Protein AF-A0A0K6FQG5-F1 (afdb_monomer_lite)

Secondary structure (DSSP, 8-state):
------HHHHTTSHHHHHHHHS---HHHHHHHHHHTHHHHHHHHHHHHHHHHHHHHHHHHHTS-TTSGGG--TTS-PSPPBP-S---TT--HHHHS-HHHHHHTBTT--EEES-SSSSPPPB-TTTHHHHHHH-S-SS--GGGTTS-----TT-----GGGEEE-HHHHHHHHHHHHHHT-TTBBHHHHHHT-S-EEESSSS----B-HHHHHHHHHHHHHHHHHHHHS-HHHHHHS----TT---GGGTTT--SEEEPPHHHHHHHHHT--SEEEEEEEHHHHHTT---EEEHHHHHHHHHHHH--SS--GGGEEEEEEEEE------TT----S---TT-HHHHHHHHHHHTTS-S-------S------TT--GGG-

Structure (mmCIF, N/CA/C/O backbone):
data_AF-A0A0K6FQG5-F1
#
_entry.id   AF-A0A0K6FQG5-F1
#
loop_
_atom_site.group_PDB
_atom_site.id
_atom_site.type_symbol
_atom_site.label_atom_id
_atom_site.label_alt_id
_atom_site.label_comp_id
_atom_site.label_asym_id
_atom_site.label_entity_id
_atom_site.label_seq_id
_atom_site.pdbx_PDB_ins_code
_atom_site.Cartn_x
_atom_site.Cartn_y
_atom_site.Cartn_z
_atom_site.occupancy
_atom_site.B_iso_or_equiv
_atom_site.auth_seq_id
_atom_site.auth_comp_id
_atom_site.auth_asym_id
_atom_site.auth_atom_id
_atom_site.pdbx_PDB_model_num
ATOM 1 N N . MET A 1 1 ? -14.816 -0.258 10.501 1.00 55.09 1 MET A N 1
ATOM 2 C CA . MET A 1 1 ? -14.285 -0.954 11.692 1.00 55.09 1 MET A CA 1
ATOM 3 C C . MET A 1 1 ? -13.390 0.042 12.407 1.00 55.09 1 MET A C 1
ATOM 5 O O . MET A 1 1 ? -12.502 0.565 11.747 1.00 55.09 1 MET A O 1
ATOM 9 N N . MET A 1 2 ? -13.666 0.404 13.661 1.00 68.50 2 MET A N 1
ATOM 10 C CA . MET A 1 2 ? -12.716 1.226 14.423 1.00 68.50 2 MET A CA 1
ATOM 11 C C . MET A 1 2 ? -11.515 0.359 14.812 1.00 68.50 2 MET A C 1
ATOM 13 O O . MET A 1 2 ? -11.697 -0.850 14.994 1.00 68.50 2 MET A O 1
ATOM 17 N N . PRO A 1 3 ? -10.298 0.919 14.884 1.00 79.81 3 PRO A N 1
ATOM 18 C CA . PRO A 1 3 ? -9.159 0.154 15.356 1.00 79.81 3 PRO A CA 1
ATOM 19 C C . PRO A 1 3 ? -9.402 -0.267 16.805 1.00 79.81 3 PRO A C 1
ATOM 21 O O . PRO A 1 3 ? -9.909 0.515 17.607 1.00 79.81 3 PRO A O 1
ATOM 24 N N . PHE A 1 4 ? -9.050 -1.507 17.123 1.00 84.31 4 PHE A N 1
ATOM 25 C CA . PHE A 1 4 ? -9.175 -2.050 18.468 1.00 84.31 4 PHE A CA 1
ATOM 26 C C . PHE A 1 4 ? -7.778 -2.366 19.012 1.00 84.31 4 PHE A C 1
ATOM 28 O O . PHE A 1 4 ? -6.953 -2.892 18.248 1.00 84.31 4 PHE A O 1
ATOM 35 N N . PRO A 1 5 ? -7.486 -2.051 20.286 1.00 86.44 5 PRO A N 1
ATOM 36 C CA . PRO A 1 5 ? -6.176 -2.325 20.849 1.00 86.44 5 PRO A CA 1
ATOM 37 C C . PRO A 1 5 ? -5.856 -3.830 20.807 1.00 86.44 5 PRO A C 1
ATOM 39 O O . PRO A 1 5 ? -6.753 -4.657 20.992 1.00 86.44 5 PRO A O 1
ATOM 42 N N . PRO A 1 6 ? -4.591 -4.221 20.560 1.00 84.25 6 PRO A N 1
ATOM 43 C CA . PRO A 1 6 ? -4.158 -5.601 20.754 1.00 84.25 6 PRO A CA 1
ATOM 44 C C . PRO A 1 6 ? -4.453 -6.076 22.184 1.00 84.25 6 PRO A C 1
ATOM 46 O O . PRO A 1 6 ? -4.366 -5.289 23.126 1.00 84.25 6 PRO A O 1
ATOM 49 N N . MET A 1 7 ? -4.728 -7.373 22.365 1.00 84.31 7 MET A N 1
ATOM 50 C CA . MET A 1 7 ? -5.053 -7.936 23.685 1.00 84.31 7 MET A CA 1
ATOM 51 C C . MET A 1 7 ? -3.976 -7.621 24.733 1.00 84.31 7 MET A C 1
ATOM 53 O O . MET A 1 7 ? -4.290 -7.165 25.824 1.00 84.31 7 MET A O 1
ATOM 57 N N . VAL A 1 8 ? -2.696 -7.762 24.385 1.00 85.50 8 VAL A N 1
ATOM 58 C CA . VAL A 1 8 ? -1.580 -7.403 25.275 1.00 85.50 8 VAL A CA 1
ATOM 59 C C . VAL A 1 8 ? -1.562 -5.930 25.710 1.00 85.50 8 VAL A C 1
ATOM 61 O O . VAL A 1 8 ? -1.014 -5.623 26.765 1.00 85.50 8 VAL A O 1
ATOM 64 N N . ASP A 1 9 ? -2.140 -5.010 24.935 1.00 86.56 9 ASP A N 1
ATOM 65 C CA . ASP A 1 9 ? -2.264 -3.610 25.349 1.00 86.56 9 ASP A CA 1
ATOM 66 C C . ASP A 1 9 ? -3.501 -3.390 26.224 1.00 86.56 9 ASP A C 1
ATOM 68 O O . ASP A 1 9 ? -3.400 -2.654 27.203 1.00 86.56 9 ASP A O 1
ATOM 72 N N . LEU A 1 10 ? -4.614 -4.083 25.946 1.00 89.44 10 LEU A N 1
ATOM 73 C CA . LEU A 1 10 ? -5.800 -4.086 26.816 1.00 89.44 10 LEU A CA 1
ATOM 74 C C . LEU A 1 10 ? -5.474 -4.609 28.213 1.00 89.44 10 LEU A C 1
ATOM 76 O O . LEU A 1 10 ? -5.873 -4.007 29.200 1.00 89.44 10 LEU A O 1
ATOM 80 N N . LEU A 1 11 ? -4.696 -5.690 28.308 1.00 89.00 11 LEU A N 1
ATOM 81 C CA . LEU A 1 11 ? -4.311 -6.301 29.586 1.00 89.00 11 LEU A CA 1
ATOM 82 C C . LEU A 1 11 ? -3.440 -5.393 30.468 1.00 89.00 11 LEU A C 1
ATOM 84 O O . LEU A 1 11 ? -3.278 -5.670 31.652 1.00 89.00 11 LEU A O 1
ATOM 88 N N . LYS A 1 12 ? -2.869 -4.313 29.919 1.00 90.12 12 LYS A N 1
ATOM 89 C CA . LYS A 1 12 ? -2.133 -3.307 30.703 1.00 90.12 12 LYS A CA 1
ATOM 90 C C . LYS A 1 12 ? -3.043 -2.233 31.288 1.00 90.12 12 LYS A C 1
ATOM 92 O O . LYS A 1 12 ? -2.564 -1.407 32.065 1.00 90.12 12 LYS A O 1
ATOM 97 N N . TRP A 1 13 ? -4.300 -2.159 30.857 1.00 93.50 13 TRP A N 1
ATOM 98 C CA . TRP A 1 13 ? -5.221 -1.150 31.353 1.00 93.50 13 TRP A CA 1
ATOM 99 C C . TRP A 1 13 ? -5.676 -1.537 32.757 1.00 93.50 13 TRP A C 1
ATOM 101 O O . TRP A 1 13 ? -6.203 -2.640 32.903 1.00 93.50 13 TRP A O 1
ATOM 111 N N . PRO A 1 14 ? -5.538 -0.642 33.757 1.00 93.75 14 PRO A N 1
ATOM 112 C CA . PRO A 1 14 ? -5.918 -0.936 35.138 1.00 93.75 14 PRO A CA 1
ATOM 113 C C . PRO A 1 14 ? -7.326 -1.526 35.257 1.00 93.75 14 PRO A C 1
ATOM 115 O O . PRO A 1 14 ? -7.511 -2.548 35.904 1.00 93.75 14 PRO A O 1
ATOM 118 N N . ILE A 1 15 ? -8.286 -0.959 34.522 1.00 93.56 15 ILE A N 1
ATOM 119 C CA . ILE A 1 15 ? -9.682 -1.406 34.501 1.00 93.56 15 ILE A CA 1
ATOM 120 C C . ILE A 1 15 ? -9.857 -2.857 34.030 1.00 93.56 15 ILE A C 1
ATOM 122 O O . ILE A 1 15 ? -10.652 -3.600 34.594 1.00 93.56 15 ILE A O 1
ATOM 126 N N . ILE A 1 16 ? -9.086 -3.294 33.030 1.00 92.44 16 ILE A N 1
ATOM 127 C CA . ILE A 1 16 ? -9.144 -4.665 32.512 1.00 92.44 16 ILE A CA 1
ATOM 128 C C . ILE A 1 16 ? -8.348 -5.607 33.416 1.00 92.44 16 ILE A C 1
ATOM 130 O O . ILE A 1 16 ? -8.808 -6.710 33.700 1.00 92.44 16 ILE A O 1
ATOM 134 N N . SER A 1 17 ? -7.172 -5.190 33.896 1.00 91.81 17 SER A N 1
ATOM 135 C CA . SER A 1 17 ? -6.370 -6.017 34.801 1.00 91.81 17 SER A CA 1
ATOM 136 C C . SER A 1 17 ? -7.091 -6.275 36.124 1.00 91.81 17 SER A C 1
ATOM 138 O O . SER A 1 17 ? -7.125 -7.414 36.573 1.00 91.81 17 SER A O 1
ATOM 140 N N . GLU A 1 18 ? -7.736 -5.262 36.711 1.00 92.31 18 GLU A N 1
ATOM 141 C CA . GLU A 1 18 ? -8.492 -5.404 37.962 1.00 92.31 18 GLU A CA 1
ATOM 142 C C . GLU A 1 18 ? -9.685 -6.357 37.800 1.00 92.31 18 GLU A C 1
ATOM 144 O O . GLU A 1 18 ? -9.924 -7.189 38.674 1.00 92.31 18 GLU A O 1
ATOM 149 N N . LEU A 1 19 ? -10.390 -6.300 36.663 1.00 91.69 19 LEU A N 1
ATOM 150 C CA . LEU A 1 19 ? -11.475 -7.236 36.347 1.00 91.69 19 LEU A CA 1
ATOM 151 C C . LEU A 1 19 ? -10.999 -8.692 36.248 1.00 91.69 19 LEU A C 1
ATOM 153 O O . LEU A 1 19 ? -11.741 -9.600 36.613 1.00 91.69 19 LEU A O 1
ATOM 157 N N . LEU A 1 20 ? -9.781 -8.921 35.749 1.00 89.81 20 LEU A N 1
ATOM 158 C CA . LEU A 1 20 ? -9.225 -10.262 35.538 1.00 89.81 20 LEU A CA 1
ATOM 159 C C . LEU A 1 20 ? -8.500 -10.831 36.766 1.00 89.81 20 LEU A C 1
ATOM 161 O O . LEU A 1 20 ? -8.368 -12.049 36.881 1.00 89.81 20 LEU A O 1
ATOM 165 N N . GLU A 1 21 ? -8.004 -9.980 37.664 1.00 91.94 21 GLU A N 1
ATOM 166 C CA . GLU A 1 21 ? -7.303 -10.400 38.886 1.00 91.94 21 GLU A CA 1
ATOM 167 C C . GLU A 1 21 ? -8.256 -10.855 40.001 1.00 91.94 21 GLU A C 1
ATOM 169 O O . GLU A 1 21 ? -7.856 -11.611 40.892 1.00 91.94 21 GLU A O 1
ATOM 174 N N . VAL A 1 22 ? -9.515 -10.413 39.966 1.00 91.19 22 VAL A N 1
ATOM 175 C CA . VAL A 1 22 ? -10.526 -10.774 40.961 1.00 91.19 22 VAL A CA 1
ATOM 176 C C . VAL A 1 22 ? -11.215 -12.084 40.559 1.00 91.19 22 VAL A C 1
ATOM 178 O O . VAL A 1 22 ? -11.902 -12.153 39.546 1.00 91.19 22 VAL A O 1
ATOM 181 N N . ASP A 1 23 ? -11.068 -13.124 41.385 1.00 91.62 23 ASP A N 1
ATOM 182 C CA . ASP A 1 23 ? -11.775 -14.403 41.216 1.00 91.62 23 ASP A CA 1
ATOM 183 C C . ASP A 1 23 ? -13.245 -14.255 41.652 1.00 91.62 23 ASP A C 1
ATOM 185 O O . ASP A 1 23 ? -13.585 -14.377 42.833 1.00 91.62 23 ASP A O 1
ATOM 189 N N . ILE A 1 24 ? -14.107 -13.906 40.697 1.00 93.88 24 ILE A N 1
ATOM 190 C CA . ILE A 1 24 ? -15.563 -13.770 40.848 1.00 93.88 24 ILE A CA 1
ATOM 191 C C . ILE A 1 24 ? -16.290 -14.672 39.853 1.00 93.88 24 ILE A C 1
ATOM 193 O O . ILE A 1 24 ? -15.749 -15.063 38.819 1.00 93.88 24 ILE A O 1
ATOM 197 N N . ASP A 1 25 ? -17.538 -15.012 40.170 1.00 95.81 25 ASP A N 1
ATOM 198 C CA . ASP A 1 25 ? -18.388 -15.771 39.261 1.00 95.81 25 ASP A CA 1
ATOM 199 C C . ASP A 1 25 ? -18.732 -14.970 37.990 1.00 95.81 25 ASP A C 1
ATOM 201 O O . ASP A 1 25 ? -18.613 -13.743 37.939 1.00 95.81 25 ASP A O 1
ATOM 205 N N . ALA A 1 26 ? -19.161 -15.689 36.951 1.00 93.50 26 ALA A N 1
ATOM 206 C CA . ALA A 1 26 ? -19.410 -15.118 35.631 1.00 93.50 26 ALA A CA 1
ATOM 207 C C . ALA A 1 26 ? -20.498 -14.031 35.630 1.00 93.50 26 ALA A C 1
ATOM 209 O O . ALA A 1 26 ? -20.348 -13.041 34.915 1.00 93.50 26 ALA A O 1
ATOM 210 N N . ASP A 1 27 ? -21.550 -14.179 36.443 1.00 95.94 27 ASP A N 1
ATOM 211 C CA . ASP A 1 27 ? -22.651 -13.211 36.494 1.00 95.94 27 ASP A CA 1
ATOM 212 C C . ASP A 1 27 ? -22.171 -11.904 37.139 1.00 95.94 27 ASP A C 1
ATOM 214 O O . ASP A 1 27 ? -22.425 -10.811 36.627 1.00 95.94 27 ASP A O 1
ATOM 218 N N . THR A 1 28 ? -21.396 -12.009 38.224 1.00 95.06 28 THR A N 1
ATOM 219 C CA . THR A 1 28 ? -20.769 -10.847 38.866 1.00 95.06 28 THR A CA 1
ATOM 220 C C . THR A 1 28 ? -19.756 -10.164 37.938 1.00 95.06 28 THR A C 1
ATOM 222 O O . THR A 1 28 ? -19.692 -8.935 37.904 1.00 95.06 28 THR A O 1
ATOM 225 N N . MET A 1 29 ? -18.979 -10.927 37.159 1.00 94.00 29 MET A N 1
ATOM 226 C CA . MET A 1 29 ? -18.024 -10.374 36.189 1.00 94.00 29 MET A CA 1
ATOM 227 C C . MET A 1 29 ? -18.731 -9.624 35.058 1.00 94.00 29 MET A C 1
ATOM 229 O O . MET A 1 29 ? -18.299 -8.532 34.690 1.00 94.00 29 MET A O 1
ATOM 233 N N . GLN A 1 30 ? -19.829 -10.173 34.537 1.00 93.75 30 GLN A N 1
ATOM 234 C CA . GLN A 1 30 ? -20.623 -9.508 33.510 1.00 93.75 30 GLN A CA 1
ATOM 235 C C . GLN A 1 30 ? -21.228 -8.200 34.032 1.00 93.75 30 GLN A C 1
ATOM 237 O O . GLN A 1 30 ? -21.072 -7.170 33.382 1.00 93.75 30 GLN A O 1
ATOM 242 N N . ALA A 1 31 ? -21.838 -8.214 35.221 1.00 95.75 31 ALA A N 1
ATOM 243 C CA . ALA A 1 31 ? -22.397 -7.003 35.822 1.00 95.75 31 ALA A CA 1
ATOM 244 C C . ALA A 1 31 ? -21.328 -5.913 36.012 1.00 95.75 31 ALA A C 1
ATOM 246 O O . ALA A 1 31 ? -21.564 -4.750 35.703 1.00 95.75 31 ALA A O 1
ATOM 247 N N . ARG A 1 32 ? -20.119 -6.289 36.449 1.00 95.31 32 ARG A N 1
ATOM 248 C CA . ARG A 1 32 ? -18.979 -5.365 36.564 1.00 95.31 32 ARG A CA 1
ATOM 249 C C . ARG A 1 32 ? -18.522 -4.811 35.217 1.00 95.31 32 ARG A C 1
ATOM 251 O O . ARG A 1 32 ? -18.139 -3.650 35.148 1.00 95.31 32 ARG A O 1
ATOM 258 N N . PHE A 1 33 ? -18.525 -5.628 34.166 1.00 93.50 33 PHE A N 1
ATOM 259 C CA . PHE A 1 33 ? -18.174 -5.177 32.821 1.00 93.50 33 PHE A CA 1
ATOM 260 C C . PHE A 1 33 ? -19.204 -4.175 32.285 1.00 93.50 33 PHE A C 1
ATOM 262 O O . PHE A 1 33 ? -18.814 -3.144 31.750 1.00 93.50 33 PHE A O 1
ATOM 269 N N . GLU A 1 34 ? -20.498 -4.441 32.489 1.00 95.62 34 GLU A N 1
ATOM 270 C CA . GLU A 1 34 ? -21.596 -3.525 32.144 1.00 95.62 34 GLU A CA 1
ATOM 271 C C . GLU A 1 34 ? -21.513 -2.213 32.947 1.00 95.62 34 GLU A C 1
ATOM 273 O O . GLU A 1 34 ? -21.691 -1.134 32.392 1.00 95.62 34 GLU A O 1
ATOM 278 N N . GLU A 1 35 ? -21.161 -2.273 34.238 1.00 96.50 35 GLU A N 1
ATOM 279 C CA . GLU A 1 35 ? -20.920 -1.081 35.070 1.00 96.50 35 GLU A CA 1
ATOM 280 C C . GLU A 1 35 ? -19.742 -0.221 34.576 1.00 96.50 35 GLU A C 1
ATOM 282 O O . GLU A 1 35 ? -19.717 0.984 34.825 1.00 96.50 35 GLU A O 1
ATOM 287 N N . LEU A 1 36 ? -18.764 -0.833 33.902 1.00 95.94 36 LEU A N 1
ATOM 288 C CA . LEU A 1 36 ? -17.532 -0.198 33.429 1.00 95.94 36 LEU A CA 1
ATOM 289 C C . LEU A 1 36 ? -17.530 0.100 31.921 1.00 95.94 36 LEU A C 1
ATOM 291 O O . LEU A 1 36 ? -16.521 0.583 31.405 1.00 95.94 36 LEU A O 1
ATOM 295 N N . GLU A 1 37 ? -18.631 -0.167 31.213 1.00 94.31 37 GLU A N 1
ATOM 296 C CA . GLU A 1 37 ? -18.724 -0.067 29.751 1.00 94.31 37 GLU A CA 1
ATOM 297 C C . GLU A 1 37 ? -18.268 1.307 29.237 1.00 94.31 37 GLU A C 1
ATOM 299 O O . GLU A 1 37 ? -17.354 1.382 28.414 1.00 94.31 37 GLU A O 1
ATOM 304 N N . ASP A 1 38 ? -18.817 2.390 29.798 1.00 95.31 38 ASP A N 1
ATOM 305 C CA . ASP A 1 38 ? -18.481 3.767 29.414 1.00 95.31 38 ASP A CA 1
ATOM 306 C C . ASP A 1 38 ? -16.981 4.078 29.595 1.00 95.31 38 ASP A C 1
ATOM 308 O O . ASP A 1 38 ? -16.353 4.709 28.742 1.00 95.31 38 ASP A O 1
ATOM 312 N N . GLU A 1 39 ? -16.371 3.609 30.690 1.00 95.56 39 GLU A N 1
ATOM 313 C CA . GLU A 1 39 ? -14.951 3.848 30.970 1.00 95.56 39 GLU A CA 1
ATOM 314 C C . GLU A 1 39 ? -14.048 3.046 30.018 1.00 95.56 39 GLU A C 1
ATOM 316 O O . GLU A 1 39 ? -13.030 3.556 29.538 1.00 95.56 39 GLU A O 1
ATOM 321 N N . ILE A 1 40 ? -14.435 1.810 29.683 1.00 93.06 40 ILE A N 1
ATOM 322 C CA . ILE A 1 40 ? -13.745 0.989 28.680 1.00 93.06 40 ILE A CA 1
ATOM 323 C C . ILE A 1 40 ? -13.843 1.649 27.299 1.00 93.06 40 ILE A C 1
ATOM 325 O O . ILE A 1 40 ? -12.835 1.743 26.590 1.00 93.06 40 ILE A O 1
ATOM 329 N N . GLU A 1 41 ? -15.021 2.144 26.912 1.00 91.81 41 GLU A N 1
ATOM 330 C CA . GLU A 1 41 ? -15.205 2.872 25.655 1.00 91.81 41 GLU A CA 1
ATOM 331 C C . GLU A 1 41 ? -14.341 4.136 25.586 1.00 91.81 41 GLU A C 1
ATOM 333 O O . GLU A 1 41 ? -13.708 4.401 24.556 1.00 91.81 41 GLU A O 1
ATOM 338 N N . ASP A 1 42 ? -14.270 4.903 26.674 1.00 93.44 42 ASP A N 1
ATOM 339 C CA . ASP A 1 42 ? -13.433 6.097 26.770 1.00 93.44 42 ASP A CA 1
ATOM 340 C C . ASP A 1 42 ? -11.940 5.761 26.629 1.00 93.44 42 ASP A C 1
ATOM 342 O O . ASP A 1 42 ? -11.217 6.450 25.897 1.00 93.44 42 ASP A O 1
ATOM 346 N N . GLN A 1 43 ? -11.476 4.664 27.239 1.00 93.81 43 GLN A N 1
ATOM 347 C CA . GLN A 1 43 ? -10.104 4.168 27.076 1.00 93.81 43 GLN A CA 1
ATOM 348 C C . GLN A 1 43 ? -9.817 3.740 25.630 1.00 93.81 43 GLN A C 1
ATOM 350 O O . GLN A 1 43 ? -8.783 4.117 25.070 1.00 93.81 43 GLN A O 1
ATOM 355 N N . ILE A 1 44 ? -10.744 3.029 24.975 1.00 91.31 44 ILE A N 1
ATOM 356 C CA . ILE A 1 44 ? -10.625 2.661 23.552 1.00 91.31 44 ILE A CA 1
ATOM 357 C C . ILE A 1 44 ? -10.539 3.912 22.679 1.00 91.31 44 ILE A C 1
ATOM 359 O O . ILE A 1 44 ? -9.676 3.994 21.800 1.00 91.31 44 ILE A O 1
ATOM 363 N N . ARG A 1 45 ? -11.388 4.913 22.930 1.00 91.12 45 ARG A N 1
ATOM 364 C CA . ARG A 1 45 ? -11.408 6.168 22.168 1.00 91.12 45 ARG A CA 1
ATOM 365 C C . ARG A 1 45 ? -10.119 6.969 22.364 1.00 91.12 45 ARG A C 1
ATOM 367 O O . ARG A 1 45 ? -9.581 7.511 21.394 1.00 91.12 45 ARG A O 1
ATOM 374 N N . SER A 1 46 ? -9.597 7.006 23.589 1.00 92.62 46 SER A N 1
ATOM 375 C CA . SER A 1 46 ? -8.318 7.636 23.937 1.00 92.62 46 SER A CA 1
ATOM 376 C C . SER A 1 46 ? -7.132 6.945 23.252 1.00 92.62 46 SER A C 1
ATOM 378 O O . SER A 1 46 ? -6.296 7.602 22.617 1.00 92.62 46 SER A O 1
ATOM 380 N N . TRP A 1 47 ? -7.093 5.610 23.294 1.00 92.88 47 TRP A N 1
ATOM 381 C CA . TRP A 1 47 ? -6.080 4.817 22.602 1.00 92.88 47 TRP A CA 1
ATOM 382 C C . TRP A 1 47 ? -6.131 5.043 21.088 1.00 92.88 47 TRP A C 1
ATOM 384 O O . TRP A 1 47 ? -5.109 5.378 20.488 1.00 92.88 47 TRP A O 1
ATOM 394 N N . ALA A 1 48 ? -7.316 4.952 20.476 1.00 91.00 48 ALA A N 1
ATOM 395 C CA . ALA A 1 48 ? -7.490 5.161 19.040 1.00 91.00 48 ALA A CA 1
ATOM 396 C C . ALA A 1 48 ? -7.027 6.564 18.624 1.00 91.00 48 ALA A C 1
ATOM 398 O O . ALA A 1 48 ? -6.249 6.697 17.681 1.00 91.00 48 ALA A O 1
ATOM 399 N N . SER A 1 49 ? -7.412 7.597 19.381 1.00 91.88 49 SER A N 1
ATOM 400 C CA . SER A 1 49 ? -6.990 8.986 19.141 1.00 91.88 49 SER A CA 1
ATOM 401 C C . SER A 1 49 ? -5.471 9.151 19.223 1.00 91.88 49 SER A C 1
ATOM 403 O O . SER A 1 49 ? -4.872 9.857 18.410 1.00 91.88 49 SER A O 1
ATOM 405 N N . THR A 1 50 ? -4.829 8.467 20.174 1.00 92.62 50 THR A N 1
ATOM 406 C CA . THR A 1 50 ? -3.368 8.464 20.309 1.00 92.62 50 THR A CA 1
ATOM 407 C C . THR A 1 50 ? -2.713 7.831 19.083 1.00 92.62 50 THR A C 1
ATOM 409 O O . THR A 1 50 ? -1.767 8.395 18.531 1.00 92.62 50 THR A O 1
ATOM 412 N N . VAL A 1 51 ? -3.225 6.692 18.606 1.00 91.81 51 VAL A N 1
ATOM 413 C CA . VAL A 1 51 ? -2.671 6.051 17.409 1.00 91.81 51 VAL A CA 1
ATOM 414 C C . VAL A 1 51 ? -2.884 6.904 16.161 1.00 91.81 51 VAL A C 1
ATOM 416 O O . VAL A 1 51 ? -1.946 7.090 15.384 1.00 91.81 51 VAL A O 1
ATOM 419 N N . GLU A 1 52 ? -4.081 7.461 15.970 1.00 93.62 52 GLU A N 1
ATOM 420 C CA . GLU A 1 52 ? -4.368 8.343 14.839 1.00 93.62 52 GLU A CA 1
ATOM 421 C C . GLU A 1 52 ? -3.419 9.551 14.815 1.00 93.62 52 GLU A C 1
ATOM 423 O O . GLU A 1 52 ? -2.850 9.875 13.768 1.00 93.62 52 GLU A O 1
ATOM 428 N N . ALA A 1 53 ? -3.181 10.177 15.973 1.00 93.56 53 ALA A N 1
ATOM 429 C CA . ALA A 1 53 ? -2.242 11.286 16.101 1.00 93.56 53 ALA A CA 1
ATOM 430 C C . ALA A 1 53 ? -0.815 10.883 15.698 1.00 93.56 53 ALA A C 1
ATOM 432 O O . ALA A 1 53 ? -0.145 11.630 14.979 1.00 93.56 53 ALA A O 1
ATOM 433 N N . VAL A 1 54 ? -0.357 9.692 16.103 1.00 94.12 54 VAL A N 1
ATOM 434 C CA . VAL A 1 54 ? 0.969 9.189 15.721 1.00 94.12 54 VAL A CA 1
ATOM 435 C C . VAL A 1 54 ? 1.055 8.914 14.220 1.00 94.12 54 VAL A C 1
ATOM 437 O O . VAL A 1 54 ? 2.006 9.362 13.583 1.00 94.12 54 VAL A O 1
ATOM 440 N N . LEU A 1 55 ? 0.057 8.256 13.625 1.00 94.50 55 LEU A N 1
ATOM 441 C CA . LEU A 1 55 ? 0.040 7.977 12.184 1.00 94.50 55 LEU A CA 1
ATOM 442 C C . LEU A 1 55 ? 0.033 9.265 11.352 1.00 94.50 55 LEU A C 1
ATOM 444 O O . LEU A 1 55 ? 0.790 9.383 10.385 1.00 94.50 55 LEU A O 1
ATOM 448 N N . VAL A 1 56 ? -0.756 10.268 11.749 1.00 94.38 56 VAL A N 1
ATOM 449 C CA . VAL A 1 56 ? -0.742 11.581 11.090 1.00 94.38 56 VAL A CA 1
ATOM 450 C C . VAL A 1 56 ? 0.608 12.272 11.259 1.00 94.38 56 VAL A C 1
ATOM 452 O O . VAL A 1 56 ? 1.123 12.854 10.302 1.00 94.38 56 VAL A O 1
ATOM 455 N N . ASN A 1 57 ? 1.229 12.184 12.435 1.00 94.06 57 ASN A N 1
ATOM 456 C CA . ASN A 1 57 ? 2.568 12.728 12.638 1.00 94.06 57 ASN A CA 1
ATOM 457 C C . ASN A 1 57 ? 3.625 12.032 11.756 1.00 94.06 57 ASN A C 1
ATOM 459 O O . ASN A 1 57 ? 4.523 12.697 11.233 1.00 94.06 57 ASN A O 1
ATOM 463 N N . THR A 1 58 ? 3.492 10.725 11.522 1.00 94.31 58 THR A N 1
ATOM 464 C CA . THR A 1 58 ? 4.347 9.958 10.603 1.00 94.31 58 THR A CA 1
ATOM 465 C C . THR A 1 58 ? 4.217 10.447 9.155 1.00 94.31 58 THR A C 1
ATOM 467 O O . THR A 1 58 ? 5.234 10.611 8.469 1.00 94.31 58 THR A O 1
ATOM 470 N N . LEU A 1 59 ? 3.000 10.759 8.692 1.00 92.81 59 LEU A N 1
ATOM 471 C CA . LEU A 1 59 ? 2.772 11.360 7.366 1.00 92.81 59 LEU A CA 1
ATOM 472 C C . LEU A 1 59 ? 3.388 12.769 7.257 1.00 92.81 59 LEU A C 1
ATOM 474 O O . LEU A 1 59 ? 4.013 13.110 6.252 1.00 92.81 59 LEU A O 1
ATOM 478 N N . LYS A 1 60 ? 3.278 13.578 8.317 1.00 89.12 60 LYS A N 1
ATOM 479 C CA . LYS A 1 60 ? 3.815 14.951 8.353 1.00 89.12 60 LYS A CA 1
ATOM 480 C C . LYS A 1 60 ? 5.338 15.000 8.368 1.00 89.12 60 LYS A C 1
ATOM 482 O O . LYS A 1 60 ? 5.937 15.705 7.566 1.00 89.12 60 LYS A O 1
ATOM 487 N N . THR A 1 61 ? 5.969 14.236 9.257 1.00 86.81 61 THR A N 1
ATOM 488 C CA . THR A 1 61 ? 7.426 14.291 9.498 1.00 86.81 61 THR A CA 1
ATOM 489 C C . THR A 1 61 ? 8.240 13.884 8.266 1.00 86.81 61 THR A C 1
ATOM 491 O O . THR A 1 61 ? 9.391 14.275 8.096 1.00 86.81 61 THR A O 1
ATOM 494 N N . SER A 1 62 ? 7.644 13.079 7.395 1.00 79.19 62 SER A N 1
ATOM 495 C CA . SER A 1 62 ? 8.283 12.537 6.199 1.00 79.19 62 SER A CA 1
ATOM 496 C C . SER A 1 62 ? 8.015 13.356 4.932 1.00 79.19 62 SER A C 1
ATOM 498 O O . SER A 1 62 ? 8.659 13.112 3.909 1.00 79.19 62 SER A O 1
ATOM 500 N N . SER A 1 63 ? 7.107 14.332 4.993 1.00 69.88 63 SER A N 1
ATOM 501 C CA . SER A 1 63 ? 6.861 15.273 3.904 1.00 69.88 63 SER A CA 1
ATOM 502 C C . SER A 1 63 ? 8.007 16.287 3.862 1.00 69.88 63 SER A C 1
ATOM 504 O O . SER A 1 63 ? 8.285 16.978 4.840 1.00 69.88 63 SER A O 1
ATOM 506 N N . SER A 1 64 ? 8.738 16.338 2.746 1.00 61.28 64 SER A N 1
ATOM 507 C CA . SER A 1 64 ? 9.839 17.292 2.581 1.00 61.28 64 SER A CA 1
ATOM 508 C C . SER A 1 64 ? 9.301 18.731 2.644 1.00 61.28 64 SER A C 1
ATOM 510 O O . SER A 1 64 ? 8.197 18.967 2.155 1.00 61.28 64 SER A O 1
ATOM 512 N N . PRO A 1 65 ? 10.069 19.725 3.133 1.00 56.81 65 PRO A N 1
ATOM 513 C CA . PRO A 1 65 ? 9.654 21.134 3.122 1.00 56.81 65 PRO A CA 1
ATOM 514 C C . PRO A 1 65 ? 9.315 21.683 1.726 1.00 56.81 65 PRO A C 1
ATOM 516 O O . PRO A 1 65 ? 8.715 22.739 1.611 1.00 56.81 65 PRO A O 1
ATOM 519 N N . ALA A 1 66 ? 9.726 21.000 0.653 1.00 56.06 66 ALA A N 1
ATOM 520 C CA . ALA A 1 66 ? 9.379 21.377 -0.717 1.00 56.06 66 ALA A CA 1
ATOM 521 C C . ALA A 1 66 ? 7.958 20.944 -1.136 1.00 56.06 66 ALA A C 1
ATOM 523 O O . ALA A 1 66 ? 7.421 21.505 -2.084 1.00 56.06 66 ALA A O 1
ATOM 524 N N . ASP A 1 67 ? 7.361 19.980 -0.427 1.00 53.62 67 ASP A N 1
ATOM 525 C CA . ASP A 1 67 ? 5.996 19.482 -0.643 1.00 53.62 67 ASP A CA 1
ATOM 526 C C . ASP A 1 67 ? 5.038 19.956 0.479 1.00 53.62 67 ASP A C 1
ATOM 528 O O . ASP A 1 67 ? 3.903 19.488 0.575 1.00 53.62 67 ASP A O 1
ATOM 532 N N . SER A 1 68 ? 5.491 20.859 1.365 1.00 51.47 68 SER A N 1
ATOM 533 C CA . SER A 1 68 ? 4.757 21.266 2.575 1.00 51.47 68 SER A CA 1
ATOM 534 C C . SER A 1 68 ? 3.579 22.203 2.325 1.00 51.47 68 SER A C 1
ATOM 536 O O . SER A 1 68 ? 2.753 22.365 3.221 1.00 51.47 68 SER A O 1
ATOM 538 N N . ASP A 1 69 ? 3.477 22.799 1.135 1.00 50.94 69 ASP A N 1
ATOM 539 C CA . ASP A 1 69 ? 2.373 23.709 0.798 1.00 50.94 69 ASP A CA 1
ATOM 540 C C . ASP A 1 69 ? 1.009 22.987 0.749 1.00 50.94 69 ASP A C 1
ATOM 542 O O . ASP A 1 69 ? -0.027 23.637 0.844 1.00 50.94 69 ASP A O 1
ATOM 546 N N . ASP A 1 70 ? 0.999 21.649 0.665 1.00 53.22 70 ASP A N 1
ATOM 547 C CA . ASP A 1 70 ? -0.215 20.830 0.505 1.00 53.22 70 ASP A CA 1
ATOM 548 C C . ASP A 1 70 ? -0.775 20.272 1.836 1.00 53.22 70 ASP A C 1
ATOM 550 O O . ASP A 1 70 ? -1.903 19.791 1.889 1.00 53.22 70 ASP A O 1
ATOM 554 N N . TRP A 1 71 ? -0.009 20.328 2.938 1.00 54.91 71 TRP A N 1
ATOM 555 C CA . TRP A 1 71 ? -0.349 19.647 4.208 1.00 54.91 71 TRP A CA 1
ATOM 556 C C . TRP A 1 71 ? -0.511 20.586 5.403 1.00 54.91 71 TRP A C 1
ATOM 558 O O . TRP A 1 71 ? -0.379 20.166 6.558 1.00 54.91 71 TRP A O 1
ATOM 568 N N . ASN A 1 72 ? -0.773 21.864 5.141 1.00 53.62 72 ASN A N 1
ATOM 569 C CA . ASN A 1 72 ? -0.965 22.849 6.190 1.00 53.62 72 ASN A CA 1
ATOM 570 C C . ASN A 1 72 ? -2.262 22.532 6.951 1.00 53.62 72 ASN A C 1
ATOM 572 O O . ASN A 1 72 ? -3.333 22.908 6.504 1.00 53.62 72 ASN A O 1
ATOM 576 N N . LEU A 1 73 ? -2.165 21.803 8.068 1.00 50.88 73 LEU A N 1
ATOM 577 C CA . LEU A 1 73 ? -3.314 21.272 8.818 1.00 50.88 73 LEU A CA 1
ATOM 578 C C . LEU A 1 73 ? -4.227 22.362 9.407 1.00 50.88 73 LEU A C 1
ATOM 580 O O . LEU A 1 73 ? -5.352 22.061 9.797 1.00 50.88 73 LEU A O 1
ATOM 584 N N . ASP A 1 74 ? -3.721 23.596 9.495 1.00 52.75 74 ASP A N 1
ATOM 585 C CA . ASP A 1 74 ? -4.477 24.775 9.931 1.00 52.75 74 ASP A CA 1
ATOM 586 C C . ASP A 1 74 ? -5.408 25.304 8.824 1.00 52.75 74 ASP A C 1
ATOM 588 O O . ASP A 1 74 ? -6.364 26.024 9.104 1.00 52.75 74 ASP A O 1
ATOM 592 N N . SER A 1 75 ? -5.155 24.936 7.563 1.00 51.81 75 SER A N 1
ATOM 593 C CA . SER A 1 75 ? -6.183 24.922 6.525 1.00 51.81 75 SER A CA 1
ATOM 594 C C . SER A 1 75 ? -6.821 23.543 6.548 1.00 51.81 75 SER A C 1
ATOM 596 O O . SER A 1 75 ? -6.114 22.541 6.539 1.00 51.81 75 SER A O 1
ATOM 598 N N . GLU A 1 76 ? -8.150 23.475 6.598 1.00 54.91 76 GLU A N 1
ATOM 599 C CA . GLU A 1 76 ? -8.882 22.228 6.380 1.00 54.91 76 GLU A CA 1
ATOM 600 C C . GLU A 1 76 ? -8.280 21.523 5.156 1.00 54.91 76 GLU A C 1
ATOM 602 O O . GLU A 1 76 ? -8.406 22.006 4.030 1.00 54.91 76 GLU A O 1
ATOM 607 N N . GLY A 1 77 ? -7.530 20.438 5.384 1.00 56.22 77 GLY A N 1
ATOM 608 C CA . GLY A 1 77 ? -6.921 19.681 4.296 1.00 56.22 77 GLY A CA 1
ATOM 609 C C . GLY A 1 77 ? -8.001 19.267 3.294 1.00 56.22 77 GLY A C 1
ATOM 610 O O . GLY A 1 77 ? -9.174 19.180 3.678 1.00 56.22 77 GLY A O 1
ATOM 611 N N . PRO A 1 78 ? -7.644 19.019 2.021 1.00 61.88 78 PRO A N 1
ATOM 612 C CA . PRO A 1 78 ? -8.630 18.692 1.001 1.00 61.88 78 PRO A CA 1
ATOM 613 C C . PRO A 1 78 ? -9.540 17.559 1.505 1.00 61.88 78 PRO A C 1
ATOM 615 O O . PRO A 1 78 ? -9.043 16.556 2.037 1.00 61.88 78 PRO A O 1
ATOM 618 N N . PRO A 1 79 ? -10.869 17.759 1.458 1.00 72.94 79 PRO A N 1
ATOM 619 C CA . PRO A 1 79 ? -11.804 16.888 2.148 1.00 72.94 79 PRO A CA 1
ATOM 620 C C . PRO A 1 79 ? -11.755 15.498 1.525 1.00 72.94 79 PRO A C 1
ATOM 622 O O . PRO A 1 79 ? -11.803 15.374 0.307 1.00 72.94 79 PRO A O 1
ATOM 625 N N . LEU A 1 80 ? -11.713 14.455 2.360 1.00 82.31 80 LEU A N 1
ATOM 626 C CA . LEU A 1 80 ? -12.000 13.086 1.930 1.00 82.31 80 LEU A CA 1
ATOM 627 C C . LEU A 1 80 ? -13.337 13.089 1.174 1.00 82.31 80 LEU A C 1
ATOM 629 O O . LEU A 1 80 ? -14.358 13.497 1.732 1.00 82.31 80 LEU A O 1
ATOM 633 N N . GLN A 1 81 ? -13.323 12.653 -0.081 1.00 81.69 81 GLN A N 1
ATOM 634 C CA . GLN A 1 81 ? -14.516 12.551 -0.912 1.00 81.69 81 GLN A CA 1
ATOM 635 C C . GLN A 1 81 ? -14.940 11.092 -0.974 1.00 81.69 81 GLN A C 1
ATOM 637 O O . GLN A 1 81 ? -14.174 10.233 -1.408 1.00 81.69 81 GLN A O 1
ATOM 642 N N . LEU A 1 82 ? -16.166 10.835 -0.530 1.00 82.06 82 LEU A N 1
ATOM 643 C CA . LEU A 1 82 ? -16.838 9.558 -0.717 1.00 82.06 82 LEU A CA 1
ATOM 644 C C . LEU A 1 82 ? -17.710 9.677 -1.959 1.00 82.06 82 LEU A C 1
ATOM 646 O O . LEU A 1 82 ? -18.472 10.634 -2.093 1.00 82.06 82 LEU A O 1
ATOM 650 N N . GLU A 1 83 ? -17.578 8.729 -2.878 1.00 76.19 83 GLU A N 1
ATOM 651 C CA . GLU A 1 83 ? -18.428 8.693 -4.069 1.00 76.19 83 GLU A CA 1
ATOM 652 C C . GLU A 1 83 ? -19.780 8.051 -3.793 1.00 76.19 83 GLU A C 1
ATOM 654 O O . GLU A 1 83 ? -20.744 8.315 -4.512 1.00 76.19 83 GLU A O 1
ATOM 659 N N . TYR A 1 84 ? -19.858 7.186 -2.784 1.00 71.69 84 TYR A N 1
ATOM 660 C CA . TYR A 1 84 ? -21.126 6.578 -2.429 1.00 71.69 84 TYR A CA 1
ATOM 661 C C . TYR A 1 84 ? -22.064 7.636 -1.840 1.00 71.69 84 TYR A C 1
ATOM 663 O O . TYR A 1 84 ? -21.726 8.290 -0.850 1.00 71.69 84 TYR A O 1
ATOM 671 N N . GLU A 1 85 ? -23.253 7.785 -2.431 1.00 63.06 85 GLU A N 1
ATOM 672 C CA . GLU A 1 85 ? -24.331 8.589 -1.857 1.00 63.06 85 GLU A CA 1
ATOM 673 C C . GLU A 1 85 ? -24.741 7.957 -0.527 1.00 63.06 85 GLU A C 1
ATOM 675 O O . GLU A 1 85 ? -25.514 6.999 -0.464 1.00 63.06 85 GLU A O 1
ATOM 680 N N . ILE A 1 86 ? -24.170 8.464 0.561 1.00 63.59 86 ILE A N 1
ATOM 681 C CA . ILE A 1 86 ? -24.620 8.096 1.892 1.00 63.59 86 ILE A CA 1
ATOM 682 C C . ILE A 1 86 ? -26.038 8.659 2.034 1.00 63.59 86 ILE A C 1
ATOM 684 O O . ILE A 1 86 ? -26.229 9.857 1.796 1.00 63.59 86 ILE A O 1
ATOM 688 N N . PRO A 1 87 ? -27.037 7.835 2.403 1.00 70.75 87 PRO A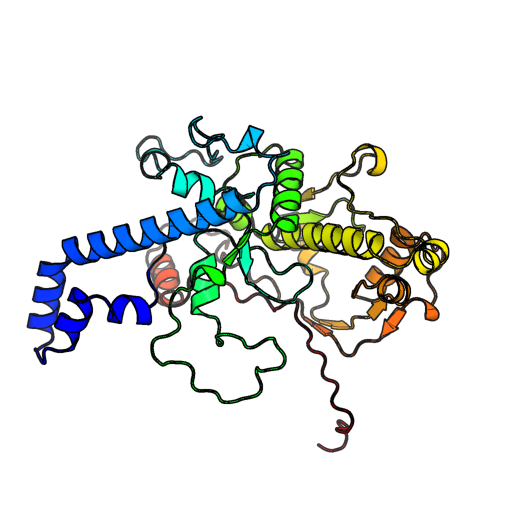 N 1
ATOM 689 C CA . PRO A 1 87 ? -28.377 8.329 2.663 1.00 70.75 87 PRO A CA 1
ATOM 690 C C . PRO A 1 87 ? -28.316 9.533 3.617 1.00 70.75 87 PRO A C 1
ATOM 692 O O . PRO A 1 87 ? -27.585 9.477 4.613 1.00 70.75 87 PRO A O 1
ATOM 695 N N . PRO A 1 88 ? -29.076 10.610 3.349 1.00 62.12 88 PRO A N 1
ATOM 696 C CA . PRO A 1 88 ? -28.955 11.889 4.057 1.00 62.12 88 PRO A CA 1
ATOM 697 C C . PRO A 1 88 ? -29.151 11.791 5.580 1.00 62.12 88 PRO A C 1
ATOM 699 O O . PRO A 1 88 ? -28.790 12.707 6.311 1.00 62.12 88 PRO A O 1
ATOM 702 N N . GLU A 1 89 ? -29.692 10.677 6.070 1.00 62.44 89 GLU A N 1
ATOM 703 C CA . GLU A 1 89 ? -30.000 10.424 7.478 1.00 62.44 89 GLU A CA 1
ATOM 704 C C . GLU A 1 89 ? -28.796 9.960 8.321 1.00 62.44 89 GLU A C 1
ATOM 706 O O . GLU A 1 89 ? -28.905 9.873 9.541 1.00 62.44 89 GLU A O 1
ATOM 711 N N . THR A 1 90 ? -27.627 9.703 7.720 1.00 60.66 90 THR A N 1
ATOM 712 C CA . THR A 1 90 ? -26.399 9.383 8.476 1.00 60.66 90 THR A CA 1
ATOM 713 C C . THR A 1 90 ? -25.185 10.069 7.863 1.00 60.66 90 THR A C 1
ATOM 715 O O . THR A 1 90 ? -24.492 9.463 7.051 1.00 60.66 90 THR A O 1
ATOM 718 N N . PRO A 1 91 ? -24.857 11.318 8.234 1.00 68.06 91 PRO A N 1
ATOM 719 C CA . PRO A 1 91 ? -23.657 11.960 7.722 1.00 68.06 91 PRO A CA 1
ATOM 720 C C . PRO A 1 91 ? -22.421 11.308 8.359 1.00 68.06 91 PRO A C 1
ATOM 722 O O . PRO A 1 91 ? -21.890 11.765 9.368 1.00 68.06 91 PRO A O 1
ATOM 725 N N . LEU A 1 92 ? -21.956 10.199 7.771 1.00 76.62 92 LEU A N 1
ATOM 726 C CA . LEU A 1 92 ? -20.741 9.483 8.176 1.00 76.62 92 LEU A CA 1
ATOM 727 C C . LEU A 1 92 ? -19.572 10.459 8.315 1.00 76.62 92 LEU A C 1
ATOM 729 O O . LEU A 1 92 ? -18.807 10.375 9.269 1.00 76.62 92 LEU A O 1
ATOM 733 N N . MET A 1 93 ? -19.490 11.415 7.389 1.00 78.00 93 MET A N 1
ATOM 734 C CA . MET A 1 93 ? -18.471 12.453 7.383 1.00 78.00 93 MET A CA 1
ATOM 735 C C . MET A 1 93 ? -18.472 13.271 8.673 1.00 78.00 93 MET A C 1
ATOM 737 O O . MET A 1 93 ? -17.398 13.467 9.237 1.00 78.00 93 MET A O 1
ATOM 741 N N . ASP A 1 94 ? -19.631 13.662 9.205 1.00 80.44 94 ASP A N 1
ATOM 742 C CA . ASP A 1 94 ? -19.733 14.466 10.434 1.00 80.44 94 ASP A CA 1
ATOM 743 C C . ASP A 1 94 ? -19.249 13.710 11.678 1.00 80.44 94 ASP A C 1
ATOM 745 O O . ASP A 1 94 ? -18.832 14.323 12.657 1.00 80.44 94 ASP A O 1
ATOM 749 N N . ARG A 1 95 ? -19.244 12.372 11.628 1.00 84.38 95 ARG A N 1
ATOM 750 C CA . ARG A 1 95 ? -18.745 11.513 12.713 1.00 84.38 95 ARG A CA 1
ATOM 751 C C . ARG A 1 95 ? -17.236 11.283 12.658 1.00 84.38 95 ARG A C 1
ATOM 753 O O . ARG A 1 95 ? -16.659 10.838 13.646 1.00 84.38 95 ARG A O 1
ATOM 760 N N . LEU A 1 96 ? -16.598 11.538 11.516 1.00 87.81 96 LEU A N 1
ATOM 761 C CA . LEU A 1 96 ? -15.164 11.329 11.340 1.00 87.81 96 LEU A CA 1
ATOM 762 C C . LEU A 1 96 ? -14.395 12.587 11.729 1.00 87.81 96 LEU A C 1
ATOM 764 O O . LEU A 1 96 ? -14.632 13.666 11.178 1.00 87.81 96 LEU A O 1
ATOM 768 N N . THR A 1 97 ? -13.414 12.426 12.617 1.00 88.50 97 THR A N 1
ATOM 769 C CA . THR A 1 97 ? -12.485 13.511 12.945 1.00 88.50 97 THR A CA 1
ATOM 770 C C . THR A 1 97 ? -11.661 13.898 11.706 1.00 88.50 97 THR A C 1
ATOM 772 O O . THR A 1 97 ? -11.454 13.059 10.820 1.00 88.50 97 THR A O 1
ATOM 775 N N . PRO A 1 98 ? -11.138 15.135 11.611 1.00 88.88 98 PRO A N 1
ATOM 776 C CA . PRO A 1 98 ? -10.245 15.524 10.515 1.00 88.88 98 PRO A CA 1
ATOM 777 C C . PRO A 1 98 ? -9.037 14.586 10.357 1.00 88.88 98 PRO A C 1
ATOM 779 O O . PRO A 1 98 ? -8.654 14.243 9.239 1.00 88.88 98 PRO A O 1
ATOM 782 N N . THR A 1 99 ? -8.485 14.112 11.476 1.00 91.06 99 THR A N 1
ATOM 783 C CA . THR A 1 99 ? -7.387 13.137 11.533 1.00 91.06 99 THR A CA 1
ATOM 784 C C . THR A 1 99 ? -7.802 11.809 10.903 1.00 91.06 99 THR A C 1
ATOM 786 O O . THR A 1 99 ? -7.112 11.304 10.019 1.00 91.06 99 THR A O 1
ATOM 789 N N . THR A 1 100 ? -8.969 11.278 11.280 1.00 92.06 100 THR A N 1
ATOM 790 C CA . THR A 1 100 ? -9.512 10.042 10.706 1.00 92.06 100 THR A CA 1
ATOM 791 C C . THR A 1 100 ? -9.769 10.195 9.206 1.00 92.06 100 THR A C 1
ATOM 793 O O . THR A 1 100 ? -9.384 9.327 8.426 1.00 92.06 100 THR A O 1
ATOM 796 N N . ARG A 1 101 ? -10.366 11.315 8.769 1.00 91.81 101 ARG A N 1
ATOM 797 C CA . ARG A 1 101 ? -10.608 11.594 7.341 1.00 91.81 101 ARG A CA 1
ATOM 798 C C . ARG A 1 101 ? -9.306 11.574 6.541 1.00 91.81 101 ARG A C 1
ATOM 800 O O . ARG A 1 101 ? -9.267 10.976 5.472 1.00 91.81 101 ARG A O 1
ATOM 807 N N . LEU A 1 102 ? -8.240 12.170 7.081 1.00 92.44 102 LEU A N 1
ATOM 808 C CA . LEU A 1 102 ? -6.915 12.167 6.466 1.00 92.44 102 LEU A CA 1
ATOM 809 C C . LEU A 1 102 ? -6.353 10.750 6.326 1.00 92.44 102 LEU A C 1
ATOM 811 O O . LEU A 1 102 ? -5.899 10.367 5.251 1.00 92.44 102 LEU A O 1
ATOM 815 N N . LEU A 1 103 ? -6.404 9.962 7.400 1.00 94.25 103 LEU A N 1
ATOM 816 C CA . LEU A 1 103 ? -5.883 8.594 7.425 1.00 94.25 103 LEU A CA 1
ATOM 817 C C . LEU A 1 103 ? -6.652 7.636 6.506 1.00 94.25 103 LEU A C 1
ATOM 819 O O . LEU A 1 103 ? -6.074 6.662 6.028 1.00 94.25 103 LEU A O 1
ATOM 823 N N . LEU A 1 104 ? -7.930 7.915 6.238 1.00 94.81 104 LEU A N 1
ATOM 824 C CA . LEU A 1 104 ? -8.767 7.131 5.329 1.00 94.81 104 LEU A CA 1
ATOM 825 C C . LEU A 1 104 ? -8.536 7.443 3.842 1.00 94.81 104 LEU A C 1
ATOM 827 O O . LEU A 1 104 ? -9.062 6.714 2.997 1.00 94.81 104 LEU A O 1
ATOM 831 N N . ARG A 1 105 ? -7.768 8.483 3.492 1.00 95.31 105 ARG A N 1
ATOM 832 C CA . ARG A 1 105 ? -7.463 8.800 2.087 1.00 95.31 105 ARG A CA 1
ATOM 833 C C . ARG A 1 105 ? -6.617 7.705 1.440 1.00 95.31 105 ARG A C 1
ATOM 835 O O . ARG A 1 105 ? -5.703 7.148 2.046 1.00 95.31 105 ARG A O 1
ATOM 842 N N . ALA A 1 106 ? -6.884 7.437 0.166 1.00 96.44 106 ALA A N 1
ATOM 843 C CA . ALA A 1 106 ? -6.177 6.427 -0.618 1.00 96.44 106 ALA A CA 1
ATOM 844 C C . ALA A 1 106 ? -4.689 6.738 -0.877 1.00 96.44 106 ALA A C 1
ATOM 846 O O . ALA A 1 106 ? -3.942 5.842 -1.278 1.00 96.44 106 ALA A O 1
ATOM 847 N N . ASP A 1 107 ? -4.248 7.976 -0.642 1.00 96.56 107 ASP A N 1
ATOM 848 C CA . ASP A 1 107 ? -2.849 8.407 -0.705 1.00 96.56 107 ASP A CA 1
ATOM 849 C C . ASP A 1 107 ? -2.149 8.502 0.665 1.00 96.56 107 ASP A C 1
ATOM 851 O O . ASP A 1 107 ? -0.937 8.726 0.711 1.00 96.56 107 ASP A O 1
ATOM 855 N N . SER A 1 108 ? -2.849 8.234 1.772 1.00 96.38 108 SER A N 1
ATOM 856 C CA . SER A 1 108 ? -2.262 8.077 3.110 1.00 96.38 108 SER A CA 1
ATOM 857 C C . SER A 1 108 ? -1.654 6.681 3.263 1.00 96.38 108 SER A C 1
ATOM 859 O O . SER A 1 108 ? -2.215 5.792 3.903 1.00 96.38 108 SER A O 1
ATOM 861 N N . VAL A 1 109 ? -0.509 6.473 2.606 1.00 96.69 109 VAL A N 1
ATOM 862 C CA . VAL A 1 109 ? 0.117 5.152 2.462 1.00 96.69 109 VAL A CA 1
ATOM 863 C C . VAL A 1 109 ? 1.218 4.919 3.495 1.00 96.69 109 VAL A C 1
ATOM 865 O O . VAL A 1 109 ? 2.190 5.675 3.593 1.00 96.69 109 VAL A O 1
ATOM 868 N N . PHE A 1 110 ? 1.111 3.797 4.200 1.00 96.00 110 PHE A N 1
ATOM 869 C CA . PHE A 1 110 ? 2.084 3.336 5.181 1.00 96.00 110 PHE A CA 1
ATOM 870 C C . PHE A 1 110 ? 2.767 2.046 4.732 1.00 96.00 110 PHE A C 1
ATOM 872 O O . PHE A 1 110 ? 2.342 1.366 3.795 1.00 96.00 110 PHE A O 1
ATOM 879 N N . ARG A 1 111 ? 3.847 1.700 5.425 1.00 93.38 111 ARG A N 1
ATOM 880 C CA . ARG A 1 111 ? 4.527 0.409 5.330 1.00 93.38 111 ARG A CA 1
ATOM 881 C C . ARG A 1 111 ? 5.078 0.021 6.690 1.00 93.38 111 ARG A C 1
ATOM 883 O O . ARG A 1 111 ? 5.296 0.889 7.531 1.00 93.38 111 ARG A O 1
ATOM 890 N N . VAL A 1 112 ? 5.384 -1.257 6.869 1.00 89.12 112 VAL A N 1
ATOM 891 C CA . VAL A 1 112 ? 6.196 -1.675 8.016 1.00 89.12 112 VAL A CA 1
ATOM 892 C C . VAL A 1 112 ? 7.675 -1.486 7.702 1.00 89.12 112 VAL A C 1
ATOM 894 O O . VAL A 1 112 ? 8.087 -1.523 6.535 1.00 89.12 112 VAL A O 1
ATOM 897 N N . SER A 1 113 ? 8.465 -1.239 8.743 1.00 83.94 113 SER A N 1
ATOM 898 C CA . SER A 1 113 ? 9.923 -1.217 8.701 1.00 83.94 113 SER A CA 1
ATOM 899 C C . SER A 1 113 ? 10.481 -2.591 8.304 1.00 83.94 113 SER A C 1
ATOM 901 O O . SER A 1 113 ? 10.847 -3.415 9.135 1.00 83.94 113 SER A O 1
ATOM 903 N N . GLU A 1 114 ? 10.506 -2.861 7.000 1.00 80.19 114 GLU A N 1
ATOM 904 C CA . GLU A 1 114 ? 11.078 -4.068 6.409 1.00 80.19 114 GLU A CA 1
ATOM 905 C C . GLU A 1 114 ? 12.111 -3.717 5.336 1.00 80.19 114 GLU A C 1
ATOM 907 O O . GLU A 1 114 ? 11.969 -2.732 4.604 1.00 80.19 114 GLU A O 1
ATOM 912 N N . ASP A 1 115 ? 13.103 -4.598 5.180 1.00 73.69 115 ASP A N 1
ATOM 913 C CA . ASP A 1 115 ? 14.142 -4.531 4.139 1.00 73.69 115 ASP A CA 1
ATOM 914 C C . ASP A 1 115 ? 13.641 -4.974 2.749 1.00 73.69 115 ASP A C 1
ATOM 916 O O . ASP A 1 115 ? 14.420 -5.337 1.860 1.00 73.69 115 ASP A O 1
ATOM 920 N N . THR A 1 116 ? 12.326 -4.987 2.536 1.00 80.44 116 THR A N 1
ATOM 921 C CA . THR A 1 116 ? 11.729 -5.357 1.255 1.00 80.44 116 THR A CA 1
ATOM 922 C C . THR A 1 116 ? 11.723 -4.164 0.303 1.00 80.44 116 THR A C 1
ATOM 924 O O . THR A 1 116 ? 11.433 -3.021 0.664 1.00 80.44 116 THR A O 1
ATOM 927 N N . ILE A 1 117 ? 12.074 -4.426 -0.959 1.00 76.69 117 ILE A N 1
ATOM 928 C CA . ILE A 1 117 ? 11.954 -3.426 -2.019 1.00 76.69 117 ILE A CA 1
ATOM 929 C C . ILE A 1 117 ? 10.462 -3.264 -2.279 1.00 76.69 117 ILE A C 1
ATOM 931 O O . ILE A 1 117 ? 9.861 -4.127 -2.906 1.00 76.69 117 ILE A O 1
ATOM 935 N N . ALA A 1 118 ? 9.902 -2.161 -1.785 1.00 85.50 118 ALA A N 1
ATOM 936 C CA . ALA A 1 118 ? 8.502 -1.797 -1.954 1.00 85.50 118 ALA A CA 1
ATOM 937 C C . ALA A 1 118 ? 7.500 -2.832 -1.373 1.00 85.50 118 ALA A C 1
ATOM 939 O O . ALA A 1 118 ? 6.883 -3.598 -2.120 1.00 85.50 118 ALA A O 1
ATOM 940 N N . PRO A 1 119 ? 7.335 -2.866 -0.033 1.00 89.44 119 PRO A N 1
ATOM 941 C CA . PRO A 1 119 ? 6.346 -3.726 0.623 1.00 89.44 119 PRO A CA 1
ATOM 942 C C . PRO A 1 119 ? 4.915 -3.407 0.175 1.00 89.44 119 PRO A C 1
ATOM 944 O O . PRO A 1 119 ? 4.642 -2.349 -0.395 1.00 89.44 119 PRO A O 1
ATOM 947 N N . LEU A 1 120 ? 3.980 -4.311 0.476 1.00 88.00 120 LEU A N 1
ATOM 948 C CA . LEU A 1 120 ? 2.558 -4.054 0.262 1.00 88.00 120 LEU A CA 1
ATOM 949 C C . LEU A 1 120 ? 2.143 -2.790 1.045 1.00 88.00 120 LEU A C 1
ATOM 951 O O . LEU A 1 120 ? 2.473 -2.687 2.232 1.00 88.00 120 LEU A O 1
ATOM 955 N N . PRO A 1 121 ? 1.443 -1.832 0.413 1.00 94.06 121 PRO A N 1
ATOM 956 C CA . PRO A 1 121 ? 0.970 -0.644 1.100 1.00 94.06 121 PRO A CA 1
ATOM 957 C C . PRO A 1 121 ? -0.040 -1.017 2.181 1.00 94.06 121 PRO A C 1
ATOM 959 O O . PRO A 1 121 ? -0.904 -1.878 1.981 1.00 94.06 121 PRO A O 1
ATOM 962 N N . LEU A 1 122 ? 0.077 -0.332 3.312 1.00 93.69 122 LEU A N 1
ATOM 963 C CA . LEU A 1 122 ? -0.826 -0.437 4.444 1.00 93.69 122 LEU A CA 1
ATOM 964 C C . LEU A 1 122 ? -1.632 0.848 4.584 1.00 93.69 122 LEU A C 1
ATOM 966 O O . LEU A 1 122 ? -1.120 1.946 4.356 1.00 93.69 122 LEU A O 1
ATOM 970 N N . TYR A 1 123 ? -2.886 0.685 4.986 1.00 94.94 123 TYR A N 1
ATOM 971 C CA . TYR A 1 123 ? -3.860 1.758 5.117 1.00 94.94 123 TYR A CA 1
ATOM 972 C C . TYR A 1 123 ? -4.546 1.677 6.465 1.00 94.94 123 TYR A C 1
ATOM 974 O O . TYR A 1 123 ? -4.750 0.589 6.999 1.00 94.94 123 TYR A O 1
ATOM 982 N N . TYR A 1 124 ? -4.934 2.819 7.014 1.00 93.81 124 TYR A N 1
ATOM 983 C CA . TYR A 1 124 ? -5.770 2.846 8.204 1.00 93.81 124 TYR A CA 1
ATOM 984 C C . TYR A 1 124 ? -7.205 2.386 7.863 1.00 93.81 124 TYR A C 1
ATOM 986 O O . TYR A 1 124 ? -7.735 2.779 6.819 1.00 93.81 124 TYR A O 1
ATOM 994 N N . PRO A 1 125 ? -7.868 1.572 8.708 1.00 91.81 125 PRO A N 1
ATOM 995 C CA . PRO A 1 125 ? -7.376 0.901 9.918 1.00 91.81 125 PRO A CA 1
ATOM 996 C C . PRO A 1 125 ? -6.823 -0.519 9.649 1.00 91.81 125 PRO A C 1
ATOM 998 O O . PRO A 1 125 ? -6.551 -1.274 10.574 1.00 91.81 125 PRO A O 1
ATOM 1001 N N . GLU A 1 126 ? -6.643 -0.934 8.399 1.00 87.19 126 GLU A N 1
ATOM 1002 C CA . GLU A 1 126 ? -6.154 -2.281 8.057 1.00 87.19 126 GLU A CA 1
ATOM 1003 C C . GLU A 1 126 ? -4.717 -2.581 8.518 1.00 87.19 126 GLU A C 1
ATOM 1005 O O . GLU A 1 126 ? -4.308 -3.742 8.565 1.00 87.19 126 GLU A O 1
ATOM 1010 N N . ILE A 1 127 ? -3.950 -1.557 8.901 1.00 86.88 127 ILE A N 1
ATOM 1011 C CA . ILE A 1 127 ? -2.617 -1.720 9.498 1.00 86.88 127 ILE A CA 1
ATOM 1012 C C . ILE A 1 127 ? -2.680 -2.607 10.753 1.00 86.88 127 ILE A C 1
ATOM 1014 O O . ILE A 1 127 ? -1.783 -3.421 10.967 1.00 86.88 127 ILE A O 1
ATOM 1018 N N . PHE A 1 128 ? -3.735 -2.497 11.571 1.00 82.69 128 PHE A N 1
ATOM 1019 C CA . PHE A 1 128 ? -3.783 -3.171 12.874 1.00 82.69 128 PHE A CA 1
ATOM 1020 C C . PHE A 1 128 ? -3.876 -4.692 12.768 1.00 82.69 128 PHE A C 1
ATOM 1022 O O . PHE A 1 128 ? -3.025 -5.347 13.368 1.00 82.69 128 PHE A O 1
ATOM 1029 N N . PRO A 1 129 ? -4.798 -5.289 11.981 1.00 79.81 129 PRO A N 1
ATOM 1030 C CA . PRO A 1 129 ? -4.784 -6.733 11.772 1.00 79.81 129 PRO A CA 1
ATOM 1031 C C . PRO A 1 129 ? -3.449 -7.241 11.226 1.00 79.81 129 PRO A C 1
ATOM 1033 O O . PRO A 1 129 ? -2.997 -8.305 11.632 1.00 79.81 129 PRO A O 1
ATOM 1036 N N . VAL A 1 130 ? -2.786 -6.483 10.342 1.00 78.50 130 VAL A N 1
ATOM 1037 C CA . VAL A 1 130 ? -1.478 -6.874 9.795 1.00 78.50 130 VAL A CA 1
ATOM 1038 C C . VAL A 1 130 ? -0.409 -6.910 10.884 1.00 78.50 130 VAL A C 1
ATOM 1040 O O . VAL A 1 130 ? 0.388 -7.842 10.905 1.00 78.50 130 VAL A O 1
ATOM 1043 N N . LEU A 1 131 ? -0.390 -5.940 11.796 1.00 74.50 131 LEU A N 1
ATOM 1044 C CA . LEU A 1 131 ? 0.566 -5.921 12.906 1.00 74.50 131 LEU A CA 1
ATOM 1045 C C . LEU A 1 131 ? 0.231 -6.952 13.987 1.00 74.50 131 LEU A C 1
ATOM 1047 O O . LEU A 1 131 ? 1.127 -7.603 14.506 1.00 74.50 131 LEU A O 1
ATOM 1051 N N . GLN A 1 132 ? -1.051 -7.169 14.279 1.00 72.06 132 GLN A N 1
ATOM 1052 C CA . GLN A 1 132 ? -1.502 -8.159 15.262 1.00 72.06 132 GLN A CA 1
ATOM 1053 C C . GLN A 1 132 ? -1.313 -9.601 14.771 1.00 72.06 132 GLN A C 1
ATOM 1055 O O . GLN A 1 132 ? -1.031 -10.500 15.562 1.00 72.06 132 GLN A O 1
ATOM 1060 N N . ALA A 1 133 ? -1.464 -9.841 13.465 1.00 67.44 133 ALA A N 1
ATOM 1061 C CA . ALA A 1 133 ? -1.295 -11.162 12.868 1.00 67.44 133 ALA A CA 1
ATOM 1062 C C . ALA A 1 133 ? 0.176 -11.540 12.642 1.00 67.44 133 ALA A C 1
ATOM 1064 O O . ALA A 1 133 ? 0.455 -12.725 12.406 1.00 67.44 133 ALA A O 1
ATOM 1065 N N . ARG A 1 134 ? 1.109 -10.575 12.711 1.00 61.91 134 ARG A N 1
ATOM 1066 C CA . ARG A 1 134 ? 2.542 -10.840 12.547 1.00 61.91 134 ARG A CA 1
ATOM 1067 C C . ARG A 1 134 ? 3.000 -11.849 13.597 1.00 61.91 134 ARG A C 1
ATOM 1069 O O . ARG A 1 134 ? 2.833 -11.625 14.794 1.00 61.91 134 ARG A O 1
ATOM 1076 N N . PRO A 1 135 ? 3.543 -13.003 13.176 1.00 50.62 135 PRO A N 1
ATOM 1077 C CA . PRO A 1 135 ? 4.108 -13.979 14.097 1.00 50.62 135 PRO A CA 1
ATOM 1078 C C . PRO A 1 135 ? 5.379 -13.491 14.808 1.00 50.62 135 PRO A C 1
ATOM 1080 O O . PRO A 1 135 ? 5.947 -14.258 15.578 1.00 50.62 135 PRO A O 1
ATOM 1083 N N . ASP A 1 136 ? 5.851 -12.277 14.531 1.00 45.88 136 ASP A N 1
ATOM 1084 C CA . ASP A 1 136 ? 7.202 -11.856 14.832 1.00 45.88 136 ASP A CA 1
ATOM 1085 C C . ASP A 1 136 ? 7.340 -10.352 15.100 1.00 45.88 136 ASP A C 1
ATOM 1087 O O . ASP A 1 136 ? 7.293 -9.520 14.198 1.00 45.88 136 ASP A O 1
ATOM 1091 N N . GLY A 1 137 ? 7.704 -10.012 16.334 1.00 38.06 137 GLY A N 1
ATOM 1092 C CA . GLY A 1 137 ? 8.679 -8.944 16.497 1.00 38.06 137 GLY A CA 1
ATOM 1093 C C . GLY A 1 137 ? 9.972 -9.387 15.798 1.00 38.06 137 GLY A C 1
ATOM 1094 O O . GLY A 1 137 ? 10.592 -10.369 16.206 1.00 38.06 137 GLY A O 1
ATOM 1095 N N . TYR A 1 138 ? 10.374 -8.685 14.739 1.00 39.62 138 TYR A N 1
ATOM 1096 C CA . TYR A 1 138 ? 11.716 -8.752 14.136 1.00 39.62 138 TYR A CA 1
ATOM 1097 C C . TYR A 1 138 ? 12.164 -10.008 13.352 1.00 39.62 138 TYR A C 1
ATOM 1099 O O . TYR A 1 138 ? 13.371 -10.217 13.205 1.00 39.62 138 TYR A O 1
ATOM 1107 N N . CYS A 1 139 ? 11.294 -10.814 12.739 1.00 35.75 139 CYS A N 1
ATOM 1108 C CA . CYS A 1 139 ? 11.761 -11.953 11.933 1.00 35.75 139 CYS A CA 1
ATOM 1109 C C . CYS A 1 139 ? 11.477 -11.776 10.438 1.00 35.75 139 CYS A C 1
ATOM 1111 O O . CYS A 1 139 ? 10.577 -12.385 9.863 1.00 35.75 139 CYS A O 1
ATOM 1113 N N . THR A 1 140 ? 12.379 -11.053 9.754 1.00 37.91 140 THR A N 1
ATOM 1114 C CA . THR A 1 140 ? 12.571 -11.199 8.295 1.00 37.91 140 THR A CA 1
ATOM 1115 C C . THR A 1 140 ? 12.388 -12.668 7.881 1.00 37.91 140 THR A C 1
ATOM 1117 O O . THR A 1 140 ? 12.821 -13.558 8.608 1.00 37.91 140 THR A O 1
ATOM 1120 N N . ILE A 1 141 ? 11.775 -12.937 6.719 1.00 41.38 141 ILE A N 1
ATOM 1121 C CA . ILE A 1 141 ? 11.420 -14.276 6.176 1.00 41.38 141 ILE A CA 1
ATOM 1122 C C . ILE A 1 141 ? 12.496 -15.374 6.390 1.00 41.38 141 ILE A C 1
ATOM 1124 O O . ILE A 1 141 ? 12.186 -16.563 6.404 1.00 41.38 141 ILE A O 1
ATOM 1128 N N . ALA A 1 142 ? 13.761 -15.003 6.602 1.00 40.44 142 ALA A N 1
ATOM 1129 C CA . ALA A 1 142 ? 14.836 -15.889 7.037 1.00 40.44 142 ALA A CA 1
ATOM 1130 C C . ALA A 1 142 ? 14.633 -16.581 8.412 1.00 40.44 142 ALA A C 1
ATOM 1132 O O . ALA A 1 142 ? 15.297 -17.587 8.658 1.00 40.44 142 ALA A O 1
ATOM 1133 N N . PHE A 1 143 ? 13.732 -16.110 9.282 1.00 38.47 143 PHE A N 1
ATOM 1134 C CA . PHE A 1 143 ? 13.591 -16.580 10.670 1.00 38.47 143 PHE A CA 1
ATOM 1135 C C . PHE A 1 143 ? 12.283 -17.320 10.998 1.00 38.47 143 PHE A C 1
ATOM 1137 O O . PHE A 1 143 ? 12.139 -17.802 12.118 1.00 38.47 143 PHE A O 1
ATOM 1144 N N . GLN A 1 144 ? 11.403 -17.581 10.019 1.00 43.44 144 GLN A N 1
ATOM 1145 C CA . GLN A 1 144 ? 10.242 -18.490 10.175 1.00 43.44 144 GLN A CA 1
ATOM 1146 C C . GLN A 1 144 ? 10.608 -19.938 10.589 1.00 43.44 144 GLN A C 1
ATOM 1148 O O . GLN A 1 144 ? 9.727 -20.778 10.747 1.00 43.44 144 GLN A O 1
ATOM 1153 N N . LYS A 1 145 ? 11.899 -20.263 10.737 1.00 44.81 145 LYS A N 1
ATOM 1154 C CA . LYS A 1 145 ? 12.406 -21.603 11.060 1.00 44.81 145 LYS A CA 1
ATOM 1155 C C . LYS A 1 145 ? 12.722 -21.851 12.535 1.00 44.81 145 LYS A C 1
ATOM 1157 O O . LYS A 1 145 ? 13.157 -22.956 12.847 1.00 44.81 145 LYS A O 1
ATOM 1162 N N . PHE A 1 146 ? 12.522 -20.890 13.430 1.00 43.12 146 PHE A N 1
ATOM 1163 C CA . PHE A 1 146 ? 12.718 -21.141 14.856 1.00 43.12 146 PHE A CA 1
ATOM 1164 C C . PHE A 1 146 ? 11.380 -21.124 15.593 1.00 43.12 146 PHE A C 1
ATOM 1166 O O . PHE A 1 146 ? 10.618 -20.170 15.469 1.00 43.12 146 PHE A O 1
ATOM 1173 N N . GLU A 1 147 ? 11.115 -22.191 16.350 1.00 50.66 147 GLU A N 1
ATOM 1174 C CA . GLU A 1 147 ? 9.978 -22.392 17.263 1.00 50.66 147 GLU A CA 1
ATOM 1175 C C . GLU A 1 147 ? 9.999 -21.395 18.441 1.00 50.66 147 GLU A C 1
ATOM 1177 O O . GLU A 1 147 ? 9.946 -21.776 19.611 1.00 50.66 147 GLU A O 1
ATOM 1182 N N . TYR A 1 148 ? 10.137 -20.098 18.171 1.00 50.25 148 TYR A N 1
ATOM 1183 C CA . TYR A 1 148 ? 10.035 -19.091 19.213 1.00 50.25 148 TYR A CA 1
ATOM 1184 C C . TYR A 1 148 ? 8.568 -18.916 19.595 1.00 50.25 148 TYR A C 1
ATOM 1186 O O . TYR A 1 148 ? 7.698 -18.707 18.750 1.00 50.25 148 TYR A O 1
ATOM 1194 N N . TYR A 1 149 ? 8.317 -19.052 20.896 1.00 58.34 149 TYR A N 1
ATOM 1195 C CA . TYR A 1 149 ? 7.033 -18.861 21.553 1.00 58.34 149 TYR A CA 1
ATOM 1196 C C . TYR A 1 149 ? 6.364 -17.577 21.060 1.00 58.34 149 TYR A C 1
ATOM 1198 O O . TYR A 1 149 ? 6.783 -16.476 21.416 1.00 58.34 149 TYR A O 1
ATOM 1206 N N . ARG A 1 150 ? 5.295 -17.721 20.271 1.00 57.53 150 ARG A N 1
ATOM 1207 C CA . ARG A 1 150 ? 4.349 -16.629 20.050 1.00 57.53 150 ARG A CA 1
ATOM 1208 C C . ARG A 1 150 ? 3.828 -16.215 21.435 1.00 57.53 150 ARG A C 1
ATOM 1210 O O . ARG A 1 150 ? 3.328 -17.094 22.148 1.00 57.53 150 ARG A O 1
ATOM 1217 N N . PRO A 1 151 ? 3.952 -14.941 21.848 1.00 61.84 151 PRO A N 1
ATOM 1218 C CA . PRO A 1 151 ? 3.329 -14.478 23.079 1.00 61.84 151 PRO A CA 1
ATOM 1219 C C . PRO A 1 151 ? 1.845 -14.838 23.035 1.00 61.84 151 PRO A C 1
ATOM 1221 O O . PRO A 1 151 ? 1.188 -14.600 22.019 1.00 61.84 151 PRO A O 1
ATOM 1224 N N . LYS A 1 152 ? 1.327 -15.456 24.103 1.00 67.19 152 LYS A N 1
ATOM 1225 C CA . LYS A 1 152 ? -0.069 -15.924 24.146 1.00 67.19 152 LYS A CA 1
ATOM 1226 C C . LYS A 1 152 ? -1.063 -14.791 23.868 1.00 67.19 152 LYS A C 1
ATOM 1228 O O . LYS A 1 152 ? -2.076 -15.033 23.223 1.00 67.19 152 LYS A O 1
ATOM 1233 N N . ASP A 1 153 ? -0.700 -13.572 24.259 1.00 67.44 153 ASP A N 1
ATOM 1234 C CA . ASP A 1 153 ? -1.574 -12.395 24.241 1.00 67.44 153 ASP A CA 1
ATOM 1235 C C . ASP A 1 153 ? -1.273 -11.431 23.074 1.00 67.44 153 ASP A C 1
ATOM 1237 O O . ASP A 1 153 ? -1.836 -10.339 22.986 1.00 67.44 153 ASP A O 1
ATOM 1241 N N . GLY A 1 154 ? -0.400 -11.837 22.144 1.00 71.19 154 GLY A N 1
ATOM 1242 C CA . GLY A 1 154 ? -0.005 -11.040 20.981 1.00 71.19 154 GLY A CA 1
ATOM 1243 C C . GLY A 1 154 ? 1.107 -10.025 21.261 1.00 71.19 154 GLY A C 1
ATOM 1244 O O . GLY A 1 154 ? 1.835 -10.118 22.250 1.00 71.19 154 GLY A O 1
ATOM 1245 N N . TYR A 1 155 ? 1.270 -9.074 20.342 1.00 72.94 155 TYR A N 1
ATOM 1246 C CA . TYR A 1 155 ? 2.314 -8.049 20.390 1.00 72.94 155 TYR A CA 1
ATOM 1247 C C . TYR A 1 155 ? 1.721 -6.669 20.642 1.00 72.94 155 TYR A C 1
ATOM 1249 O O . TYR A 1 155 ? 0.609 -6.360 20.213 1.00 72.94 155 TYR A O 1
ATOM 1257 N N . THR A 1 156 ? 2.474 -5.864 21.384 1.00 80.31 156 THR A N 1
ATOM 1258 C CA . THR A 1 156 ? 2.093 -4.502 21.747 1.00 80.31 156 THR A CA 1
ATOM 1259 C C . THR A 1 156 ? 2.208 -3.618 20.523 1.00 80.31 156 THR A C 1
ATOM 1261 O O . THR A 1 156 ? 3.153 -3.777 19.751 1.00 80.31 156 THR A O 1
ATOM 1264 N N . TRP A 1 157 ? 1.295 -2.668 20.361 1.00 84.12 157 TRP A N 1
ATOM 1265 C CA . TRP A 1 157 ? 1.414 -1.659 19.319 1.00 84.12 157 TRP A CA 1
ATOM 1266 C C . TRP A 1 157 ? 2.703 -0.843 19.517 1.00 84.12 157 TRP A C 1
ATOM 1268 O O . TRP A 1 157 ? 2.837 -0.104 20.495 1.00 84.12 157 TRP A O 1
ATOM 1278 N N . ASP A 1 158 ? 3.646 -0.972 18.580 1.00 86.62 158 ASP A N 1
ATOM 1279 C CA . ASP A 1 158 ? 4.844 -0.137 18.499 1.00 86.62 158 ASP A CA 1
ATOM 1280 C C . ASP A 1 158 ? 4.721 0.814 17.296 1.00 86.62 158 ASP A C 1
ATOM 1282 O O . ASP A 1 158 ? 4.843 0.392 16.140 1.00 86.62 158 ASP A O 1
ATOM 1286 N N . PRO A 1 159 ? 4.502 2.120 17.530 1.00 86.00 159 PRO A N 1
ATOM 1287 C CA . PRO A 1 159 ? 4.366 3.070 16.440 1.00 86.00 159 PRO A CA 1
ATOM 1288 C C . PRO A 1 159 ? 5.635 3.238 15.593 1.00 86.00 159 PRO A C 1
ATOM 1290 O O . PRO A 1 159 ? 5.544 3.741 14.475 1.00 86.00 159 PRO A O 1
ATOM 1293 N N . SER A 1 160 ? 6.810 2.838 16.093 1.00 88.00 160 SER A N 1
ATOM 1294 C CA . SER A 1 160 ? 8.069 2.918 15.343 1.00 88.00 160 SER A CA 1
ATOM 1295 C C . SER A 1 160 ? 8.159 1.897 14.205 1.00 88.00 160 SER A C 1
ATOM 1297 O O . SER A 1 160 ? 8.936 2.084 13.264 1.00 88.00 160 SER A O 1
ATOM 1299 N N . GLU A 1 161 ? 7.327 0.852 14.240 1.00 87.75 161 GLU A N 1
ATOM 1300 C CA . GLU A 1 161 ? 7.253 -0.149 13.179 1.00 87.75 161 GLU A CA 1
ATOM 1301 C C . GLU A 1 161 ? 6.533 0.378 11.935 1.00 87.75 161 GLU A C 1
ATOM 1303 O O . GLU A 1 161 ? 6.808 -0.084 10.825 1.00 87.75 161 GLU A O 1
ATOM 1308 N N . VAL A 1 162 ? 5.639 1.360 12.095 1.00 91.81 162 VAL A N 1
ATOM 1309 C CA . VAL A 1 162 ? 4.842 1.918 11.000 1.00 91.81 162 VAL A CA 1
ATOM 1310 C C . VAL A 1 162 ? 5.502 3.173 10.455 1.00 91.81 162 VAL A C 1
ATOM 1312 O O . VAL A 1 162 ? 5.552 4.226 11.087 1.00 91.81 162 VAL A O 1
ATOM 1315 N N . LEU A 1 163 ? 5.973 3.073 9.218 1.00 94.19 163 LEU A N 1
ATOM 1316 C CA . LEU A 1 163 ? 6.658 4.148 8.519 1.00 94.19 163 LEU A CA 1
ATOM 1317 C C . LEU A 1 163 ? 5.771 4.718 7.414 1.00 94.19 163 LEU A C 1
ATOM 1319 O O . LEU A 1 163 ? 4.999 3.999 6.774 1.00 94.19 163 LEU A O 1
ATOM 1323 N N . HIS A 1 164 ? 5.945 6.007 7.114 1.00 95.31 164 HIS A N 1
ATOM 1324 C CA . HIS A 1 164 ? 5.421 6.566 5.872 1.00 95.31 164 HIS A CA 1
ATOM 1325 C C . HIS A 1 164 ? 6.056 5.847 4.678 1.00 95.31 164 HIS A C 1
ATOM 1327 O O . HIS A 1 164 ? 7.256 5.533 4.673 1.00 95.31 164 HIS A O 1
ATOM 1333 N N . TYR A 1 165 ? 5.244 5.593 3.656 1.00 95.62 165 TYR A N 1
ATOM 1334 C CA . TYR A 1 165 ? 5.681 4.944 2.437 1.00 95.62 165 TYR A CA 1
ATOM 1335 C C . TYR A 1 165 ? 5.718 5.935 1.261 1.00 95.62 165 TYR A C 1
ATOM 1337 O O . TYR A 1 165 ? 4.754 6.021 0.500 1.00 95.62 165 TYR A O 1
ATOM 1345 N N . PRO A 1 166 ? 6.834 6.663 1.057 1.00 94.31 166 PRO A N 1
ATOM 1346 C CA . PRO A 1 166 ? 6.879 7.764 0.098 1.00 94.31 166 PRO A CA 1
ATOM 1347 C C . PRO A 1 166 ? 6.674 7.317 -1.354 1.00 94.31 166 PRO A C 1
ATOM 1349 O O . PRO A 1 166 ? 5.950 7.977 -2.095 1.00 94.31 166 PRO A O 1
ATOM 1352 N N . GLU A 1 167 ? 7.255 6.190 -1.783 1.00 95.56 167 GLU A N 1
ATOM 1353 C CA . GLU A 1 167 ? 7.003 5.665 -3.129 1.00 95.56 167 GLU A CA 1
ATOM 1354 C C . GLU A 1 167 ? 5.547 5.215 -3.310 1.00 95.56 167 GLU A C 1
ATOM 1356 O O . GLU A 1 167 ? 4.976 5.437 -4.378 1.00 95.56 167 GLU A O 1
ATOM 1361 N N . GLY A 1 168 ? 4.944 4.622 -2.273 1.00 96.19 168 GLY A N 1
ATOM 1362 C CA . GLY A 1 168 ? 3.535 4.228 -2.255 1.00 96.19 168 GLY A CA 1
ATOM 1363 C C . GLY A 1 168 ? 2.597 5.430 -2.349 1.00 96.19 168 GLY A C 1
ATOM 1364 O O . GLY A 1 168 ? 1.722 5.455 -3.209 1.00 96.19 168 GLY A O 1
ATOM 1365 N N . CYS A 1 169 ? 2.830 6.461 -1.537 1.00 96.19 169 CYS A N 1
ATOM 1366 C CA . CYS A 1 169 ? 2.081 7.718 -1.565 1.00 96.19 169 CYS A CA 1
ATOM 1367 C C . CYS A 1 169 ? 2.181 8.401 -2.938 1.00 96.19 169 CYS A C 1
ATOM 1369 O O . CYS A 1 169 ? 1.162 8.726 -3.550 1.00 96.19 169 CYS A O 1
ATOM 1371 N N . ALA A 1 170 ? 3.393 8.531 -3.490 1.00 95.62 170 ALA A N 1
ATOM 1372 C CA . ALA A 1 170 ? 3.592 9.108 -4.819 1.00 95.62 170 ALA A CA 1
ATOM 1373 C C . ALA A 1 170 ? 2.866 8.311 -5.917 1.00 95.62 170 ALA A C 1
ATOM 1375 O O . ALA A 1 170 ? 2.267 8.901 -6.816 1.00 95.62 170 ALA A O 1
ATOM 1376 N N . ALA A 1 171 ? 2.894 6.977 -5.842 1.00 96.94 171 ALA A N 1
ATOM 1377 C CA . ALA A 1 171 ? 2.151 6.121 -6.756 1.00 96.94 171 ALA A CA 1
ATOM 1378 C C . ALA A 1 171 ? 0.634 6.308 -6.622 1.00 96.94 171 ALA A C 1
ATOM 1380 O O . ALA A 1 171 ? -0.040 6.508 -7.632 1.00 96.94 171 ALA A O 1
ATOM 1381 N N . ALA A 1 172 ? 0.109 6.290 -5.396 1.00 97.44 172 ALA A N 1
ATOM 1382 C CA . ALA A 1 172 ? -1.308 6.476 -5.118 1.00 97.44 172 ALA A CA 1
ATOM 1383 C C . ALA A 1 172 ? -1.815 7.822 -5.653 1.00 97.44 172 ALA A C 1
ATOM 1385 O O . ALA A 1 172 ? -2.736 7.827 -6.465 1.00 97.44 172 ALA A O 1
ATOM 1386 N N . LYS A 1 173 ? -1.162 8.946 -5.319 1.00 96.25 173 LYS A N 1
ATOM 1387 C CA . LYS A 1 173 ? -1.549 10.286 -5.806 1.00 96.25 173 LYS A CA 1
ATOM 1388 C C . LYS A 1 173 ? -1.666 10.350 -7.332 1.00 96.25 173 LYS A C 1
ATOM 1390 O O . LYS A 1 173 ? -2.610 10.916 -7.881 1.00 96.25 173 LYS A O 1
ATOM 1395 N N . GLU A 1 174 ? -0.712 9.751 -8.036 1.00 96.62 174 GLU A N 1
ATOM 1396 C CA . GLU A 1 174 ? -0.670 9.745 -9.500 1.00 96.62 174 GLU A CA 1
ATOM 1397 C C . GLU A 1 174 ? -1.758 8.867 -10.124 1.00 96.62 174 GLU A C 1
ATOM 1399 O O . GLU A 1 174 ? -2.375 9.259 -11.118 1.00 96.62 174 GLU A O 1
ATOM 1404 N N . LEU A 1 175 ? -2.026 7.707 -9.522 1.00 97.19 175 LEU A N 1
ATOM 1405 C CA . LEU A 1 175 ? -3.112 6.816 -9.923 1.00 97.19 175 LEU A CA 1
ATOM 1406 C C . LEU A 1 175 ? -4.482 7.461 -9.684 1.00 97.19 175 LEU A C 1
ATOM 1408 O O . LEU A 1 175 ? -5.312 7.473 -10.590 1.00 97.19 175 LEU A O 1
ATOM 1412 N N . LEU A 1 176 ? -4.696 8.058 -8.509 1.00 96.88 176 LEU A N 1
ATOM 1413 C CA . LEU A 1 176 ? -5.926 8.772 -8.158 1.00 96.88 176 LEU A CA 1
ATOM 1414 C C . LEU A 1 176 ? -6.196 9.931 -9.116 1.00 96.88 176 LEU A C 1
ATOM 1416 O O . LEU A 1 176 ? -7.316 10.098 -9.595 1.00 96.88 176 LEU A O 1
ATOM 1420 N N . ARG A 1 177 ? -5.160 10.701 -9.466 1.00 95.75 177 ARG A N 1
ATOM 1421 C CA . ARG A 1 177 ? -5.280 11.798 -10.432 1.00 95.75 177 ARG A CA 1
ATOM 1422 C C . ARG A 1 177 ? -5.645 11.312 -11.832 1.00 95.75 177 ARG A C 1
ATOM 1424 O O . ARG A 1 177 ? -6.416 11.977 -12.515 1.00 95.75 177 ARG A O 1
ATOM 1431 N N . GLU A 1 178 ? -5.101 10.177 -12.270 1.00 95.44 178 GLU A N 1
ATOM 1432 C CA . GLU A 1 178 ? -5.465 9.567 -13.556 1.00 95.44 178 GLU A CA 1
ATOM 1433 C C . GLU A 1 178 ? -6.920 9.064 -13.554 1.00 95.44 178 GLU A C 1
ATOM 1435 O O . GLU A 1 178 ? -7.600 9.175 -14.570 1.00 95.44 178 GLU A O 1
ATOM 1440 N N . LEU A 1 179 ? -7.415 8.580 -12.409 1.00 95.31 179 LEU A N 1
ATOM 1441 C CA . LEU A 1 179 ? -8.814 8.180 -12.218 1.00 95.31 179 LEU A CA 1
ATOM 1442 C C . LEU A 1 179 ? -9.774 9.365 -12.017 1.00 95.31 179 LEU A C 1
ATOM 1444 O O . LEU A 1 179 ? -10.985 9.164 -12.048 1.00 95.31 179 LEU A O 1
ATOM 1448 N N . GLY A 1 180 ? -9.260 10.582 -11.804 1.00 95.12 180 GLY A N 1
ATOM 1449 C CA . GLY A 1 180 ? -10.069 11.760 -11.477 1.00 95.12 180 GLY A CA 1
ATOM 1450 C C . GLY A 1 180 ? -10.628 11.754 -10.049 1.00 95.12 180 GLY A C 1
ATOM 1451 O O . GLY A 1 180 ? -11.647 12.385 -9.803 1.00 95.12 180 GLY A O 1
ATOM 1452 N N . ARG A 1 181 ? -9.976 11.041 -9.121 1.00 94.38 181 ARG A N 1
ATOM 1453 C CA . ARG A 1 181 ? -10.449 10.771 -7.752 1.00 94.38 181 ARG A CA 1
ATOM 1454 C C . ARG A 1 181 ? -9.398 11.124 -6.694 1.00 94.38 181 ARG A C 1
ATOM 1456 O O . ARG A 1 181 ? -9.020 10.284 -5.886 1.00 94.38 181 ARG A O 1
ATOM 1463 N N . VAL A 1 182 ? -8.857 12.342 -6.742 1.00 93.38 182 VAL A N 1
ATOM 1464 C CA . VAL A 1 182 ? -7.690 12.759 -5.928 1.00 93.38 182 VAL A CA 1
ATOM 1465 C C . VAL A 1 182 ? -7.890 12.634 -4.412 1.00 93.38 182 VAL A C 1
ATOM 1467 O O . VAL A 1 182 ? -6.914 12.420 -3.698 1.00 93.38 182 VAL A O 1
ATOM 1470 N N . ASP A 1 183 ? -9.140 12.679 -3.950 1.00 91.38 183 ASP A N 1
ATOM 1471 C CA . ASP A 1 183 ? -9.498 12.626 -2.530 1.00 91.38 183 ASP A CA 1
ATOM 1472 C C . ASP A 1 183 ? -10.290 11.368 -2.144 1.00 91.38 183 ASP A C 1
ATOM 1474 O O . ASP A 1 183 ? -10.941 11.348 -1.100 1.00 91.38 183 ASP A O 1
ATOM 1478 N N . ALA A 1 184 ? -10.255 10.318 -2.974 1.00 94.50 184 ALA A N 1
ATOM 1479 C CA . ALA A 1 184 ? -11.002 9.093 -2.699 1.00 94.50 184 ALA A CA 1
ATOM 1480 C C . ALA A 1 184 ? -10.557 8.403 -1.407 1.00 94.50 184 ALA A C 1
ATOM 1482 O O . ALA A 1 184 ? -9.369 8.378 -1.051 1.00 94.50 184 ALA A O 1
ATOM 1483 N N . ALA A 1 185 ? -11.521 7.759 -0.753 1.00 93.94 185 ALA A N 1
ATOM 1484 C CA . ALA A 1 185 ? -11.235 6.883 0.362 1.00 93.94 185 ALA A CA 1
ATOM 1485 C C . ALA A 1 185 ? -10.576 5.585 -0.104 1.00 93.94 185 ALA A C 1
ATOM 1487 O O . ALA A 1 185 ? -10.942 4.975 -1.111 1.00 93.94 185 ALA A O 1
ATOM 1488 N N . GLN A 1 186 ? -9.611 5.129 0.685 1.00 94.56 186 GLN A N 1
ATOM 1489 C CA . GLN A 1 186 ? -8.856 3.916 0.410 1.00 94.56 186 GLN A CA 1
ATOM 1490 C C . GLN A 1 186 ? -9.793 2.693 0.316 1.00 94.56 186 GLN A C 1
ATOM 1492 O O . GLN A 1 186 ? -9.718 1.915 -0.637 1.00 94.56 186 GLN A O 1
ATOM 1497 N N . PHE A 1 187 ? -10.759 2.589 1.238 1.00 91.50 187 PHE A N 1
ATOM 1498 C CA . PHE A 1 187 ? -11.648 1.432 1.341 1.00 91.50 187 PHE A CA 1
ATOM 1499 C C . PHE A 1 187 ? -12.636 1.341 0.170 1.00 91.50 187 PHE A C 1
ATOM 1501 O O . PHE A 1 187 ? -13.031 0.239 -0.202 1.00 91.50 187 PHE A O 1
ATOM 1508 N N . GLU A 1 188 ? -13.009 2.466 -0.456 1.00 92.75 188 GLU A N 1
ATOM 1509 C CA . GLU A 1 188 ? -13.844 2.456 -1.664 1.00 92.75 188 GLU A CA 1
ATOM 1510 C C . GLU A 1 188 ? -13.092 1.795 -2.822 1.00 92.75 188 GLU A C 1
ATOM 1512 O O . GLU A 1 188 ? -13.648 0.965 -3.538 1.00 92.75 188 GLU A O 1
ATOM 1517 N N . LEU A 1 189 ? -11.800 2.098 -2.974 1.00 94.56 189 LEU A N 1
ATOM 1518 C CA . LEU A 1 189 ? -10.961 1.502 -4.015 1.00 94.56 189 LEU A CA 1
ATOM 1519 C C . LEU A 1 189 ? -10.638 0.035 -3.729 1.00 94.56 189 LEU A C 1
ATOM 1521 O O . LEU A 1 189 ? -10.541 -0.766 -4.659 1.00 94.56 189 LEU A O 1
ATOM 1525 N N . GLN A 1 190 ? -10.501 -0.335 -2.456 1.00 91.56 190 GLN A N 1
ATOM 1526 C CA . GLN A 1 190 ? -10.341 -1.728 -2.048 1.00 91.56 190 GLN A CA 1
ATOM 1527 C C . GLN A 1 190 ? -11.606 -2.555 -2.275 1.00 91.56 190 GLN A C 1
ATOM 1529 O O . GLN A 1 190 ? -11.505 -3.687 -2.749 1.00 91.56 190 GLN A O 1
ATOM 1534 N N . ALA A 1 191 ? -12.788 -1.986 -2.017 1.00 90.00 191 ALA A N 1
ATOM 1535 C CA . ALA A 1 191 ? -14.075 -2.639 -2.256 1.00 90.00 191 ALA A CA 1
ATOM 1536 C C . ALA A 1 191 ? -14.299 -2.978 -3.740 1.00 90.00 191 ALA A C 1
ATOM 1538 O O . ALA A 1 191 ? -15.022 -3.919 -4.062 1.00 90.00 191 ALA A O 1
ATOM 1539 N N . LEU A 1 192 ? -13.628 -2.273 -4.660 1.00 90.19 192 LEU A N 1
ATOM 1540 C CA . LEU A 1 192 ? -13.628 -2.622 -6.082 1.00 90.19 192 LEU A CA 1
ATOM 1541 C C . LEU A 1 192 ? -12.869 -3.929 -6.378 1.00 90.19 192 LEU A C 1
ATOM 1543 O O . LEU A 1 192 ? -13.029 -4.489 -7.460 1.00 90.19 192 LEU A O 1
ATOM 1547 N N . GLY A 1 193 ? -12.058 -4.444 -5.455 1.00 92.06 193 GLY A N 1
ATOM 1548 C CA . GLY A 1 193 ? -11.317 -5.688 -5.632 1.00 92.06 193 GLY A CA 1
ATOM 1549 C C . GLY A 1 193 ? -10.301 -5.630 -6.779 1.00 92.06 193 GLY A C 1
ATOM 1550 O O . GLY A 1 193 ? -9.748 -4.579 -7.115 1.00 92.06 193 GLY A O 1
ATOM 1551 N N . ALA A 1 194 ? -10.013 -6.784 -7.388 1.00 92.62 194 ALA A N 1
ATOM 1552 C CA . ALA A 1 194 ? -9.015 -6.901 -8.451 1.00 92.62 194 ALA A CA 1
ATOM 1553 C C . ALA A 1 194 ? -9.561 -6.468 -9.824 1.00 92.62 194 ALA A C 1
ATOM 1555 O O . ALA A 1 194 ? -9.826 -7.302 -10.689 1.00 92.62 194 ALA A O 1
ATOM 1556 N N . ARG A 1 195 ? -9.730 -5.156 -10.028 1.00 95.12 195 ARG A N 1
ATOM 1557 C CA . ARG A 1 195 ? -10.306 -4.564 -11.255 1.00 95.12 195 ARG A CA 1
ATOM 1558 C C . ARG A 1 195 ? -9.383 -3.592 -11.987 1.00 95.12 195 ARG A C 1
ATOM 1560 O O . ARG A 1 195 ? -9.796 -2.985 -12.973 1.00 95.12 195 ARG A O 1
ATOM 1567 N N . PHE A 1 196 ? -8.140 -3.447 -11.540 1.00 95.88 196 PHE A N 1
ATOM 1568 C CA . PHE A 1 196 ? -7.192 -2.488 -12.103 1.00 95.88 196 PHE A CA 1
ATOM 1569 C C . PHE A 1 196 ? -6.115 -3.198 -12.918 1.00 95.88 196 PHE A C 1
ATOM 1571 O O . PHE A 1 196 ? -5.551 -4.183 -12.462 1.00 95.88 196 PHE A O 1
ATOM 1578 N N . THR A 1 197 ? -5.764 -2.699 -14.101 1.00 95.56 197 THR A N 1
ATOM 1579 C CA . THR A 1 197 ? -4.541 -3.134 -14.803 1.00 95.56 197 THR A CA 1
ATOM 1580 C C . THR A 1 197 ? -3.617 -1.956 -15.042 1.00 95.56 197 THR A C 1
ATOM 1582 O O . THR A 1 197 ? -4.069 -0.843 -15.313 1.00 95.56 197 THR A O 1
ATOM 1585 N N . CYS A 1 198 ? -2.314 -2.219 -15.021 1.00 95.38 198 CYS A N 1
ATOM 1586 C CA . CYS A 1 198 ? -1.304 -1.237 -15.386 1.00 95.38 198 CYS A CA 1
ATOM 1587 C C . CYS A 1 198 ? -1.371 -0.955 -16.894 1.00 95.38 198 CYS A C 1
ATOM 1589 O O . CYS A 1 198 ? -1.083 -1.839 -17.696 1.00 95.38 198 CYS A O 1
ATOM 1591 N N . GLY A 1 199 ? -1.703 0.272 -17.295 1.00 94.00 199 GLY A N 1
ATOM 1592 C CA . GLY A 1 199 ? -1.739 0.657 -18.712 1.00 94.00 199 GLY A CA 1
ATOM 1593 C C . GLY A 1 199 ? -0.346 0.856 -19.330 1.00 94.00 199 GLY A C 1
ATOM 1594 O O . GLY A 1 199 ? -0.189 0.847 -20.555 1.00 94.00 199 GLY A O 1
ATOM 1595 N N . SER A 1 200 ? 0.694 0.987 -18.496 1.00 91.31 200 SER A N 1
ATOM 1596 C CA . SER A 1 200 ? 2.095 0.996 -18.937 1.00 91.31 200 SER A CA 1
ATOM 1597 C C . SER A 1 200 ? 2.621 -0.401 -19.272 1.00 91.31 200 SER A C 1
ATOM 1599 O O . SER A 1 200 ? 3.468 -0.532 -20.165 1.00 91.31 200 SER A O 1
ATOM 1601 N N . CYS A 1 201 ? 2.144 -1.426 -18.566 1.00 89.50 201 CYS A N 1
ATOM 1602 C CA . CYS A 1 201 ? 2.503 -2.810 -18.826 1.00 89.50 201 CYS A CA 1
ATOM 1603 C C . CYS A 1 201 ? 1.749 -3.336 -20.042 1.00 89.50 201 CYS A C 1
ATOM 1605 O O . CYS A 1 201 ? 0.589 -3.020 -20.266 1.00 89.50 201 CYS A O 1
ATOM 1607 N N . ASP A 1 202 ? 2.396 -4.221 -20.794 1.00 82.06 202 ASP A N 1
ATOM 1608 C CA . ASP A 1 202 ? 1.700 -5.055 -21.777 1.00 82.06 202 ASP A CA 1
ATOM 1609 C C . ASP A 1 202 ? 1.249 -6.380 -21.115 1.00 82.06 202 ASP A C 1
ATOM 1611 O O . ASP A 1 202 ? 1.272 -7.442 -21.750 1.00 82.06 202 ASP A O 1
ATOM 1615 N N . ASP A 1 203 ? 0.952 -6.341 -19.808 1.00 83.06 203 ASP A N 1
ATOM 1616 C CA . ASP A 1 203 ? 0.360 -7.444 -19.053 1.00 83.06 203 ASP A CA 1
ATOM 1617 C C . ASP A 1 203 ? -1.128 -7.172 -18.813 1.00 83.06 203 ASP A C 1
ATOM 1619 O O . ASP A 1 203 ? -1.538 -6.054 -18.528 1.00 83.06 203 ASP A O 1
ATOM 1623 N N . ASN A 1 204 ? -1.942 -8.216 -18.952 1.00 86.31 204 ASN A N 1
ATOM 1624 C CA . ASN A 1 204 ? -3.384 -8.169 -18.703 1.00 86.31 204 ASN A CA 1
ATOM 1625 C C . ASN A 1 204 ? -3.695 -8.471 -17.231 1.00 86.31 204 ASN A C 1
ATOM 1627 O O . ASN A 1 204 ? -4.723 -9.055 -16.888 1.00 86.31 204 ASN A O 1
ATOM 1631 N N . TRP A 1 205 ? -2.750 -8.172 -16.342 1.00 87.31 205 TRP A N 1
ATOM 1632 C CA . TRP A 1 205 ? -2.820 -8.657 -14.982 1.00 87.31 205 TRP A CA 1
ATOM 1633 C C . TRP A 1 205 ? -3.688 -7.709 -14.151 1.00 87.31 205 TRP A C 1
ATOM 1635 O O . TRP A 1 205 ? -3.263 -6.615 -13.775 1.00 87.31 205 TRP A O 1
ATOM 1645 N N . VAL A 1 206 ? -4.917 -8.152 -13.858 1.00 91.56 206 VAL A N 1
ATOM 1646 C CA . VAL A 1 206 ? -5.799 -7.440 -12.927 1.00 91.56 206 VAL A CA 1
ATOM 1647 C C . VAL A 1 206 ? -5.272 -7.505 -11.494 1.00 91.56 206 VAL A C 1
ATOM 1649 O O . VAL A 1 206 ? -4.860 -8.562 -11.007 1.00 91.56 206 VAL A O 1
ATOM 1652 N N . ARG A 1 207 ? -5.270 -6.353 -10.845 1.00 92.38 207 ARG A N 1
ATOM 1653 C CA . ARG A 1 207 ? -4.676 -6.067 -9.548 1.00 92.38 207 ARG A CA 1
ATOM 1654 C C . ARG A 1 207 ? -5.717 -5.395 -8.671 1.00 92.38 207 ARG A C 1
ATOM 1656 O O . ARG A 1 207 ? -6.597 -4.697 -9.186 1.00 92.38 207 ARG A O 1
ATOM 1663 N N . THR A 1 208 ? -5.619 -5.607 -7.367 1.00 93.56 208 THR A N 1
ATOM 1664 C CA . THR A 1 208 ? -6.331 -4.778 -6.386 1.00 93.56 208 THR A CA 1
ATOM 1665 C C . THR A 1 208 ? -5.739 -3.369 -6.345 1.00 93.56 208 THR A C 1
ATOM 1667 O O . THR A 1 208 ? -4.679 -3.112 -6.926 1.00 93.56 208 THR A O 1
ATOM 1670 N N . TRP A 1 209 ? -6.402 -2.448 -5.641 1.00 95.69 209 TRP A N 1
ATOM 1671 C CA . TRP A 1 209 ? -5.846 -1.119 -5.384 1.00 95.69 209 TRP A CA 1
ATOM 1672 C C . TRP A 1 209 ? -4.444 -1.194 -4.752 1.00 95.69 209 TRP A C 1
ATOM 1674 O O . TRP A 1 209 ? -3.490 -0.645 -5.305 1.00 95.69 209 TRP A O 1
ATOM 1684 N N . ASN A 1 210 ? -4.291 -1.956 -3.663 1.00 94.31 210 ASN A N 1
ATOM 1685 C CA . ASN A 1 210 ? -3.017 -2.111 -2.956 1.00 94.31 210 ASN A CA 1
ATOM 1686 C C . ASN A 1 210 ? -1.920 -2.685 -3.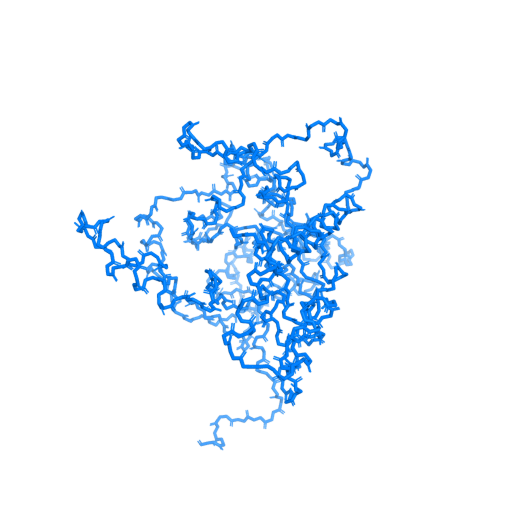869 1.00 94.31 210 ASN A C 1
ATOM 1688 O O . ASN A 1 210 ? -0.797 -2.187 -3.871 1.00 94.31 210 ASN A O 1
ATOM 1692 N N . GLU A 1 211 ? -2.239 -3.693 -4.688 1.00 91.81 211 GLU A N 1
ATOM 1693 C CA . GLU A 1 211 ? -1.287 -4.270 -5.648 1.00 91.81 211 GLU A CA 1
ATOM 1694 C C . GLU A 1 211 ? -0.903 -3.280 -6.757 1.00 91.81 211 GLU A C 1
ATOM 1696 O O . GLU A 1 211 ? 0.233 -3.285 -7.233 1.00 91.81 211 GLU A O 1
ATOM 1701 N N . MET A 1 212 ? -1.833 -2.424 -7.189 1.00 96.44 212 MET A N 1
ATOM 1702 C CA . MET A 1 212 ? -1.556 -1.391 -8.187 1.00 96.44 212 MET A CA 1
ATOM 1703 C C . MET A 1 212 ? -0.621 -0.314 -7.620 1.00 96.44 212 MET A C 1
ATOM 1705 O O . MET A 1 212 ? 0.356 0.062 -8.274 1.00 96.44 212 MET A O 1
ATOM 1709 N N . VAL A 1 213 ? -0.869 0.134 -6.386 1.00 96.88 213 VAL A N 1
ATOM 1710 C CA . VAL A 1 213 ? 0.005 1.077 -5.675 1.00 96.88 213 VAL A CA 1
ATOM 1711 C C . VAL A 1 213 ? 1.388 0.462 -5.450 1.00 96.88 213 VAL A C 1
ATOM 1713 O O . VAL A 1 213 ? 2.388 1.082 -5.817 1.00 96.88 213 VAL A O 1
ATOM 1716 N N . GLN A 1 214 ? 1.461 -0.780 -4.954 1.00 94.94 214 GLN A N 1
ATOM 1717 C CA . GLN A 1 214 ? 2.724 -1.504 -4.773 1.00 94.94 214 GLN A CA 1
ATOM 1718 C C . GLN A 1 214 ? 3.507 -1.611 -6.086 1.00 94.94 214 GLN A C 1
ATOM 1720 O O . GLN A 1 214 ? 4.692 -1.295 -6.131 1.00 94.94 214 GLN A O 1
ATOM 1725 N N . HIS A 1 215 ? 2.842 -1.995 -7.177 1.00 93.94 215 HIS A N 1
ATOM 1726 C CA . HIS A 1 215 ? 3.474 -2.162 -8.484 1.00 93.94 215 HIS A CA 1
ATOM 1727 C C . HIS A 1 215 ? 4.171 -0.885 -8.980 1.00 93.94 215 HIS A C 1
ATOM 1729 O O . HIS A 1 215 ? 5.300 -0.930 -9.482 1.00 93.94 215 HIS A O 1
ATOM 1735 N N . TYR A 1 216 ? 3.521 0.272 -8.841 1.00 96.31 216 TYR A N 1
ATOM 1736 C CA . TYR A 1 216 ? 4.138 1.547 -9.207 1.00 96.31 216 TYR A CA 1
ATOM 1737 C C . TYR A 1 216 ? 5.209 1.979 -8.202 1.00 96.31 216 TYR A C 1
ATOM 1739 O O . TYR A 1 216 ? 6.248 2.496 -8.621 1.00 96.31 216 TYR A O 1
ATOM 1747 N N . ALA A 1 217 ? 5.014 1.720 -6.909 1.00 96.06 217 ALA A N 1
ATOM 1748 C CA . ALA A 1 217 ? 6.008 2.003 -5.882 1.00 96.06 217 ALA A CA 1
ATOM 1749 C C . ALA A 1 217 ? 7.307 1.199 -6.094 1.00 96.06 217 ALA A C 1
ATOM 1751 O O . ALA A 1 217 ? 8.399 1.769 -6.042 1.00 96.06 217 ALA A O 1
ATOM 1752 N N . GLU A 1 218 ? 7.207 -0.085 -6.452 1.00 94.38 218 GLU A N 1
ATOM 1753 C CA . GLU A 1 218 ? 8.328 -0.925 -6.896 1.00 94.38 218 GLU A CA 1
ATOM 1754 C C . GLU A 1 218 ? 9.056 -0.294 -8.086 1.00 94.38 218 GLU A C 1
ATOM 1756 O O . GLU A 1 218 ? 10.284 -0.191 -8.104 1.00 94.38 218 GLU A O 1
ATOM 1761 N N . ALA A 1 219 ? 8.317 0.187 -9.090 1.00 94.19 219 ALA A N 1
ATOM 1762 C CA . ALA A 1 219 ? 8.921 0.808 -10.262 1.00 94.19 219 ALA A CA 1
ATOM 1763 C C . ALA A 1 219 ? 9.657 2.123 -9.936 1.00 94.19 219 ALA A C 1
ATOM 1765 O O . ALA A 1 219 ? 10.714 2.398 -10.522 1.00 94.19 219 ALA A O 1
ATOM 1766 N N . ILE A 1 220 ? 9.134 2.923 -8.999 1.00 95.44 220 ILE A N 1
ATOM 1767 C CA . ILE A 1 220 ? 9.802 4.125 -8.476 1.00 95.44 220 ILE A CA 1
ATOM 1768 C C . ILE A 1 220 ? 11.079 3.728 -7.728 1.00 95.44 220 ILE A C 1
ATOM 1770 O O . ILE A 1 220 ? 12.150 4.269 -8.027 1.00 95.44 220 ILE A O 1
ATOM 1774 N N . ALA A 1 221 ? 10.997 2.747 -6.825 1.00 94.19 221 ALA A N 1
ATOM 1775 C CA . ALA A 1 221 ? 12.136 2.240 -6.065 1.00 94.19 221 ALA A CA 1
ATOM 1776 C C . ALA A 1 221 ? 13.244 1.717 -6.995 1.00 94.19 221 ALA A C 1
ATOM 1778 O O . ALA A 1 221 ? 14.408 2.101 -6.859 1.00 94.19 221 ALA A O 1
ATOM 1779 N N . HIS A 1 222 ? 12.885 0.942 -8.023 1.00 94.19 222 HIS A N 1
ATOM 1780 C CA . HIS A 1 222 ? 13.816 0.477 -9.050 1.00 94.19 222 HIS A CA 1
ATOM 1781 C C . HIS A 1 222 ? 14.461 1.636 -9.811 1.00 94.19 222 HIS A C 1
ATOM 1783 O O . HIS A 1 222 ? 15.677 1.661 -9.990 1.00 94.19 222 HIS A O 1
ATOM 1789 N N . ALA A 1 223 ? 13.684 2.636 -10.236 1.00 95.06 223 ALA A N 1
ATOM 1790 C CA . ALA A 1 223 ? 14.242 3.808 -10.907 1.00 95.06 223 ALA A CA 1
ATOM 1791 C C . ALA A 1 223 ? 15.222 4.579 -10.002 1.00 95.06 223 ALA A C 1
ATOM 1793 O O . ALA A 1 223 ? 16.247 5.069 -10.482 1.00 95.06 223 ALA A O 1
ATOM 1794 N N . ASN A 1 224 ? 14.942 4.663 -8.701 1.00 94.69 224 ASN A N 1
ATOM 1795 C CA . ASN A 1 224 ? 15.823 5.293 -7.721 1.00 94.69 224 ASN A CA 1
ATOM 1796 C C . ASN A 1 224 ? 17.105 4.479 -7.485 1.00 94.69 224 ASN A C 1
ATOM 1798 O O . ASN A 1 224 ? 18.191 5.062 -7.471 1.00 94.69 224 ASN A O 1
ATOM 1802 N N . ALA A 1 225 ? 17.015 3.151 -7.390 1.00 94.38 225 ALA A N 1
ATOM 1803 C CA . ALA A 1 225 ? 18.177 2.264 -7.313 1.00 94.38 225 ALA A CA 1
ATOM 1804 C C . ALA A 1 225 ? 19.079 2.417 -8.550 1.00 94.38 225 ALA A C 1
ATOM 1806 O O . ALA A 1 225 ? 20.282 2.656 -8.425 1.00 94.38 225 ALA A O 1
ATOM 1807 N N . VAL A 1 226 ? 18.485 2.438 -9.748 1.00 95.38 226 VAL A N 1
ATOM 1808 C CA . VAL A 1 226 ? 19.210 2.678 -11.003 1.00 95.38 226 VAL A CA 1
ATOM 1809 C C . VAL A 1 226 ? 19.908 4.035 -10.997 1.00 95.38 226 VAL A C 1
ATOM 1811 O O . VAL A 1 226 ? 21.049 4.121 -11.440 1.00 95.38 226 VAL A O 1
ATOM 1814 N N . LYS A 1 227 ? 19.285 5.107 -10.486 1.00 95.38 227 LYS A N 1
ATOM 1815 C CA . LYS A 1 227 ? 19.936 6.429 -10.382 1.00 95.38 227 LYS A CA 1
ATOM 1816 C C . LYS A 1 227 ? 21.169 6.403 -9.470 1.00 95.38 227 LYS A C 1
ATOM 1818 O O . LYS A 1 227 ? 22.135 7.104 -9.772 1.00 95.38 227 LYS A O 1
ATOM 1823 N N . LYS A 1 228 ? 21.138 5.599 -8.401 1.00 95.56 228 LYS A N 1
ATOM 1824 C CA . LYS A 1 228 ? 22.233 5.425 -7.429 1.00 95.56 228 LYS A CA 1
ATOM 1825 C C . LYS A 1 228 ? 23.349 4.491 -7.927 1.00 95.56 228 LYS A C 1
ATOM 1827 O O . LYS A 1 228 ? 24.442 4.505 -7.368 1.00 95.56 228 LYS A O 1
ATOM 1832 N N . ALA A 1 229 ? 23.115 3.709 -8.984 1.00 95.62 229 ALA A N 1
ATOM 1833 C CA . ALA A 1 229 ? 24.107 2.785 -9.529 1.00 95.62 229 ALA A CA 1
ATOM 1834 C C . ALA A 1 229 ? 25.373 3.492 -10.063 1.00 95.62 229 ALA A C 1
ATOM 1836 O O . ALA A 1 229 ? 25.341 4.629 -10.555 1.00 95.62 229 ALA A O 1
ATOM 1837 N N . LYS A 1 230 ? 26.511 2.778 -10.025 1.00 95.81 230 LYS A N 1
ATOM 1838 C CA . LYS A 1 230 ? 27.814 3.276 -10.505 1.00 95.81 230 LYS A CA 1
ATOM 1839 C C . LYS A 1 230 ? 27.703 3.799 -11.941 1.00 95.81 230 LYS A C 1
ATOM 1841 O O . LYS A 1 230 ? 27.118 3.156 -12.812 1.00 95.81 230 LYS A O 1
ATOM 1846 N N . ALA A 1 231 ? 28.309 4.956 -12.215 1.00 95.62 231 ALA A N 1
ATOM 1847 C CA . ALA A 1 231 ? 28.242 5.592 -13.535 1.00 95.62 231 ALA A CA 1
ATOM 1848 C C . ALA A 1 231 ? 28.787 4.698 -14.666 1.00 95.62 231 ALA A C 1
ATOM 1850 O O . ALA A 1 231 ? 28.246 4.723 -15.768 1.00 95.62 231 ALA A O 1
ATOM 1851 N N . SER A 1 232 ? 29.815 3.886 -14.394 1.00 95.75 232 SER A N 1
ATOM 1852 C CA . SER A 1 232 ? 30.343 2.902 -15.350 1.00 95.75 232 SER A CA 1
ATOM 1853 C C . SER A 1 232 ? 29.290 1.868 -15.752 1.00 95.75 232 SER A C 1
ATOM 1855 O O . SER A 1 232 ? 29.112 1.619 -16.941 1.00 95.75 232 SER A O 1
ATOM 1857 N N . VAL A 1 233 ? 28.538 1.339 -14.785 1.00 95.06 233 VAL A N 1
ATOM 1858 C CA . VAL A 1 233 ? 27.458 0.375 -15.034 1.00 95.06 233 VAL A CA 1
ATOM 1859 C C . VAL A 1 233 ? 26.319 1.033 -15.806 1.00 95.06 233 VAL A C 1
ATOM 1861 O O . VAL A 1 233 ? 25.873 0.488 -16.807 1.00 95.06 233 VAL A O 1
ATOM 1864 N N . ARG A 1 234 ? 25.892 2.243 -15.420 1.00 94.56 234 ARG A N 1
ATOM 1865 C CA . ARG A 1 234 ? 24.818 2.975 -16.124 1.00 94.56 234 ARG A CA 1
ATOM 1866 C C . ARG A 1 234 ? 25.148 3.291 -17.587 1.00 94.56 234 ARG A C 1
ATOM 1868 O O . ARG A 1 234 ? 24.238 3.415 -18.399 1.00 94.56 234 ARG A O 1
ATOM 1875 N N . LYS A 1 235 ? 26.435 3.427 -17.934 1.00 94.19 235 LYS A N 1
ATOM 1876 C CA . LYS A 1 235 ? 26.885 3.581 -19.329 1.00 94.19 235 LYS A CA 1
ATOM 1877 C C . LYS A 1 235 ? 26.775 2.279 -20.129 1.00 94.19 235 LYS A C 1
ATOM 1879 O O . LYS A 1 235 ? 26.569 2.340 -21.335 1.00 94.19 235 LYS A O 1
ATOM 1884 N N . GLN A 1 236 ? 26.927 1.128 -19.475 1.00 95.69 236 GLN A N 1
ATOM 1885 C CA . GLN A 1 236 ? 26.884 -0.194 -20.111 1.00 95.69 236 GLN A CA 1
ATOM 1886 C C . GLN A 1 236 ? 25.461 -0.756 -20.182 1.00 95.69 236 GLN A C 1
ATOM 1888 O O . GLN A 1 236 ? 25.073 -1.345 -21.188 1.00 95.69 236 GLN A O 1
ATOM 1893 N N . VAL A 1 237 ? 24.669 -0.547 -19.130 1.00 96.50 237 VAL A N 1
ATOM 1894 C CA . VAL A 1 237 ? 23.313 -1.073 -19.006 1.00 96.50 237 VAL A CA 1
ATOM 1895 C C . VAL A 1 237 ? 22.312 0.064 -19.135 1.00 96.50 237 VAL A C 1
ATOM 1897 O O . VAL A 1 237 ? 22.116 0.868 -18.223 1.00 96.50 237 VAL A O 1
ATOM 1900 N N . LYS A 1 238 ? 21.635 0.112 -20.282 1.00 96.06 238 LYS A N 1
ATOM 1901 C CA . LYS A 1 238 ? 20.532 1.045 -20.502 1.00 96.06 238 LYS A CA 1
ATOM 1902 C C . LYS A 1 238 ? 19.333 0.632 -19.653 1.00 96.06 238 LYS A C 1
ATOM 1904 O O . LYS A 1 238 ? 18.958 -0.535 -19.666 1.00 96.06 238 LYS A O 1
ATOM 1909 N N . TYR A 1 239 ? 18.697 1.588 -18.987 1.00 96.56 239 TYR A N 1
ATOM 1910 C CA . TYR A 1 239 ? 17.445 1.372 -18.267 1.00 96.56 239 TYR A CA 1
ATOM 1911 C C . TYR A 1 239 ? 16.460 2.501 -18.561 1.00 96.56 239 TYR A C 1
ATOM 1913 O O . TYR A 1 239 ? 16.792 3.683 -18.465 1.00 96.56 239 TYR A O 1
ATOM 1921 N N . LYS A 1 240 ? 15.235 2.131 -18.919 1.00 95.19 240 LYS A N 1
ATOM 1922 C CA . LYS A 1 240 ? 14.106 3.021 -19.153 1.00 95.19 240 LYS A CA 1
ATOM 1923 C C . LYS A 1 240 ? 13.014 2.669 -18.152 1.00 95.19 240 LYS A C 1
ATOM 1925 O O . LYS A 1 240 ? 12.470 1.571 -18.201 1.00 95.19 240 LYS A O 1
ATOM 1930 N N . ASN A 1 241 ? 12.647 3.622 -17.297 1.00 93.56 241 ASN A N 1
ATOM 1931 C CA . ASN A 1 241 ? 11.462 3.465 -16.461 1.00 93.56 241 ASN A CA 1
ATOM 1932 C C . ASN A 1 241 ? 10.201 3.560 -17.339 1.00 93.56 241 ASN A C 1
ATOM 1934 O O . ASN A 1 241 ? 9.834 4.646 -17.790 1.00 93.56 241 ASN A O 1
ATOM 1938 N N . VAL A 1 242 ? 9.564 2.419 -17.602 1.00 91.62 242 VAL A N 1
ATOM 1939 C CA . VAL A 1 242 ? 8.322 2.324 -18.392 1.00 91.62 242 VAL A CA 1
ATOM 1940 C C . VAL A 1 242 ? 7.080 2.764 -17.606 1.00 91.62 242 VAL A C 1
ATOM 1942 O O . VAL A 1 242 ? 6.054 3.071 -18.207 1.00 91.62 242 VAL A O 1
ATOM 1945 N N . HIS A 1 243 ? 7.205 2.889 -16.285 1.00 94.19 243 HIS A N 1
ATOM 1946 C CA . HIS A 1 243 ? 6.169 3.333 -15.350 1.00 94.19 243 HIS A CA 1
ATOM 1947 C C . HIS A 1 243 ? 6.355 4.800 -14.937 1.00 94.19 243 HIS A C 1
ATOM 1949 O O . HIS A 1 243 ? 5.949 5.211 -13.857 1.00 94.19 243 HIS A O 1
ATOM 1955 N N . SER A 1 244 ? 7.033 5.607 -15.759 1.00 92.62 244 SER A N 1
ATOM 1956 C CA . SER A 1 244 ? 7.204 7.029 -15.459 1.00 92.62 244 SER A CA 1
ATOM 1957 C C . SER A 1 244 ? 5.861 7.760 -15.534 1.00 92.62 244 SER A C 1
ATOM 1959 O O . SER A 1 244 ? 5.157 7.660 -16.536 1.00 92.62 244 SER A O 1
ATOM 1961 N N . PHE A 1 245 ? 5.560 8.561 -14.511 1.00 92.12 245 PHE A N 1
ATOM 1962 C CA . PHE A 1 245 ? 4.370 9.419 -14.474 1.00 92.12 245 PHE A CA 1
ATOM 1963 C C . PHE A 1 245 ? 4.420 10.608 -15.444 1.00 92.12 245 PHE A C 1
ATOM 1965 O O . PHE A 1 245 ? 3.413 11.268 -15.680 1.00 92.12 245 PHE A O 1
ATOM 1972 N N . ASP A 1 246 ? 5.573 10.853 -16.066 1.00 90.69 246 ASP A N 1
ATOM 1973 C CA . ASP A 1 246 ? 5.759 11.908 -17.055 1.00 90.69 246 ASP A CA 1
ATOM 1974 C C . ASP A 1 246 ? 4.912 11.645 -18.310 1.00 90.69 246 ASP A C 1
ATOM 1976 O O . ASP A 1 246 ? 5.246 10.789 -19.138 1.00 90.69 246 ASP A O 1
ATOM 1980 N N . LYS A 1 247 ? 3.832 12.422 -18.471 1.00 84.12 247 LYS A N 1
ATOM 1981 C CA . LYS A 1 247 ? 2.884 12.312 -19.592 1.00 84.12 247 LYS A CA 1
ATOM 1982 C C . LYS A 1 247 ? 3.579 12.344 -20.957 1.00 84.12 247 LYS A C 1
ATOM 1984 O O . LYS A 1 247 ? 3.156 11.626 -21.864 1.00 84.12 247 LYS A O 1
ATOM 1989 N N . THR A 1 248 ? 4.682 13.086 -21.097 1.00 85.25 248 THR A N 1
ATOM 1990 C CA . THR A 1 248 ? 5.442 13.169 -22.358 1.00 85.25 248 THR A CA 1
ATOM 1991 C C . THR A 1 248 ? 6.080 11.830 -22.743 1.00 85.25 248 THR A C 1
ATOM 1993 O O . THR A 1 248 ? 6.228 11.515 -23.925 1.00 85.25 248 THR A O 1
ATOM 1996 N N . LYS A 1 249 ? 6.402 10.986 -21.755 1.00 82.06 249 LYS A N 1
ATOM 1997 C CA . LYS A 1 249 ? 7.027 9.672 -21.957 1.00 82.06 249 LYS A CA 1
ATOM 1998 C C . LYS A 1 249 ? 6.017 8.551 -22.205 1.00 82.06 249 LYS A C 1
ATOM 2000 O O . LYS A 1 249 ? 6.413 7.509 -22.737 1.00 82.06 249 LYS A O 1
ATOM 2005 N N . ARG A 1 250 ? 4.739 8.747 -21.855 1.00 79.25 250 ARG A N 1
ATOM 2006 C CA . ARG A 1 250 ? 3.696 7.702 -21.894 1.00 79.25 250 ARG A CA 1
ATOM 2007 C C . ARG A 1 250 ? 3.075 7.468 -23.274 1.00 79.25 250 ARG A C 1
ATOM 2009 O O . ARG A 1 250 ? 2.349 6.496 -23.436 1.00 79.25 250 ARG A O 1
ATOM 2016 N N . LYS A 1 251 ? 3.363 8.297 -24.288 1.00 83.88 251 LYS A N 1
ATOM 2017 C CA . LYS A 1 251 ? 2.786 8.174 -25.650 1.00 83.88 251 LYS A CA 1
ATOM 2018 C C . LYS A 1 251 ? 1.251 7.990 -25.653 1.00 83.88 251 LYS A C 1
ATOM 2020 O O . LYS A 1 251 ? 0.730 7.212 -26.443 1.00 83.88 251 LYS A O 1
ATOM 2025 N N . GLY A 1 252 ? 0.543 8.657 -24.739 1.00 85.31 252 GLY A N 1
ATOM 2026 C CA . GLY A 1 252 ? -0.916 8.548 -24.610 1.00 85.31 252 GLY A CA 1
ATOM 2027 C C . GLY A 1 252 ? -1.434 7.297 -23.888 1.00 85.31 252 GLY A C 1
ATOM 2028 O O . GLY A 1 252 ? -2.644 7.150 -23.768 1.00 85.31 252 GLY A O 1
ATOM 2029 N N . LYS A 1 253 ? -0.566 6.410 -23.379 1.00 88.75 253 LYS A N 1
ATOM 2030 C CA . LYS A 1 253 ? -0.993 5.306 -22.508 1.00 88.75 253 LYS A CA 1
ATOM 2031 C C . LYS A 1 253 ? -1.452 5.849 -21.149 1.00 88.75 253 LYS A C 1
ATOM 2033 O O . LYS A 1 253 ? -0.754 6.678 -20.551 1.00 88.75 253 LYS A O 1
ATOM 2038 N N . SER A 1 254 ? -2.597 5.361 -20.673 1.00 93.81 254 SER A N 1
ATOM 2039 C CA . SER A 1 254 ? -3.055 5.607 -19.304 1.00 93.81 254 SER A CA 1
ATOM 2040 C C . SER A 1 254 ? -2.178 4.855 -18.296 1.00 93.81 254 SER A C 1
ATOM 2042 O O . SER A 1 254 ? -1.555 3.851 -18.648 1.00 93.81 254 SER A O 1
ATOM 2044 N N . LEU A 1 255 ? -2.093 5.343 -17.056 1.00 95.31 255 LEU A N 1
ATOM 2045 C CA . LEU A 1 255 ? -1.408 4.616 -15.977 1.00 95.31 255 LEU A CA 1
ATOM 2046 C C . LEU A 1 255 ? -2.221 3.409 -15.522 1.00 95.31 255 LEU A C 1
ATOM 2048 O O . LEU A 1 255 ? -1.686 2.322 -15.322 1.00 95.31 255 LEU A O 1
ATOM 2052 N N . VAL A 1 256 ? -3.526 3.598 -15.389 1.00 96.25 256 VAL A N 1
ATOM 2053 C CA . VAL A 1 256 ? -4.421 2.615 -14.802 1.00 96.25 256 VAL A CA 1
ATOM 2054 C C . VAL A 1 256 ? -5.645 2.474 -15.679 1.00 96.25 256 VAL A C 1
ATOM 2056 O O . VAL A 1 256 ? -6.246 3.452 -16.107 1.00 96.25 256 VAL A O 1
ATOM 2059 N N . ILE A 1 257 ? -5.994 1.229 -15.967 1.00 96.50 257 ILE A N 1
ATOM 2060 C CA . ILE A 1 257 ? -7.221 0.884 -16.670 1.00 96.50 257 ILE A CA 1
ATOM 2061 C C . ILE A 1 257 ? -8.125 0.221 -15.640 1.00 96.50 257 ILE A C 1
ATOM 2063 O O . ILE A 1 257 ? -7.734 -0.767 -15.015 1.00 96.50 257 ILE A O 1
ATOM 2067 N N . PHE A 1 258 ? -9.310 0.792 -15.454 1.00 95.88 258 PHE A N 1
ATOM 2068 C CA . PHE A 1 258 ? -10.340 0.254 -14.581 1.00 95.88 258 PHE A CA 1
ATOM 2069 C C . PHE A 1 258 ? -11.331 -0.572 -15.403 1.00 95.88 258 PHE A C 1
ATOM 2071 O O . PHE A 1 258 ? -11.930 -0.072 -16.355 1.00 95.88 258 PHE A O 1
ATOM 2078 N N . HIS A 1 259 ? -11.480 -1.844 -15.043 1.00 95.69 259 HIS A N 1
ATOM 2079 C CA . HIS A 1 259 ? -12.299 -2.811 -15.774 1.00 95.69 259 HIS A CA 1
ATOM 2080 C C . HIS A 1 259 ? -13.681 -2.978 -15.149 1.00 95.69 259 HIS A C 1
ATOM 2082 O O . HIS A 1 259 ? -13.873 -2.796 -13.940 1.00 95.69 259 HIS A O 1
ATOM 2088 N N . LYS A 1 260 ? -14.658 -3.393 -15.959 1.00 95.62 260 LYS A N 1
ATOM 2089 C CA . LYS A 1 260 ? -15.918 -3.942 -15.440 1.00 95.62 260 LYS A CA 1
ATOM 2090 C C . LYS A 1 260 ? -15.661 -5.278 -14.737 1.00 95.62 260 LYS A C 1
ATOM 2092 O O . LYS A 1 260 ? -14.608 -5.889 -14.923 1.00 95.62 260 LYS A O 1
ATOM 2097 N N . ILE A 1 261 ? -16.598 -5.711 -13.897 1.00 92.94 261 ILE A N 1
ATOM 2098 C CA . ILE A 1 261 ? -16.440 -6.932 -13.093 1.00 92.94 261 ILE A CA 1
ATOM 2099 C C . ILE A 1 261 ? -16.273 -8.152 -14.008 1.00 92.94 261 ILE A C 1
ATOM 2101 O O . ILE A 1 261 ? -15.406 -8.991 -13.774 1.00 92.94 261 ILE A O 1
ATOM 2105 N N . GLU A 1 262 ? -17.057 -8.224 -15.080 1.00 94.06 262 GLU A N 1
ATOM 2106 C CA . GLU A 1 262 ? -17.066 -9.330 -16.039 1.00 94.06 262 GLU A CA 1
ATOM 2107 C C . GLU A 1 262 ? -15.742 -9.403 -16.807 1.00 94.06 262 GLU A C 1
ATOM 2109 O O . GLU A 1 262 ? -15.134 -10.472 -16.901 1.00 94.06 262 GLU A O 1
ATOM 2114 N N . ASP A 1 263 ? -15.249 -8.252 -17.273 1.00 93.94 263 ASP A N 1
ATOM 2115 C CA . ASP A 1 263 ? -13.962 -8.140 -17.963 1.00 93.94 263 ASP A CA 1
ATOM 2116 C C . ASP A 1 263 ? -12.813 -8.555 -17.030 1.00 93.94 263 ASP A C 1
ATOM 2118 O O . ASP A 1 263 ? -11.944 -9.343 -17.403 1.00 93.94 263 ASP A O 1
ATOM 2122 N N . ALA A 1 264 ? -12.837 -8.104 -15.770 1.00 91.69 264 ALA A N 1
ATOM 2123 C CA . ALA A 1 264 ? -11.825 -8.466 -14.782 1.00 91.69 264 ALA A CA 1
ATOM 2124 C C . ALA A 1 264 ? -11.826 -9.970 -14.446 1.00 91.69 264 ALA A C 1
ATOM 2126 O O . ALA A 1 264 ? -10.757 -10.578 -14.297 1.00 91.69 264 ALA A O 1
ATOM 2127 N N . LYS A 1 265 ? -13.012 -10.593 -14.368 1.00 90.25 265 LYS A N 1
ATOM 2128 C CA . LYS A 1 265 ? -13.171 -12.046 -14.184 1.00 90.25 265 LYS A CA 1
ATOM 2129 C C . LYS A 1 265 ? -12.604 -12.816 -15.377 1.00 90.25 265 LYS A C 1
ATOM 2131 O O . LYS A 1 265 ? -11.844 -13.766 -15.177 1.00 90.25 265 LYS A O 1
ATOM 2136 N N . MET A 1 266 ? -12.893 -12.368 -16.600 1.00 90.62 266 MET A N 1
ATOM 2137 C CA . MET A 1 266 ? -12.356 -12.966 -17.825 1.00 90.62 266 MET A CA 1
ATOM 2138 C C . MET A 1 266 ? -10.821 -12.935 -17.825 1.00 90.62 266 MET A C 1
ATOM 2140 O O . MET A 1 266 ? -10.191 -13.989 -17.917 1.00 90.62 266 MET A O 1
ATOM 2144 N N . LEU A 1 267 ? -10.219 -11.764 -17.587 1.00 88.56 267 LEU A N 1
ATOM 2145 C CA . LEU A 1 267 ? -8.760 -11.587 -17.531 1.00 88.56 267 LEU A CA 1
ATOM 2146 C C . LEU A 1 267 ? -8.096 -12.407 -16.407 1.00 88.56 267 LEU A C 1
ATOM 2148 O O . LEU A 1 267 ? -6.941 -12.820 -16.519 1.00 88.56 267 LEU A O 1
ATOM 2152 N N . SER A 1 268 ? -8.808 -12.655 -15.305 1.00 84.50 268 SER A N 1
ATOM 2153 C CA . SER A 1 268 ? -8.312 -13.481 -14.195 1.00 84.50 268 SER A CA 1
ATOM 2154 C C . SER A 1 268 ? -8.314 -14.976 -14.514 1.00 84.50 268 SER A C 1
ATOM 2156 O O . SER A 1 268 ? -7.423 -15.695 -14.060 1.00 84.50 268 SER A O 1
ATOM 2158 N N . SER A 1 269 ? -9.294 -15.447 -15.290 1.00 81.62 269 SER A N 1
ATOM 2159 C CA . SER A 1 269 ? -9.475 -16.869 -15.611 1.00 81.62 269 SER A CA 1
ATOM 2160 C C . SER A 1 269 ? -8.388 -17.444 -16.525 1.00 81.62 269 SER A C 1
ATOM 2162 O O . SER A 1 269 ? -8.089 -18.634 -16.461 1.00 81.62 269 SER A O 1
ATOM 2164 N N . GLU A 1 270 ? -7.725 -16.597 -17.314 1.00 79.75 270 GLU A N 1
ATOM 2165 C CA . GLU A 1 270 ? -6.646 -16.996 -18.227 1.00 79.75 270 GLU A CA 1
ATOM 2166 C C . GLU A 1 270 ? -5.317 -17.306 -17.506 1.00 79.75 270 GLU A C 1
ATOM 2168 O O . GLU A 1 270 ? -4.304 -17.621 -18.141 1.00 79.75 270 GLU A O 1
ATOM 2173 N N . ARG A 1 271 ? -5.283 -17.212 -16.170 1.00 71.88 271 ARG A N 1
ATOM 2174 C CA . ARG A 1 271 ? -4.045 -17.328 -15.397 1.00 71.88 271 ARG A CA 1
ATOM 2175 C C . ARG A 1 271 ? -3.624 -18.759 -15.120 1.00 71.88 271 ARG A C 1
ATOM 2177 O O . ARG A 1 271 ? -4.409 -19.643 -14.787 1.00 71.88 271 ARG A O 1
ATOM 2184 N N . ARG A 1 272 ? -2.306 -18.940 -15.132 1.00 75.12 272 ARG A N 1
ATOM 2185 C CA . ARG A 1 272 ? -1.652 -20.130 -14.590 1.00 75.12 272 ARG A CA 1
ATOM 2186 C C . ARG A 1 272 ? -1.612 -20.019 -13.074 1.00 75.12 272 ARG A C 1
ATOM 2188 O O . ARG A 1 272 ? -1.202 -18.994 -12.552 1.00 75.12 272 ARG A O 1
ATOM 2195 N N . GLU A 1 273 ? -1.963 -21.089 -12.369 1.00 75.56 273 GLU A N 1
ATOM 2196 C CA . GLU A 1 273 ? -1.930 -21.111 -10.898 1.00 75.56 273 GLU A CA 1
ATOM 2197 C C . GLU A 1 273 ? -0.505 -20.974 -10.343 1.00 75.56 273 GLU A C 1
ATOM 2199 O O . GLU A 1 273 ? -0.302 -20.427 -9.261 1.00 75.56 273 GLU A O 1
ATOM 2204 N N . ARG A 1 274 ? 0.506 -21.451 -11.082 1.00 80.31 274 ARG A N 1
ATOM 2205 C CA . ARG A 1 274 ? 1.914 -21.369 -10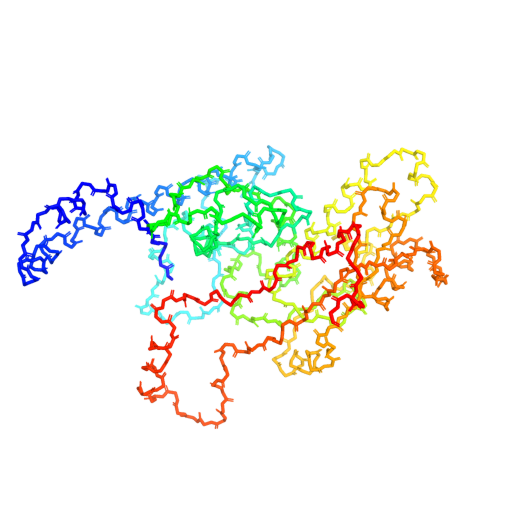.679 1.00 80.31 274 ARG A CA 1
ATOM 2206 C C . ARG A 1 274 ? 2.825 -21.059 -11.852 1.00 80.31 274 ARG A C 1
ATOM 2208 O O . ARG A 1 274 ? 2.746 -21.695 -12.903 1.00 80.31 274 ARG A O 1
ATOM 2215 N N . GLU A 1 275 ? 3.756 -20.137 -11.638 1.00 84.12 275 GLU A N 1
ATOM 2216 C CA . GLU A 1 275 ? 4.744 -19.750 -12.641 1.00 84.12 275 GLU A CA 1
ATOM 2217 C C . GLU A 1 275 ? 6.148 -19.700 -12.042 1.00 84.12 275 GLU A C 1
ATOM 2219 O O . GLU A 1 275 ? 6.379 -19.151 -10.965 1.00 84.12 275 GLU A O 1
ATOM 2224 N N . LYS A 1 276 ? 7.116 -20.293 -12.750 1.00 89.12 276 LYS A N 1
ATOM 2225 C CA . LYS A 1 276 ? 8.530 -20.196 -12.375 1.00 89.12 276 LYS A CA 1
ATOM 2226 C C . LYS A 1 276 ? 9.042 -18.806 -12.719 1.00 89.12 276 LYS A C 1
ATOM 2228 O O . LYS A 1 276 ? 8.877 -18.356 -13.858 1.00 89.12 276 LYS A O 1
ATOM 2233 N N . LEU A 1 277 ? 9.691 -18.164 -11.757 1.00 90.94 277 LEU A N 1
ATOM 2234 C CA . LEU A 1 277 ? 10.271 -16.849 -11.957 1.00 90.94 277 LEU A CA 1
ATOM 2235 C C . LEU A 1 277 ? 11.664 -16.957 -12.586 1.00 90.94 277 LEU A C 1
ATOM 2237 O O . LEU A 1 277 ? 12.392 -17.946 -12.461 1.00 90.94 277 LEU A O 1
ATOM 2241 N N . VAL A 1 278 ? 12.022 -15.912 -13.316 1.00 94.81 278 VAL A N 1
ATOM 2242 C CA . VAL A 1 278 ? 13.380 -15.662 -13.788 1.00 94.81 278 VAL A CA 1
ATOM 2243 C C . VAL A 1 278 ? 13.805 -14.282 -13.295 1.00 94.81 278 VAL A C 1
ATOM 2245 O O . VAL A 1 278 ? 12.963 -13.396 -13.150 1.00 94.81 278 VAL A O 1
ATOM 2248 N N . ARG A 1 279 ? 15.099 -14.094 -13.035 1.00 95.94 279 ARG A N 1
ATOM 2249 C CA . ARG A 1 279 ? 15.697 -12.814 -12.625 1.00 95.94 279 ARG A CA 1
ATOM 2250 C C . ARG A 1 279 ? 16.334 -12.124 -13.822 1.00 95.94 279 ARG A C 1
ATOM 2252 O O . ARG A 1 279 ? 16.959 -12.793 -14.638 1.00 95.94 279 ARG A O 1
ATOM 2259 N N . CYS A 1 280 ? 16.208 -10.801 -13.921 1.00 97.50 280 CYS A N 1
ATOM 2260 C CA . CYS A 1 280 ? 16.887 -10.026 -14.958 1.00 97.50 280 CYS A CA 1
ATOM 2261 C C . CYS A 1 280 ? 18.354 -9.751 -14.588 1.00 97.50 280 CYS A C 1
ATOM 2263 O O . CYS A 1 280 ? 18.633 -9.025 -13.634 1.00 97.50 280 CYS A O 1
ATOM 2265 N N . ASN A 1 281 ? 19.289 -10.247 -15.401 1.00 97.62 281 ASN A N 1
ATOM 2266 C CA . ASN A 1 281 ? 20.731 -10.083 -15.171 1.00 97.62 281 ASN A CA 1
ATOM 2267 C C . ASN A 1 281 ? 21.196 -8.628 -15.382 1.00 97.62 281 ASN A C 1
ATOM 2269 O O . ASN A 1 281 ? 22.237 -8.219 -14.876 1.00 97.62 281 ASN A O 1
ATOM 2273 N N . LEU A 1 282 ? 20.442 -7.837 -16.154 1.00 97.38 282 LEU A N 1
ATOM 2274 C CA . LEU A 1 282 ? 20.742 -6.426 -16.422 1.00 97.38 282 LEU A CA 1
ATOM 2275 C C . LEU A 1 282 ? 20.285 -5.525 -15.266 1.00 97.38 282 LEU A C 1
ATOM 2277 O O . LEU A 1 282 ? 21.022 -4.631 -14.857 1.00 97.38 282 LEU A O 1
ATOM 2281 N N . CYS A 1 283 ? 19.102 -5.780 -14.699 1.00 96.81 283 CYS A N 1
ATOM 2282 C CA . CYS A 1 283 ? 18.658 -5.128 -13.466 1.00 96.81 283 CYS A CA 1
ATOM 2283 C C . CYS A 1 283 ? 19.588 -5.445 -12.293 1.00 96.81 283 CYS A C 1
ATOM 2285 O O . CYS A 1 283 ? 19.953 -4.532 -11.559 1.00 96.81 283 CYS A O 1
ATOM 2287 N N . GLU A 1 284 ? 20.031 -6.697 -12.162 1.00 96.56 284 GLU A N 1
ATOM 2288 C CA . GLU A 1 284 ? 20.939 -7.109 -11.086 1.00 96.56 284 GLU A CA 1
ATOM 2289 C C . GLU A 1 284 ? 22.250 -6.307 -11.112 1.00 96.56 284 GLU A C 1
ATOM 2291 O O . GLU A 1 284 ? 22.690 -5.807 -10.078 1.00 96.56 284 GLU A O 1
ATOM 2296 N N . GLN A 1 285 ? 22.818 -6.062 -12.300 1.00 96.56 285 GLN A N 1
ATOM 2297 C CA . GLN A 1 285 ? 23.992 -5.190 -12.458 1.00 96.56 285 GLN A CA 1
ATOM 2298 C C . GLN A 1 285 ? 23.735 -3.757 -11.973 1.00 96.56 285 GLN A C 1
ATOM 2300 O O . GLN A 1 285 ? 24.636 -3.110 -11.440 1.00 96.56 285 GLN A O 1
ATOM 2305 N N . LEU A 1 286 ? 22.506 -3.263 -12.131 1.00 95.88 286 LEU A N 1
ATOM 2306 C CA . LEU A 1 286 ? 22.070 -1.947 -11.665 1.00 95.88 286 LEU A CA 1
ATOM 2307 C C . LEU A 1 286 ? 21.668 -1.926 -10.179 1.00 95.88 286 LEU A C 1
ATOM 2309 O O . LEU A 1 286 ? 21.227 -0.883 -9.698 1.00 95.88 286 LEU A O 1
ATOM 2313 N N . GLY A 1 287 ? 21.818 -3.039 -9.454 1.00 94.19 287 GLY A N 1
ATOM 2314 C CA . GLY A 1 287 ? 21.400 -3.159 -8.056 1.00 94.19 287 GLY A CA 1
ATOM 2315 C C . GLY A 1 287 ? 19.885 -3.285 -7.876 1.00 94.19 287 GLY A C 1
ATOM 2316 O O . GLY A 1 287 ? 19.364 -2.912 -6.831 1.00 94.19 287 GLY A O 1
ATOM 2317 N N . VAL A 1 288 ? 19.173 -3.769 -8.896 1.00 94.06 288 VAL A N 1
ATOM 2318 C CA . VAL A 1 288 ? 17.722 -3.992 -8.879 1.00 94.06 288 VAL A CA 1
ATOM 2319 C C . VAL A 1 288 ? 17.428 -5.494 -8.913 1.00 94.06 288 VAL A C 1
ATOM 2321 O O . VAL A 1 288 ? 17.812 -6.177 -9.862 1.00 94.06 288 VAL A O 1
ATOM 2324 N N . ASP A 1 289 ? 16.698 -6.012 -7.922 1.00 91.38 289 ASP A N 1
ATOM 2325 C CA . ASP A 1 289 ? 16.228 -7.407 -7.912 1.00 91.38 289 ASP A CA 1
ATOM 2326 C C . ASP A 1 289 ? 14.879 -7.528 -8.637 1.00 91.38 289 ASP A C 1
ATOM 2328 O O . ASP A 1 289 ? 13.824 -7.618 -8.020 1.00 91.38 289 ASP A O 1
ATOM 2332 N N . PHE A 1 290 ? 14.906 -7.507 -9.973 1.00 92.38 290 PHE A N 1
ATOM 2333 C CA . PHE A 1 290 ? 13.695 -7.693 -10.778 1.00 92.38 290 PHE A CA 1
ATOM 2334 C C . PHE A 1 290 ? 13.489 -9.164 -11.152 1.00 92.38 290 PHE A C 1
ATOM 2336 O O . PHE A 1 290 ? 14.337 -9.776 -11.818 1.00 92.38 290 PHE A O 1
ATOM 2343 N N . GLN A 1 291 ? 12.329 -9.714 -10.786 1.00 91.62 291 GLN A N 1
ATOM 2344 C CA . GLN A 1 291 ? 11.933 -11.089 -11.090 1.00 91.62 291 GLN A CA 1
ATOM 2345 C C . GLN A 1 291 ? 10.517 -11.140 -11.668 1.00 91.62 291 GLN A C 1
ATOM 2347 O O . GLN A 1 291 ? 9.623 -10.431 -11.222 1.00 91.62 291 GLN A O 1
ATOM 2352 N N . SER A 1 292 ? 10.300 -11.979 -12.680 1.00 90.56 292 SER A N 1
ATOM 2353 C CA . SER A 1 292 ? 8.976 -12.167 -13.294 1.00 90.56 292 SER A CA 1
ATOM 2354 C C . SER A 1 292 ? 8.886 -13.505 -14.041 1.00 90.56 292 SER A C 1
ATOM 2356 O O . SER A 1 292 ? 9.920 -14.146 -14.265 1.00 90.56 292 SER A O 1
ATOM 2358 N N . PRO A 1 293 ? 7.678 -13.967 -14.422 1.00 90.69 293 PRO A N 1
ATOM 2359 C CA . PRO A 1 293 ? 7.515 -15.086 -15.348 1.00 90.69 293 PRO A CA 1
ATOM 2360 C C . PRO A 1 293 ? 8.284 -14.862 -16.657 1.00 90.69 293 PRO A C 1
ATOM 2362 O O . PRO A 1 293 ? 8.542 -13.732 -17.068 1.00 90.69 293 PRO A O 1
ATOM 2365 N N . ARG A 1 294 ? 8.690 -15.940 -17.335 1.00 92.00 294 ARG A N 1
ATOM 2366 C CA . ARG A 1 294 ? 9.630 -15.858 -18.471 1.00 92.00 294 ARG A CA 1
ATOM 2367 C C . ARG A 1 294 ? 9.130 -14.999 -19.640 1.00 92.00 294 ARG A C 1
ATOM 2369 O O . ARG A 1 294 ? 9.926 -14.324 -20.291 1.00 92.00 294 ARG A O 1
ATOM 2376 N N . ASP A 1 295 ? 7.851 -15.075 -19.961 1.00 90.06 295 ASP A N 1
ATOM 2377 C CA . ASP A 1 295 ? 7.200 -14.289 -21.009 1.00 90.06 295 ASP A CA 1
ATOM 2378 C C . ASP A 1 295 ? 7.144 -12.796 -20.644 1.00 90.06 295 ASP A C 1
ATOM 2380 O O . ASP A 1 295 ? 7.530 -11.955 -21.461 1.00 90.06 295 ASP A O 1
ATOM 2384 N N . VAL A 1 296 ? 6.803 -12.475 -19.392 1.00 90.94 296 VAL A N 1
ATOM 2385 C CA . VAL A 1 296 ? 6.860 -11.112 -18.839 1.00 90.94 296 VAL A CA 1
ATOM 2386 C C . VAL A 1 296 ? 8.298 -10.588 -18.829 1.00 90.94 296 VAL A C 1
ATOM 2388 O O . VAL A 1 296 ? 8.550 -9.462 -19.256 1.00 90.94 296 VAL A O 1
ATOM 2391 N N . MET A 1 297 ? 9.274 -11.420 -18.460 1.00 94.31 297 MET A N 1
ATOM 2392 C CA . MET A 1 297 ? 10.692 -11.057 -18.455 1.00 94.31 297 MET A CA 1
ATOM 2393 C C . MET A 1 297 ? 11.196 -10.676 -19.848 1.00 94.31 297 MET A C 1
ATOM 2395 O O . MET A 1 297 ? 11.965 -9.728 -20.000 1.00 94.31 297 MET A O 1
ATOM 2399 N N . ARG A 1 298 ? 10.756 -11.378 -20.900 1.00 94.50 298 ARG A N 1
ATOM 2400 C CA . ARG A 1 298 ? 11.107 -11.006 -22.279 1.00 94.50 298 ARG A CA 1
ATOM 2401 C C . ARG A 1 298 ? 10.579 -9.612 -22.621 1.00 94.50 298 ARG A C 1
ATOM 2403 O O . ARG A 1 298 ? 11.334 -8.801 -23.155 1.00 94.50 298 ARG A O 1
ATOM 2410 N N . LYS A 1 299 ? 9.324 -9.314 -22.270 1.00 93.31 299 LYS A N 1
ATOM 2411 C CA . LYS A 1 299 ? 8.734 -7.977 -22.455 1.00 93.31 299 LYS A CA 1
ATOM 2412 C C . LYS A 1 299 ? 9.492 -6.918 -21.652 1.00 93.31 299 LYS A C 1
ATOM 2414 O O . LYS A 1 299 ? 9.822 -5.872 -22.201 1.00 93.31 299 LYS A O 1
ATOM 2419 N N . HIS A 1 300 ? 9.848 -7.215 -20.404 1.00 94.06 300 HIS A N 1
ATOM 2420 C CA . HIS A 1 300 ? 10.647 -6.336 -19.553 1.00 94.06 300 HIS A CA 1
ATOM 2421 C C . HIS A 1 300 ? 12.022 -6.025 -20.164 1.00 94.06 300 HIS A C 1
ATOM 2423 O O . HIS A 1 300 ? 12.372 -4.860 -20.328 1.00 94.06 300 HIS A O 1
ATOM 2429 N N . VAL A 1 301 ? 12.792 -7.040 -20.572 1.00 96.19 301 VAL A N 1
ATOM 2430 C CA . VAL A 1 301 ? 14.113 -6.836 -21.197 1.00 96.19 301 VAL A CA 1
ATOM 2431 C C . VAL A 1 301 ? 13.995 -5.999 -22.473 1.00 96.19 301 VAL A C 1
ATOM 2433 O O . VAL A 1 301 ? 14.831 -5.133 -22.745 1.00 96.19 301 VAL A O 1
ATOM 2436 N N . HIS A 1 302 ? 12.922 -6.200 -23.235 1.00 95.12 302 HIS A N 1
ATOM 2437 C CA . HIS A 1 302 ? 12.636 -5.375 -24.396 1.00 95.12 302 HIS A CA 1
ATOM 2438 C C . HIS A 1 302 ? 12.356 -3.913 -24.027 1.00 95.12 302 HIS A C 1
ATOM 2440 O O . HIS A 1 302 ? 12.995 -3.005 -24.563 1.00 95.12 302 HIS A O 1
ATOM 2446 N N . SER A 1 303 ? 11.426 -3.670 -23.107 1.00 93.62 303 SER A N 1
ATOM 2447 C CA . SER A 1 303 ? 10.903 -2.334 -22.822 1.00 93.62 303 SER A CA 1
ATOM 2448 C C . SER A 1 303 ? 11.817 -1.511 -21.905 1.00 93.62 303 SER A C 1
ATOM 2450 O O . SER A 1 303 ? 12.093 -0.344 -22.206 1.00 93.62 303 SER A O 1
ATOM 2452 N N . ALA A 1 304 ? 12.346 -2.118 -20.840 1.00 94.56 304 ALA A N 1
ATOM 2453 C CA . ALA A 1 304 ? 13.216 -1.475 -19.861 1.00 94.56 304 ALA A CA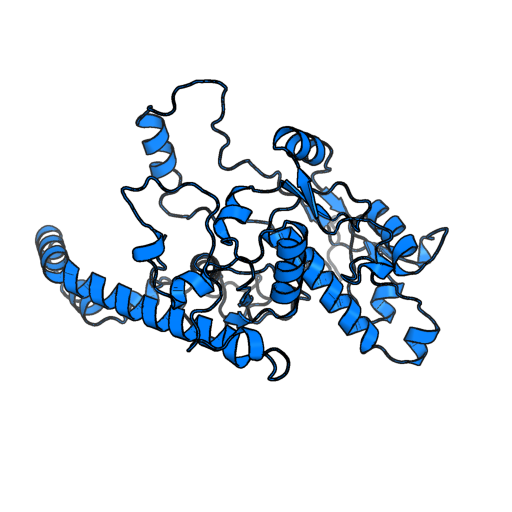 1
ATOM 2454 C C . ALA A 1 304 ? 14.657 -1.338 -20.372 1.00 94.56 304 ALA A C 1
ATOM 2456 O O . ALA A 1 304 ? 15.264 -0.283 -20.202 1.00 94.56 304 ALA A O 1
ATOM 2457 N N . HIS A 1 305 ? 15.195 -2.343 -21.071 1.00 96.38 305 HIS A N 1
ATOM 2458 C CA . HIS A 1 305 ? 16.589 -2.323 -21.544 1.00 96.38 305 HIS A CA 1
ATOM 2459 C C . HIS A 1 305 ? 16.747 -1.992 -23.039 1.00 96.38 305 HIS A C 1
ATOM 2461 O O . HIS A 1 305 ? 17.865 -1.863 -23.531 1.00 96.38 305 HIS A O 1
ATOM 2467 N N . SER A 1 306 ? 15.647 -1.762 -23.772 1.00 95.81 306 SER A N 1
ATOM 2468 C CA . SER A 1 306 ? 15.647 -1.481 -25.224 1.00 95.81 306 SER A CA 1
ATOM 2469 C C . SER A 1 306 ? 16.270 -2.592 -26.085 1.00 95.81 306 SER A C 1
ATOM 2471 O O . SER A 1 306 ? 16.819 -2.313 -27.153 1.00 95.81 306 SER A O 1
ATOM 2473 N N . ILE A 1 307 ? 16.198 -3.851 -25.645 1.00 96.56 307 ILE A N 1
ATOM 2474 C CA . ILE A 1 307 ? 16.774 -4.995 -26.362 1.00 96.56 307 ILE A CA 1
ATOM 2475 C C . ILE A 1 307 ? 15.693 -5.663 -27.218 1.00 96.56 307 ILE A C 1
ATOM 2477 O O . ILE A 1 307 ? 14.792 -6.321 -26.707 1.00 96.56 307 ILE A O 1
ATOM 2481 N N . LYS A 1 308 ? 15.791 -5.530 -28.548 1.00 95.50 308 LYS A N 1
ATOM 2482 C CA . LYS A 1 308 ? 14.764 -6.028 -29.486 1.00 95.50 308 LYS A CA 1
ATOM 2483 C C . LYS A 1 308 ? 14.494 -7.532 -29.364 1.00 95.50 308 LYS A C 1
ATOM 2485 O O . LYS A 1 308 ? 13.334 -7.924 -29.383 1.00 95.50 308 LYS A O 1
ATOM 2490 N N . SER A 1 309 ? 15.542 -8.334 -29.176 1.00 95.31 309 SER A N 1
ATOM 2491 C CA . SER A 1 309 ? 15.453 -9.798 -29.123 1.00 95.31 309 SER A CA 1
ATOM 2492 C C . SER A 1 309 ? 16.103 -10.335 -27.842 1.00 95.31 309 SER A C 1
ATOM 2494 O O . SER A 1 309 ? 17.299 -10.636 -27.843 1.00 95.31 309 SER A O 1
ATOM 2496 N N . PRO A 1 310 ? 15.354 -10.434 -26.727 1.00 94.75 310 PRO A N 1
ATOM 2497 C CA . PRO A 1 310 ? 15.874 -10.956 -25.467 1.00 94.75 310 PRO A CA 1
ATOM 2498 C C . PRO A 1 310 ? 16.380 -12.402 -25.601 1.00 94.75 310 PRO A C 1
ATOM 2500 O O . PRO A 1 310 ? 15.623 -13.306 -25.959 1.00 94.75 310 PRO A O 1
ATOM 2503 N N . LYS A 1 311 ? 17.652 -12.632 -25.266 1.00 95.50 311 LYS A N 1
ATOM 2504 C CA . LYS A 1 311 ? 18.296 -13.952 -25.234 1.00 95.50 311 LYS A CA 1
ATOM 2505 C C . LYS A 1 311 ? 18.312 -14.529 -23.817 1.00 95.50 311 LYS A C 1
ATOM 2507 O O . LYS A 1 311 ? 18.007 -13.830 -22.856 1.00 95.50 311 LYS A O 1
ATOM 2512 N N . ALA A 1 312 ? 18.669 -15.809 -23.694 1.00 91.88 312 ALA A N 1
ATOM 2513 C CA . ALA A 1 312 ? 18.768 -16.489 -22.400 1.00 91.88 312 ALA A CA 1
ATOM 2514 C C . ALA A 1 312 ? 19.851 -15.887 -21.485 1.00 91.88 312 ALA A C 1
ATOM 2516 O O . ALA A 1 312 ? 19.696 -15.922 -20.277 1.00 91.88 312 ALA A O 1
ATOM 2517 N N . GLU A 1 313 ? 20.897 -15.270 -22.040 1.00 95.69 313 GLU A N 1
ATOM 2518 C CA . GLU A 1 313 ? 21.956 -14.601 -21.264 1.00 95.69 313 GLU A CA 1
ATOM 2519 C C . GLU A 1 313 ? 21.477 -13.358 -20.491 1.00 95.69 313 GLU A C 1
ATOM 2521 O O . GLU A 1 313 ? 22.142 -12.906 -19.562 1.00 95.69 313 GLU A O 1
ATOM 2526 N N . HIS A 1 314 ? 20.306 -12.807 -20.835 1.00 96.44 314 HIS A N 1
ATOM 2527 C CA . HIS A 1 314 ? 19.759 -11.622 -20.169 1.00 96.44 314 HIS A CA 1
ATOM 2528 C C . HIS A 1 314 ? 18.977 -11.940 -18.886 1.00 96.44 314 HIS A C 1
ATOM 2530 O O . HIS A 1 314 ? 18.618 -11.011 -18.160 1.00 96.44 314 HIS A O 1
ATOM 2536 N N . TYR A 1 315 ? 18.671 -13.210 -18.609 1.00 96.56 315 TYR A N 1
ATOM 2537 C CA . TYR A 1 315 ? 17.935 -13.598 -17.408 1.00 96.56 315 TYR A CA 1
ATOM 2538 C C . TYR A 1 315 ? 18.255 -15.021 -16.951 1.00 96.56 315 TYR A C 1
ATOM 2540 O O . TYR A 1 315 ? 18.321 -15.949 -17.753 1.00 96.56 315 TYR A O 1
ATOM 2548 N N . ASN A 1 316 ? 18.359 -15.211 -15.640 1.00 95.81 316 ASN A N 1
ATOM 2549 C CA . ASN A 1 316 ? 18.649 -16.506 -15.031 1.00 95.81 316 ASN A CA 1
ATOM 2550 C C . ASN A 1 316 ? 17.391 -17.113 -14.401 1.00 95.81 316 ASN A C 1
ATOM 2552 O O . ASN A 1 316 ? 16.527 -16.402 -13.885 1.00 95.81 316 ASN A O 1
ATOM 2556 N N . ARG A 1 317 ? 17.270 -18.446 -14.440 1.00 92.62 317 ARG A N 1
ATOM 2557 C CA . ARG A 1 317 ? 16.213 -19.151 -13.697 1.00 92.62 317 ARG A CA 1
ATOM 2558 C C . ARG A 1 317 ? 16.438 -18.968 -12.202 1.00 92.62 317 ARG A C 1
ATOM 2560 O O . ARG A 1 317 ? 17.572 -19.071 -11.745 1.00 92.62 317 ARG A O 1
ATOM 2567 N N . THR A 1 318 ? 15.364 -18.754 -11.456 1.00 89.56 318 THR A N 1
ATOM 2568 C CA . THR A 1 318 ? 15.395 -18.781 -9.993 1.00 89.56 318 THR A CA 1
ATOM 2569 C C . THR A 1 318 ? 14.669 -20.032 -9.494 1.00 89.56 318 THR A C 1
ATOM 2571 O O . THR A 1 318 ? 13.913 -20.663 -10.238 1.00 89.56 318 THR A O 1
ATOM 2574 N N . SER A 1 319 ? 14.921 -20.432 -8.245 1.00 86.12 319 SER A N 1
ATOM 2575 C CA . SER A 1 319 ? 14.097 -21.447 -7.571 1.00 86.12 319 SER A CA 1
ATOM 2576 C C . SER A 1 319 ? 12.744 -20.887 -7.126 1.00 86.12 319 SER A C 1
ATOM 2578 O O . SER A 1 319 ? 11.843 -21.653 -6.789 1.00 86.12 319 SER A O 1
ATOM 2580 N N . ASN A 1 320 ? 12.580 -19.561 -7.176 1.00 79.69 320 ASN A N 1
ATOM 2581 C CA . ASN A 1 320 ? 11.360 -18.895 -6.766 1.00 79.69 320 ASN A CA 1
ATOM 2582 C C . ASN A 1 320 ? 10.221 -19.274 -7.715 1.00 79.69 320 ASN A C 1
ATOM 2584 O O . ASN A 1 320 ? 10.306 -19.154 -8.944 1.00 79.69 320 ASN A O 1
ATOM 2588 N N . THR A 1 321 ? 9.126 -19.709 -7.113 1.00 77.88 321 THR A N 1
ATOM 2589 C CA . T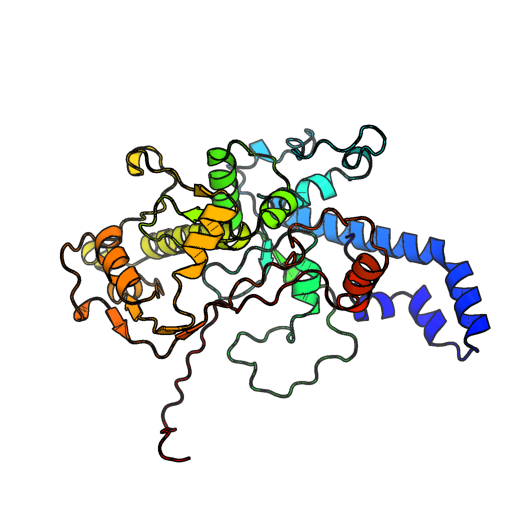HR A 1 321 ? 7.861 -19.886 -7.809 1.00 77.88 321 THR A CA 1
ATOM 2590 C C . THR A 1 321 ? 6.902 -18.836 -7.315 1.00 77.88 321 THR A C 1
ATOM 2592 O O . THR A 1 321 ? 6.903 -18.458 -6.145 1.00 77.88 321 THR A O 1
ATOM 2595 N N . ARG A 1 322 ? 6.094 -18.351 -8.241 1.00 73.69 322 ARG A N 1
ATOM 2596 C CA . ARG A 1 322 ? 4.981 -17.494 -7.929 1.00 73.69 322 ARG A CA 1
ATOM 2597 C C . ARG A 1 322 ? 3.727 -18.344 -7.939 1.00 73.69 322 ARG A C 1
ATOM 2599 O O . ARG A 1 322 ? 3.388 -18.908 -8.980 1.00 73.69 322 ARG A O 1
ATOM 2606 N N . SER A 1 323 ? 3.075 -18.436 -6.789 1.00 67.69 323 SER A N 1
ATOM 2607 C CA . SER A 1 323 ? 1.716 -18.952 -6.704 1.00 67.69 323 SER A CA 1
ATOM 2608 C C . SER A 1 323 ? 0.765 -17.791 -6.934 1.00 67.69 323 SER A C 1
ATOM 2610 O O . SER A 1 323 ? 0.896 -16.746 -6.304 1.00 67.69 323 SER A O 1
ATOM 2612 N N . HIS A 1 324 ? -0.170 -17.962 -7.854 1.00 61.66 324 HIS A N 1
ATOM 2613 C CA . HIS A 1 324 ? -1.297 -17.060 -7.989 1.00 61.66 324 HIS A CA 1
ATOM 2614 C C . HIS A 1 324 ? -2.413 -17.650 -7.139 1.00 61.66 324 HIS A C 1
ATOM 2616 O O . HIS A 1 324 ? -2.997 -18.671 -7.501 1.00 61.66 324 HIS A O 1
ATOM 2622 N N . THR A 1 325 ? -2.679 -17.053 -5.980 1.00 55.34 325 THR A N 1
ATOM 2623 C CA . THR A 1 325 ? -3.895 -17.380 -5.236 1.00 55.34 325 THR A CA 1
ATOM 2624 C C . THR A 1 325 ? -5.062 -16.980 -6.126 1.00 55.34 325 THR A C 1
ATOM 2626 O O . THR A 1 325 ? -5.147 -15.821 -6.539 1.00 55.34 325 THR A O 1
ATOM 2629 N N . LYS A 1 326 ? -5.934 -17.934 -6.483 1.00 55.16 326 LYS A N 1
ATOM 2630 C CA . LYS A 1 326 ? -7.219 -17.576 -7.087 1.00 55.16 326 LYS A CA 1
ATOM 2631 C C . LYS A 1 326 ? -7.857 -16.582 -6.130 1.00 55.16 326 LYS A C 1
ATOM 2633 O O . LYS A 1 326 ? -8.025 -16.906 -4.958 1.00 55.16 326 LYS A O 1
ATOM 2638 N N . LEU A 1 327 ? -8.134 -15.376 -6.620 1.00 48.16 327 LEU A N 1
ATOM 2639 C CA . LEU A 1 327 ? -8.983 -14.439 -5.907 1.00 48.16 327 LEU A CA 1
ATOM 2640 C C . LEU A 1 327 ? -10.340 -15.126 -5.790 1.00 48.16 327 LEU A C 1
ATOM 2642 O O . LEU A 1 327 ? -11.145 -15.095 -6.718 1.00 48.16 327 LEU A O 1
ATOM 2646 N N . SER A 1 328 ? -10.542 -15.835 -4.683 1.00 41.94 328 SER A N 1
ATOM 2647 C CA . SER A 1 328 ? -11.870 -16.171 -4.217 1.00 41.94 328 SER A CA 1
ATOM 2648 C C . SER A 1 328 ? -12.519 -14.825 -3.983 1.00 41.94 328 SER A C 1
ATOM 2650 O O . SER A 1 328 ? -12.077 -14.085 -3.107 1.00 41.94 328 SER A O 1
ATOM 2652 N N . ASP A 1 329 ? -13.475 -14.470 -4.831 1.00 42.84 329 ASP A N 1
ATOM 2653 C CA . ASP A 1 329 ? -14.333 -13.331 -4.573 1.00 42.84 329 ASP A CA 1
ATOM 2654 C C . ASP A 1 329 ? -14.910 -13.532 -3.160 1.00 42.84 329 ASP A C 1
ATOM 2656 O O . ASP A 1 329 ? -15.639 -14.509 -2.949 1.00 42.84 329 ASP A O 1
ATOM 2660 N N . PRO A 1 330 ? -14.544 -12.702 -2.164 1.00 40.88 330 PRO A N 1
ATOM 2661 C CA . PRO A 1 330 ? -15.101 -12.843 -0.824 1.00 40.88 330 PRO A CA 1
ATOM 2662 C C . PRO A 1 330 ? -16.625 -12.654 -0.851 1.00 40.88 330 PRO A C 1
ATOM 2664 O O . PRO A 1 330 ? -17.315 -13.129 0.044 1.00 40.88 330 PRO A O 1
ATOM 2667 N N . THR A 1 331 ? -17.155 -12.048 -1.922 1.00 42.44 331 THR A N 1
ATOM 2668 C CA . THR A 1 331 ? -18.581 -11.921 -2.219 1.00 42.44 331 THR A CA 1
ATOM 2669 C C . THR A 1 331 ? -19.103 -13.022 -3.140 1.00 42.44 331 THR A C 1
ATOM 2671 O O . THR A 1 331 ? -20.034 -12.782 -3.896 1.00 42.44 331 THR A O 1
ATOM 2674 N N . GLY A 1 332 ? -18.581 -14.256 -3.069 1.00 42.44 332 GLY A N 1
ATOM 2675 C CA . GLY A 1 332 ? -19.068 -15.442 -3.810 1.00 42.44 332 GLY A CA 1
ATOM 2676 C C . GLY A 1 332 ? -20.571 -15.791 -3.668 1.00 42.44 332 GLY A C 1
ATOM 2677 O O . GLY A 1 332 ? -20.993 -16.877 -4.053 1.00 42.44 332 GLY A O 1
ATOM 2678 N N . ILE A 1 333 ? -21.366 -14.871 -3.128 1.00 38.16 333 ILE A N 1
ATOM 2679 C CA . ILE A 1 333 ? -22.813 -14.785 -3.029 1.00 38.16 333 ILE A CA 1
ATOM 2680 C C . ILE A 1 333 ? -23.296 -13.645 -3.949 1.00 38.16 333 ILE A C 1
ATOM 2682 O O . ILE A 1 333 ? -23.850 -12.648 -3.507 1.00 38.16 333 ILE A O 1
ATOM 2686 N N . VAL A 1 334 ? -23.099 -13.787 -5.255 1.00 36.56 334 VAL A N 1
ATOM 2687 C CA . VAL A 1 334 ? -24.095 -13.293 -6.216 1.00 36.56 334 VAL A CA 1
ATOM 2688 C C . VAL A 1 334 ? -24.370 -14.450 -7.162 1.00 36.56 334 VAL A C 1
ATOM 2690 O O . VAL A 1 334 ? -23.926 -14.499 -8.304 1.00 36.56 334 VAL A O 1
ATOM 2693 N N . SER A 1 335 ? -25.042 -15.460 -6.607 1.00 34.12 335 SER A N 1
ATOM 2694 C CA . SER A 1 335 ? -26.037 -16.184 -7.390 1.00 34.12 335 SER A CA 1
ATOM 2695 C C . SER A 1 335 ? -27.091 -15.156 -7.798 1.00 34.12 335 SER A C 1
ATOM 2697 O O . SER A 1 335 ? -27.427 -14.303 -6.980 1.00 34.12 335 SER A O 1
ATOM 2699 N N . ASP A 1 336 ? -27.630 -15.250 -9.011 1.00 31.09 336 ASP A N 1
ATOM 2700 C CA . ASP A 1 336 ? -28.689 -14.386 -9.568 1.00 31.09 336 ASP A CA 1
ATOM 2701 C C . ASP A 1 336 ? -30.041 -14.462 -8.805 1.00 31.09 336 ASP A C 1
ATOM 2703 O O . ASP A 1 336 ? -31.106 -14.232 -9.374 1.00 31.09 336 ASP A O 1
ATOM 2707 N N . SER A 1 337 ? -30.032 -14.813 -7.516 1.00 33.03 337 SER A N 1
ATOM 2708 C CA . SER A 1 337 ? -31.202 -14.813 -6.646 1.00 33.03 337 SER A CA 1
ATOM 2709 C C . SER A 1 337 ? -31.325 -13.457 -5.956 1.00 33.03 337 SER A C 1
ATOM 2711 O O . SER A 1 337 ? -30.436 -13.019 -5.228 1.00 33.03 337 SER A O 1
ATOM 2713 N N . THR A 1 338 ? -32.458 -12.799 -6.167 1.00 32.91 338 THR A N 1
ATOM 2714 C CA . THR A 1 338 ? -32.906 -11.546 -5.543 1.00 32.91 338 THR A CA 1
ATOM 2715 C C . THR A 1 338 ? -33.207 -11.667 -4.035 1.00 32.91 338 THR A C 1
ATOM 2717 O O . THR A 1 338 ? -34.125 -11.025 -3.537 1.00 32.91 338 THR A O 1
ATOM 2720 N N . GLU A 1 339 ? -32.462 -12.475 -3.282 1.00 35.41 339 GLU A N 1
ATOM 2721 C CA . GLU A 1 339 ? -32.749 -12.827 -1.880 1.00 35.41 339 GLU A CA 1
ATOM 2722 C C . GLU A 1 339 ? -31.753 -12.191 -0.894 1.00 35.41 339 GLU A C 1
ATOM 2724 O O . GLU A 1 339 ? -31.281 -12.816 0.052 1.00 35.41 339 GLU A O 1
ATOM 2729 N N . ALA A 1 340 ? -31.448 -10.904 -1.069 1.00 34.94 340 ALA A N 1
ATOM 2730 C CA . ALA A 1 340 ? -30.636 -10.123 -0.125 1.00 34.94 340 ALA A CA 1
ATOM 2731 C C . ALA A 1 340 ? -31.383 -9.745 1.181 1.00 34.94 340 ALA A C 1
ATOM 2733 O O . ALA A 1 340 ? -31.109 -8.708 1.780 1.00 34.94 340 ALA A O 1
ATOM 2734 N N . THR A 1 341 ? -32.334 -10.569 1.627 1.00 41.91 341 THR A N 1
ATOM 2735 C CA . THR A 1 341 ? -33.062 -10.412 2.902 1.00 41.91 341 THR A CA 1
ATOM 2736 C C . THR A 1 341 ? -33.043 -11.678 3.759 1.00 41.91 341 THR A C 1
ATOM 2738 O O . THR A 1 341 ? -33.745 -11.734 4.766 1.00 41.91 341 THR A O 1
ATOM 2741 N N . ASP A 1 342 ? -32.280 -12.705 3.378 1.00 42.75 342 ASP A N 1
ATOM 2742 C CA . ASP A 1 342 ? -32.211 -13.936 4.163 1.00 42.75 342 ASP A CA 1
ATOM 2743 C C . ASP A 1 342 ? -31.251 -13.783 5.355 1.00 42.75 342 ASP A C 1
ATOM 2745 O O . ASP A 1 342 ? -30.026 -13.688 5.206 1.00 42.75 342 ASP A O 1
ATOM 2749 N N . GLN A 1 343 ? -31.834 -13.760 6.554 1.00 44.47 343 GLN A N 1
ATOM 2750 C CA . GLN A 1 343 ? -31.133 -13.684 7.834 1.00 44.47 343 GLN A CA 1
ATOM 2751 C C . GLN A 1 343 ? -30.143 -14.849 8.011 1.00 44.47 343 GLN A C 1
ATOM 2753 O O . GLN A 1 343 ? -29.082 -14.656 8.592 1.00 44.47 343 GLN A O 1
ATOM 2758 N N . ASP A 1 344 ? -30.406 -16.019 7.417 1.00 43.00 344 ASP A N 1
ATOM 2759 C CA . ASP A 1 344 ? -29.529 -17.195 7.512 1.00 43.00 344 ASP A CA 1
ATOM 2760 C C . ASP A 1 344 ? -28.213 -17.005 6.723 1.00 43.00 344 ASP A C 1
ATOM 2762 O O . ASP A 1 344 ? -27.174 -17.599 7.035 1.00 43.00 344 ASP A O 1
ATOM 2766 N N . ILE A 1 345 ? -28.217 -16.122 5.711 1.00 45.47 345 ILE A N 1
ATOM 2767 C CA . ILE A 1 345 ? -27.017 -15.715 4.964 1.00 45.47 345 ILE A CA 1
ATOM 2768 C C . ILE A 1 345 ? -26.212 -14.686 5.765 1.00 45.47 345 ILE A C 1
ATOM 2770 O O . ILE A 1 345 ? -24.988 -14.817 5.858 1.00 45.47 345 ILE A O 1
ATOM 2774 N N . ALA A 1 346 ? -26.880 -13.706 6.383 1.00 43.72 346 ALA A N 1
ATOM 2775 C CA . ALA A 1 346 ? -26.237 -12.751 7.287 1.00 43.72 346 ALA A CA 1
ATOM 2776 C C . ALA A 1 346 ? -25.585 -13.471 8.482 1.00 43.72 346 ALA A C 1
ATOM 2778 O O . ALA A 1 346 ? -24.419 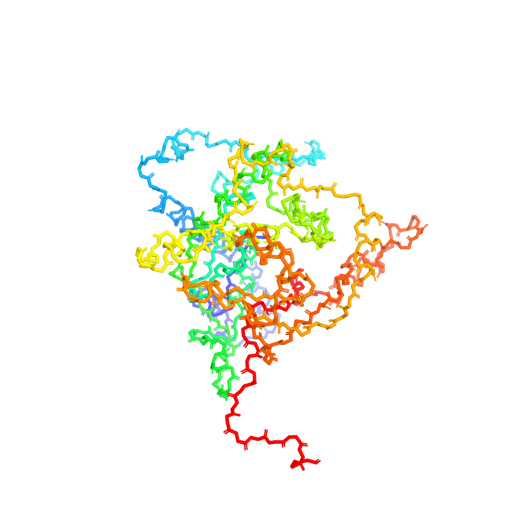-13.222 8.800 1.00 43.72 346 ALA A O 1
ATOM 2779 N N . ASP A 1 347 ? -26.278 -14.457 9.050 1.00 44.75 347 ASP A N 1
ATOM 2780 C CA . ASP A 1 347 ? -25.799 -15.267 10.168 1.00 44.75 347 ASP A CA 1
ATOM 2781 C C . ASP A 1 347 ? -24.671 -16.228 9.741 1.00 44.75 347 ASP A C 1
ATOM 2783 O O . ASP A 1 347 ? -23.751 -16.498 10.517 1.00 44.75 347 ASP A O 1
ATOM 2787 N N . LYS A 1 348 ? -24.634 -16.695 8.482 1.00 43.69 348 LYS A N 1
ATOM 2788 C CA . LYS A 1 348 ? -23.479 -17.432 7.919 1.00 43.69 348 LYS A CA 1
ATOM 2789 C C . LYS A 1 348 ? -22.245 -16.562 7.705 1.00 43.69 348 LYS A C 1
ATOM 2791 O O . LYS A 1 348 ? -21.131 -17.043 7.923 1.00 43.69 348 LYS A O 1
ATOM 2796 N N . ILE A 1 349 ? -22.422 -15.315 7.270 1.00 41.00 349 ILE A N 1
ATOM 2797 C CA . ILE A 1 349 ? -21.324 -14.348 7.125 1.00 41.00 349 ILE A CA 1
ATOM 2798 C C . ILE A 1 349 ? -20.770 -14.001 8.512 1.00 41.00 349 ILE A C 1
ATOM 2800 O O . ILE A 1 349 ? -19.557 -14.056 8.714 1.00 41.00 349 ILE A O 1
ATOM 2804 N N . ALA A 1 350 ? -21.645 -13.751 9.488 1.00 39.91 350 ALA A N 1
ATOM 2805 C CA . ALA A 1 350 ? -21.252 -13.481 10.867 1.00 39.91 350 ALA A CA 1
ATOM 2806 C C . ALA A 1 350 ? -20.595 -14.701 11.545 1.00 39.91 350 ALA A C 1
ATOM 2808 O O . ALA A 1 350 ? -19.577 -14.551 12.213 1.00 39.91 350 ALA A O 1
ATOM 2809 N N . SER A 1 351 ? -21.105 -15.921 11.337 1.00 40.41 351 SER A N 1
ATOM 2810 C CA . SER A 1 351 ? -20.606 -17.128 12.024 1.00 40.41 351 SER A CA 1
ATOM 2811 C C . SER A 1 351 ? -19.344 -17.752 11.421 1.00 40.41 351 SER A C 1
ATOM 2813 O O . SER A 1 351 ? -18.636 -18.468 12.129 1.00 40.41 351 SER A O 1
ATOM 2815 N N . ARG A 1 352 ? -19.018 -17.502 10.142 1.00 37.50 352 ARG A N 1
ATOM 2816 C CA . ARG A 1 352 ? -17.779 -18.018 9.518 1.00 37.50 352 ARG A CA 1
ATOM 2817 C C . ARG A 1 352 ? -16.600 -17.044 9.534 1.00 37.50 352 ARG A C 1
ATOM 2819 O O . ARG A 1 352 ? -15.479 -17.494 9.310 1.00 37.50 352 ARG A O 1
ATOM 2826 N N . TYR A 1 353 ? -16.823 -15.760 9.820 1.00 42.00 353 TYR A N 1
ATOM 2827 C CA . TYR A 1 353 ? -15.781 -14.722 9.769 1.00 42.00 353 TYR A CA 1
ATOM 2828 C C . TYR A 1 353 ? -15.576 -13.953 11.091 1.00 42.00 353 TYR A C 1
ATOM 2830 O O . TYR A 1 353 ? -14.842 -12.970 11.119 1.00 42.00 353 TYR A O 1
ATOM 2838 N N . SER A 1 354 ? -16.135 -14.412 12.216 1.00 32.06 354 SER A N 1
ATOM 2839 C CA . SER A 1 354 ? -16.093 -13.692 13.505 1.00 32.06 354 SER A CA 1
ATOM 2840 C C . SER A 1 354 ? -14.745 -13.656 14.244 1.00 32.06 354 SER A C 1
ATOM 2842 O O . SER A 1 354 ? -14.686 -13.129 15.349 1.00 32.06 354 SER A O 1
ATOM 2844 N N . ILE A 1 355 ? -13.643 -14.155 13.673 1.00 32.06 355 ILE A N 1
ATOM 2845 C CA . ILE A 1 355 ? -12.306 -14.055 14.311 1.00 32.06 355 ILE A CA 1
ATOM 2846 C C . ILE A 1 355 ? -11.231 -13.516 13.358 1.00 32.06 355 ILE A C 1
ATOM 2848 O O . ILE A 1 355 ? -10.107 -13.228 13.761 1.00 32.06 355 ILE A O 1
ATOM 2852 N N . TYR A 1 356 ? -11.574 -13.316 12.088 1.00 31.31 356 TYR A N 1
ATOM 2853 C CA . TYR A 1 356 ? -10.666 -12.756 11.101 1.00 31.31 356 TYR A CA 1
ATOM 2854 C C . TYR A 1 356 ? -11.468 -11.751 10.289 1.00 31.31 356 TYR A C 1
ATOM 2856 O O . TYR A 1 356 ? -12.334 -12.135 9.505 1.00 31.31 356 TYR A O 1
ATOM 2864 N N . GLY A 1 357 ? -11.191 -10.457 10.484 1.00 26.42 357 GLY A N 1
ATOM 2865 C CA . GLY A 1 357 ? -11.664 -9.425 9.562 1.00 26.42 357 GLY A CA 1
ATOM 2866 C C . GLY A 1 357 ? -11.298 -9.789 8.118 1.00 26.42 357 GLY A C 1
ATOM 2867 O O . GLY A 1 357 ? -10.513 -10.708 7.884 1.00 26.42 357 GLY A O 1
ATOM 2868 N N . ALA A 1 358 ? -11.835 -9.061 7.139 1.00 27.56 358 ALA A N 1
ATOM 2869 C CA . ALA A 1 358 ? -11.643 -9.285 5.699 1.00 27.56 358 ALA A CA 1
ATOM 2870 C C . ALA A 1 358 ? -10.180 -9.176 5.184 1.00 27.56 358 ALA A C 1
ATOM 2872 O O . ALA A 1 358 ? -9.942 -8.914 4.008 1.00 27.56 358 ALA A O 1
ATOM 2873 N N . ALA A 1 359 ? -9.180 -9.418 6.030 1.00 26.20 359 ALA A N 1
ATOM 2874 C CA . ALA A 1 359 ? -7.831 -9.788 5.660 1.00 26.20 359 ALA A CA 1
ATOM 2875 C C . ALA A 1 359 ? -7.842 -11.178 5.002 1.00 26.20 359 ALA A C 1
ATOM 2877 O O . ALA A 1 359 ? -7.513 -12.205 5.599 1.00 26.20 359 ALA A O 1
ATOM 2878 N N . ALA A 1 360 ? -8.214 -11.211 3.725 1.00 25.12 360 ALA A N 1
ATOM 2879 C CA . ALA A 1 360 ? -7.793 -12.287 2.851 1.00 25.12 360 ALA A CA 1
ATOM 2880 C C . ALA A 1 360 ? -6.259 -12.388 2.936 1.00 25.12 360 ALA A C 1
ATOM 2882 O O . ALA A 1 360 ? -5.538 -11.425 2.674 1.00 25.12 360 ALA A O 1
ATOM 2883 N N . PHE A 1 361 ? -5.762 -13.552 3.353 1.00 25.20 361 PHE A N 1
ATOM 2884 C CA . PHE A 1 361 ? -4.340 -13.870 3.327 1.00 25.20 361 PHE A CA 1
ATOM 2885 C C . PHE A 1 361 ? -3.863 -13.853 1.871 1.00 25.20 361 PHE A C 1
ATOM 2887 O O . PHE A 1 361 ? -4.029 -14.825 1.130 1.00 25.20 361 PHE A O 1
ATOM 2894 N N . TRP A 1 362 ? -3.271 -12.741 1.446 1.00 28.94 362 TRP A N 1
ATOM 2895 C CA . TRP A 1 362 ? -2.601 -12.649 0.156 1.00 28.94 362 TRP A CA 1
ATOM 2896 C C . TRP A 1 362 ? -1.168 -13.133 0.315 1.00 28.94 362 TRP A C 1
ATOM 2898 O O . TRP A 1 362 ? -0.460 -12.752 1.247 1.00 28.94 362 TRP A O 1
ATOM 2908 N N . SER A 1 363 ? -0.749 -14.028 -0.579 1.00 25.91 363 SER A N 1
ATOM 2909 C CA . SER A 1 363 ? 0.590 -14.602 -0.549 1.00 25.91 363 SER A CA 1
ATOM 2910 C C . SER A 1 363 ? 1.629 -13.487 -0.591 1.00 25.91 363 SER A C 1
ATOM 2912 O O . SER A 1 363 ? 1.719 -12.755 -1.577 1.00 25.91 363 SER A O 1
ATOM 2914 N N . TYR A 1 364 ? 2.407 -13.408 0.481 1.00 28.75 364 TYR A N 1
ATOM 2915 C CA . TYR A 1 364 ? 3.644 -12.654 0.603 1.00 28.75 364 TYR A CA 1
ATOM 2916 C C . TYR A 1 364 ? 4.415 -12.625 -0.731 1.00 28.75 364 TYR A C 1
ATOM 2918 O O . TYR A 1 364 ? 4.836 -13.667 -1.241 1.00 28.75 364 TYR A O 1
ATOM 2926 N N . TYR A 1 365 ? 4.665 -11.432 -1.275 1.00 36.97 365 TYR A N 1
ATOM 2927 C CA . TYR A 1 365 ? 5.731 -11.215 -2.256 1.00 36.97 365 TYR A CA 1
ATOM 2928 C C . TYR A 1 365 ? 7.066 -11.208 -1.503 1.00 36.97 365 TYR A C 1
ATOM 2930 O O . TYR A 1 365 ? 7.694 -10.180 -1.282 1.00 36.97 365 TYR A O 1
ATOM 2938 N N . GLY A 1 366 ? 7.467 -12.388 -1.039 1.00 26.81 366 GLY A N 1
ATOM 2939 C CA . GLY A 1 366 ? 8.693 -12.624 -0.292 1.00 26.81 366 GLY A CA 1
ATOM 2940 C C . GLY A 1 366 ? 9.460 -13.800 -0.880 1.00 26.81 366 GLY A C 1
ATOM 2941 O O . GLY A 1 366 ? 8.873 -14.712 -1.460 1.00 26.81 366 GLY A O 1
ATOM 2942 N N . ARG A 1 367 ? 10.793 -13.787 -0.765 1.00 27.73 367 ARG A N 1
ATOM 2943 C CA . ARG A 1 367 ? 11.665 -14.886 -1.208 1.00 27.73 367 ARG A CA 1
ATOM 2944 C C . ARG A 1 367 ? 11.198 -16.228 -0.628 1.00 27.73 367 ARG A C 1
ATOM 2946 O O . ARG A 1 367 ? 11.578 -16.582 0.480 1.00 27.73 367 ARG A O 1
ATOM 2953 N N . HIS A 1 368 ? 10.546 -17.058 -1.434 1.00 29.00 368 HIS A N 1
ATOM 2954 C CA . HIS A 1 368 ? 10.637 -18.509 -1.277 1.00 29.00 368 HIS A CA 1
ATOM 2955 C C . HIS A 1 368 ? 11.885 -19.015 -2.010 1.00 29.00 368 HIS A C 1
ATOM 2957 O O . HIS A 1 368 ? 11.802 -19.849 -2.912 1.00 29.00 368 HIS A O 1
ATOM 2963 N N . SER A 1 369 ? 13.064 -18.496 -1.645 1.00 30.84 369 SER A N 1
ATOM 2964 C CA . SER A 1 369 ? 14.317 -19.094 -2.096 1.00 30.84 369 SER A CA 1
ATOM 2965 C C . SER A 1 369 ? 14.586 -20.325 -1.240 1.00 30.84 369 SER A C 1
ATOM 2967 O O . SER A 1 369 ? 15.306 -20.266 -0.245 1.00 30.84 369 SER A O 1
ATOM 2969 N N . ILE A 1 370 ? 14.009 -21.458 -1.633 1.00 36.66 370 ILE A N 1
ATOM 2970 C CA . ILE A 1 370 ? 14.558 -22.760 -1.264 1.00 36.66 370 ILE A CA 1
ATOM 2971 C C . ILE A 1 370 ? 15.873 -22.882 -2.036 1.00 36.66 370 ILE A C 1
ATOM 2973 O O . ILE A 1 370 ? 15.873 -23.200 -3.223 1.00 36.66 370 ILE A O 1
ATOM 2977 N N . LEU A 1 371 ? 16.982 -22.543 -1.385 1.00 30.97 371 LEU A N 1
ATOM 2978 C CA . LEU A 1 371 ? 18.328 -22.972 -1.754 1.00 30.97 371 LEU A CA 1
ATOM 2979 C C . LEU A 1 371 ? 19.119 -23.169 -0.455 1.00 30.97 371 LEU A C 1
ATOM 2981 O O . LEU A 1 371 ? 19.809 -22.265 0.007 1.00 30.97 371 LEU A O 1
ATOM 2985 N N . HIS A 1 372 ? 19.015 -24.364 0.130 1.00 29.59 372 HIS A N 1
ATOM 2986 C CA . HIS A 1 372 ? 20.142 -24.921 0.873 1.00 29.59 372 HIS A CA 1
ATOM 2987 C C . HIS A 1 372 ? 21.027 -25.669 -0.135 1.00 29.59 372 HIS A C 1
ATOM 2989 O O . HIS A 1 372 ? 20.502 -26.465 -0.919 1.00 29.59 372 HIS A O 1
ATOM 2995 N N . PRO A 1 373 ? 22.351 -25.454 -0.142 1.00 33.97 373 PRO A N 1
ATOM 2996 C CA . PRO A 1 373 ? 23.258 -26.382 -0.793 1.00 33.97 373 PRO A CA 1
ATOM 2997 C C . PRO A 1 373 ? 23.243 -27.684 0.020 1.00 33.97 373 PRO A C 1
ATOM 2999 O O . PRO A 1 373 ? 23.685 -27.689 1.166 1.00 33.97 373 PRO A O 1
ATOM 3002 N N . GLY A 1 374 ? 22.702 -28.768 -0.546 1.00 34.66 374 GLY A N 1
ATOM 3003 C CA . GLY A 1 374 ? 22.932 -30.120 -0.017 1.00 34.66 374 GLY A CA 1
ATOM 3004 C C . GLY A 1 374 ? 21.734 -31.052 0.169 1.00 34.66 374 GLY A C 1
ATOM 3005 O O . GLY A 1 374 ? 21.924 -32.073 0.809 1.00 34.66 374 GLY A O 1
ATOM 3006 N N . TRP A 1 375 ? 20.531 -30.743 -0.328 1.00 31.98 375 TRP A N 1
ATOM 3007 C CA . TRP A 1 375 ? 19.386 -31.664 -0.221 1.00 31.98 375 TRP A CA 1
ATOM 3008 C C . TRP A 1 375 ? 18.791 -31.909 -1.618 1.00 31.98 375 TRP A C 1
ATOM 3010 O O . TRP A 1 375 ? 18.223 -30.991 -2.216 1.00 31.98 375 TRP A O 1
ATOM 3020 N N . ASP A 1 376 ? 18.995 -33.117 -2.163 1.00 39.00 376 ASP A N 1
ATOM 3021 C CA . ASP A 1 376 ? 18.418 -33.591 -3.431 1.00 39.00 376 ASP A CA 1
ATOM 3022 C C . ASP A 1 376 ? 17.069 -34.274 -3.143 1.00 39.00 376 ASP A C 1
ATOM 3024 O O . ASP A 1 376 ? 16.906 -34.995 -2.165 1.00 39.00 376 ASP A O 1
ATOM 3028 N N . TRP A 1 377 ? 16.083 -34.065 -4.013 1.00 33.69 377 TRP A N 1
ATOM 3029 C CA . TRP A 1 377 ? 14.750 -34.675 -3.905 1.00 33.69 377 TRP A CA 1
ATOM 3030 C C . TRP A 1 377 ? 14.767 -36.200 -4.096 1.00 33.69 377 TRP A C 1
ATOM 3032 O O . TRP A 1 377 ? 13.738 -36.844 -3.930 1.00 33.69 377 TRP A O 1
ATOM 3042 N N . ARG A 1 378 ? 15.919 -36.765 -4.473 1.00 34.62 378 ARG A N 1
ATOM 3043 C CA . ARG A 1 378 ? 16.156 -38.208 -4.616 1.00 34.62 378 ARG A CA 1
ATOM 3044 C C . ARG A 1 378 ? 16.440 -38.922 -3.294 1.00 34.62 378 ARG A C 1
ATOM 3046 O O . ARG A 1 378 ? 16.543 -40.143 -3.308 1.00 34.62 378 ARG A O 1
ATOM 3053 N N . ASP A 1 379 ? 16.549 -38.183 -2.193 1.00 40.31 379 ASP A N 1
ATOM 3054 C CA . ASP A 1 379 ? 16.754 -38.744 -0.854 1.00 40.31 379 ASP A CA 1
ATOM 3055 C C . ASP A 1 379 ? 15.427 -38.990 -0.095 1.00 40.31 379 ASP A C 1
ATOM 3057 O O . ASP A 1 379 ? 15.442 -39.175 1.122 1.00 40.31 379 ASP A O 1
ATOM 3061 N N . PHE A 1 380 ? 14.286 -39.011 -0.803 1.00 40.09 380 PHE A N 1
ATOM 3062 C CA . PHE A 1 380 ? 12.960 -39.371 -0.277 1.00 40.09 380 PHE A CA 1
ATOM 3063 C C . PHE A 1 380 ? 12.280 -40.462 -1.104 1.00 40.09 380 PHE A C 1
ATOM 3065 O O . PHE A 1 380 ? 12.218 -40.314 -2.348 1.00 40.09 380 PHE A O 1
#

Organism: NCBI:txid456999

Sequence (380 aa):
MMPFPPMVDLLKWPIISELLEVDIDADTMQARFEELEDEIEDQIRSWASTVEAVLVNTLKTSSSPADSDDWNLDSEGPPLQLEYEIPPETPLMDRLTPTTRLLLRADSVFRVSEDTIAPLPLYYPEIFPVLQARPDGYCTIAFQKFEYYRPKDGYTWDPSEVLHYPEGCAAAKELLRELGRVDAAQFELQALGARFTCGSCDDNWVRTWNEMVQHYAEAIAHANAVKKAKASVRKQVKYKNVHSFDKTKRKGKSLVIFHKIEDAKMLSSERREREKLVRCNLCEQLGVDFQSPRDVMRKHVHSAHSIKSPKAEHYNRTSNTRSHTKLSDPTGIVSDSTEATDQDIADKIASRYSIYGAAAFWSYYGRHSILHPGWDWRDF

pLDDT: mean 78.39, std 22.12, range [25.12, 97.62]

Radius of gyration: 23.9 Å; chains: 1; bounding box: 63×64×71 Å

Foldseek 3Di:
DQDFFFQVVVCPDPLSVVLVVDPDDPVVSVVSCVVCVVVVVVVRVVVSVVLLVLLVVLVVVPQPPVRVVQPPVVPLHDFQDEPDPDPPVDPVSVVADSSRRVQQFQLSWKDFPDPDLQFQTDGPPRVRLVQQVDQDDDDDPVPPPDPPDRPPRGDGDDSNRIHGQVLLSVQRCLLCVLVVRNNYGNVVQQVLPQFKDFLLAPALGGDGSRRLSSVRSSLVSLVVLLVVFDPVLCVVFFFDSSQDSPPVSVVPGGGMDGHDPVSSVVSLVPDDQKAFKKFFPSSVNSVRGDIDHPVSVQVCCCPTRVDPGDDPVGIGTAPDMDGDDRPPPPCPPPPVDPPPPDVVVVVVVCVPCVPPDPPPPDDDPHDPRPDDPDDDPVVD